Protein AF-A0A9E5YN66-F1 (afdb_monomer_lite)

Foldseek 3Di:
DVVVVVVVVVVVVVVVVVVVVVPPDPPVPPPDPADEWPPWAKEWDPDPLPWFTKIWIKTAAQAKFALFKKKKKFADLQKALPFFDDKDFPLNDADWDWDDPDRGMIIITHPSPDHIHGHGRIGGGGMTGGMNHHNDLDDWDWMKIFMGHNVRHTRHIYTHTYDRDPPPVPPPQPPWDKAWDPPQADAEAEAQDKDKTFMDTGRDQQWKWKWKDLPQPPDTDTQDIRHRDGMDTGRHHQDWGPFMKMKMFGADPVRHTDDIDMRNYGYTYHGDFDQDDDPVDGLPDGAQAWEDEPVGDWIWHCHPVQATETAPDPQQVCLPDVDCPRYYYDHVVSVVVGHHDYHRGRFAQAWEDEPVDPWIWGQAQVRATATEPDPVSQCQQNNPCSVVRYDHDYPVCVVVHHYDYHDDHNVVGHRPGPDPDDDD

Secondary structure (DSSP, 8-state):
-HHHHHHHHHHHHHHHHHHHHTT----------PEEPEEEEEEESS--TTS-EEEEEEEE-SS-B-TT-EEEEEPPTTSB-TT---EE-SSS-S-EEEEEEETTEEEEEE-S-S--B-TT-EEEEEEEEEEBPPS-TT----EEEEEE-TTS-EEEEEEEEEPP---------PPPEEEEEES-SS-EEETT-EEEEEEEEES---EEEEEEESSTTSS-EEEEEEE-SSEEEEE--SS-EEEEEEEEEEE-TT--EEEEEE-SS-EEEEPP-----BTTB--S--TTEEEEETT---EEEE-TTSEEEE--SHHHHHHH-S-STTEEEE-HHHHHHSEEEEEPPPPTT-EEEETTEEEEEEEPTTS-EEEB--HHHHHHHH-TTGGGGEEE--TTTGGGS-B-PPB-SGGG------SSS---

Radius of gyration: 44.57 Å; chains: 1; bounding box: 86×70×122 Å

pLDDT: mean 80.7, std 18.53, range [30.48, 98.62]

Structure (mmCIF, N/CA/C/O backbone):
data_AF-A0A9E5YN66-F1
#
_entry.id   AF-A0A9E5YN66-F1
#
loop_
_atom_site.group_PDB
_atom_site.id
_atom_site.type_symbol
_atom_site.label_atom_id
_atom_site.label_alt_id
_atom_site.label_comp_id
_atom_site.label_asym_id
_atom_site.label_entity_id
_atom_site.label_seq_id
_atom_site.pdbx_PDB_ins_code
_atom_site.Cartn_x
_atom_site.Cartn_y
_atom_site.Cartn_z
_atom_site.occupancy
_atom_site.B_iso_or_equiv
_atom_site.auth_seq_id
_atom_site.auth_comp_id
_atom_site.auth_asym_id
_atom_site.auth_atom_id
_atom_site.pdbx_PDB_model_num
ATOM 1 N N . MET A 1 1 ? -24.761 55.771 55.589 1.00 50.47 1 MET A N 1
ATOM 2 C CA . MET A 1 1 ? -25.550 54.523 55.463 1.00 50.47 1 MET A CA 1
ATOM 3 C C . MET A 1 1 ? -24.752 53.376 54.844 1.00 50.47 1 MET A C 1
ATOM 5 O O . MET A 1 1 ? -24.895 52.253 55.303 1.00 50.47 1 MET A O 1
ATOM 9 N N . GLU A 1 2 ? -23.849 53.632 53.894 1.00 45.75 2 GLU A N 1
ATOM 10 C CA . GLU A 1 2 ? -23.090 52.576 53.197 1.00 45.75 2 GLU A CA 1
ATOM 11 C C . GLU A 1 2 ? -22.090 51.794 54.081 1.00 45.75 2 GLU A C 1
ATOM 13 O O . GLU A 1 2 ? -21.965 50.576 53.961 1.00 45.75 2 GLU A O 1
ATOM 18 N N . ASN A 1 3 ? -21.455 52.451 55.061 1.00 41.94 3 ASN A N 1
ATOM 19 C CA . ASN A 1 3 ? -20.532 51.778 55.989 1.00 41.94 3 ASN A CA 1
ATOM 20 C C . ASN A 1 3 ? -21.237 50.889 57.033 1.00 41.94 3 ASN A C 1
ATOM 22 O O . ASN A 1 3 ? -20.652 49.909 57.484 1.00 41.94 3 ASN A O 1
ATOM 26 N N . ILE A 1 4 ? -22.501 51.171 57.372 1.00 46.50 4 ILE A N 1
ATOM 27 C CA . ILE A 1 4 ? -23.285 50.362 58.325 1.00 46.50 4 ILE A CA 1
ATOM 28 C C . ILE A 1 4 ? -23.755 49.060 57.658 1.00 46.50 4 ILE A C 1
ATOM 30 O O . ILE A 1 4 ? -23.698 48.003 58.276 1.00 46.50 4 ILE A O 1
ATOM 34 N N . SER A 1 5 ? -24.096 49.103 56.364 1.00 45.50 5 SER A N 1
ATOM 35 C CA . SER A 1 5 ? -24.440 47.911 55.574 1.00 45.50 5 SER A CA 1
ATOM 36 C C . SER A 1 5 ? -23.248 46.954 55.394 1.00 45.50 5 SER A C 1
ATOM 38 O O . SER A 1 5 ? -23.403 45.738 55.520 1.00 45.50 5 SER A O 1
ATOM 40 N N . LYS A 1 6 ? -22.031 47.484 55.186 1.00 44.50 6 LYS A N 1
ATOM 41 C CA . LYS A 1 6 ? -20.797 46.673 55.123 1.00 44.50 6 LYS A CA 1
ATOM 42 C C . LYS A 1 6 ? -20.415 46.063 56.478 1.00 44.50 6 LYS A C 1
ATOM 44 O O . LYS A 1 6 ? -19.939 44.931 56.512 1.00 44.50 6 LYS A O 1
ATOM 49 N N . LEU A 1 7 ? -20.657 46.772 57.583 1.00 42.69 7 LEU A N 1
ATOM 50 C CA . LEU A 1 7 ? -20.461 46.253 58.942 1.00 42.69 7 LEU A CA 1
ATOM 51 C C . LEU A 1 7 ? -21.507 45.193 59.314 1.00 42.69 7 LEU A C 1
ATOM 53 O O . LEU A 1 7 ? -21.127 44.157 59.842 1.00 42.69 7 LEU A O 1
ATOM 57 N N . GLN A 1 8 ? -22.784 45.366 58.959 1.00 41.19 8 GLN A N 1
ATOM 58 C CA . GLN A 1 8 ? -23.813 44.339 59.185 1.00 41.19 8 GLN A CA 1
ATOM 59 C C . GLN A 1 8 ? -23.569 43.072 58.350 1.00 41.19 8 GLN A C 1
ATOM 61 O O . GLN A 1 8 ? -23.692 41.974 58.882 1.00 41.19 8 GLN A O 1
ATOM 66 N N . LYS A 1 9 ? -23.121 43.193 57.090 1.00 41.34 9 LYS A N 1
ATOM 67 C CA . LYS A 1 9 ? -22.720 42.026 56.279 1.00 41.34 9 LYS A CA 1
ATOM 68 C C . LYS A 1 9 ? -21.473 41.315 56.822 1.00 41.34 9 LYS A C 1
ATOM 70 O O . LYS A 1 9 ? -21.415 40.091 56.776 1.00 41.34 9 LYS A O 1
ATOM 75 N N . ARG A 1 10 ? -20.500 42.049 57.381 1.00 40.31 10 ARG A N 1
ATOM 76 C CA . ARG A 1 10 ? -19.322 41.450 58.039 1.00 40.31 10 ARG A CA 1
ATOM 77 C C . ARG A 1 10 ? -19.641 40.816 59.392 1.00 40.31 10 ARG A C 1
ATOM 79 O O . ARG A 1 10 ? -19.032 39.809 59.710 1.00 40.31 10 ARG A O 1
ATOM 86 N N . VAL A 1 11 ? -20.586 41.356 60.161 1.00 40.41 11 VAL A N 1
ATOM 87 C CA . VAL A 1 11 ? -21.021 40.774 61.444 1.00 40.41 11 VAL A CA 1
ATOM 88 C C . VAL A 1 11 ? -21.889 39.532 61.229 1.00 40.41 11 VAL A C 1
ATOM 90 O O . VAL A 1 11 ? -21.737 38.577 61.977 1.00 40.41 11 VAL A O 1
ATOM 93 N N . ILE A 1 12 ? -22.716 39.485 60.176 1.00 39.28 12 ILE A N 1
ATOM 94 C CA . ILE A 1 12 ? -23.440 38.261 59.788 1.00 39.28 12 ILE A CA 1
ATOM 95 C C . ILE A 1 12 ? -22.448 37.193 59.303 1.00 39.28 12 ILE A C 1
ATOM 97 O O . ILE A 1 12 ? -22.504 36.071 59.780 1.00 39.28 12 ILE A O 1
ATOM 101 N N . SER A 1 13 ? -21.467 37.555 58.465 1.00 43.12 13 SER A N 1
ATOM 102 C CA . SER A 1 13 ? -20.407 36.633 58.024 1.00 43.12 13 SER A CA 1
ATOM 103 C C . SER A 1 13 ? -19.508 36.149 59.172 1.00 43.12 13 SER A C 1
ATOM 105 O O . SER A 1 13 ? -19.154 34.975 59.197 1.00 43.12 13 SER A O 1
ATOM 107 N N . LEU A 1 14 ? -19.175 37.000 60.152 1.00 36.16 14 LEU A N 1
ATOM 108 C CA . LEU A 1 14 ? -18.444 36.569 61.348 1.00 36.16 14 LEU A CA 1
ATOM 109 C C . LEU A 1 14 ? -19.313 35.745 62.302 1.00 36.16 14 LEU A C 1
ATOM 111 O O . LEU A 1 14 ? -18.772 34.865 62.950 1.00 36.16 14 LEU A O 1
ATOM 115 N N . ALA A 1 15 ? -20.624 35.975 62.394 1.00 36.03 15 ALA A N 1
ATOM 116 C CA . ALA A 1 15 ? -21.508 35.129 63.197 1.00 36.03 15 ALA A CA 1
ATOM 117 C C . ALA A 1 15 ? -21.635 33.721 62.590 1.00 36.03 15 ALA A C 1
ATOM 119 O O . ALA A 1 15 ? -21.595 32.741 63.328 1.00 36.03 15 ALA A O 1
ATOM 120 N N . THR A 1 16 ? -21.674 33.604 61.257 1.00 35.06 16 THR A N 1
ATOM 121 C CA . THR A 1 16 ? -21.629 32.305 60.567 1.00 35.06 16 THR A CA 1
ATOM 122 C C . THR A 1 16 ? -20.257 31.634 60.713 1.00 35.06 16 THR A C 1
ATOM 124 O O . THR A 1 16 ? -20.191 30.441 60.965 1.00 35.06 16 THR A O 1
ATOM 127 N N . ILE A 1 17 ? -19.151 32.388 60.664 1.00 34.72 17 ILE A N 1
ATOM 128 C CA . ILE A 1 17 ? -17.789 31.835 60.820 1.00 34.72 17 ILE A CA 1
ATOM 129 C C . ILE A 1 17 ? -17.462 31.480 62.284 1.00 34.72 17 ILE A C 1
ATOM 131 O O . ILE A 1 17 ? -16.784 30.490 62.540 1.00 34.72 17 ILE A O 1
ATOM 135 N N . VAL A 1 18 ? -17.961 32.231 63.268 1.00 34.59 18 VAL A N 1
ATOM 136 C CA . VAL A 1 18 ? -17.726 31.948 64.696 1.00 34.59 18 VAL A CA 1
ATOM 137 C C . VAL A 1 18 ? -18.587 30.777 65.188 1.00 34.59 18 VAL A C 1
ATOM 139 O O . VAL A 1 18 ? -18.129 30.039 66.056 1.00 34.59 18 VAL A O 1
ATOM 142 N N . SER A 1 19 ? -19.755 30.517 64.583 1.00 36.44 19 SER A N 1
ATOM 143 C CA . SER A 1 19 ? -20.493 29.263 64.822 1.00 36.44 19 SER A CA 1
ATOM 144 C C . SER A 1 19 ? -19.824 28.037 64.184 1.00 36.44 19 SER A C 1
ATOM 146 O O . SER A 1 19 ? -19.964 26.944 64.721 1.00 36.44 19 SER A O 1
ATOM 148 N N . VAL A 1 20 ? -19.050 28.208 63.105 1.00 34.56 20 VAL A N 1
ATOM 149 C CA . VAL A 1 20 ? -18.312 27.116 62.432 1.00 34.56 20 VAL A CA 1
ATOM 150 C C . VAL A 1 20 ? -16.975 26.796 63.125 1.00 34.56 20 VAL A C 1
ATOM 152 O O . VAL A 1 20 ? -16.512 25.661 63.090 1.00 34.56 20 VAL A O 1
ATOM 155 N N . ILE A 1 21 ? -16.363 27.749 63.838 1.00 34.38 21 ILE A N 1
ATOM 156 C CA . ILE A 1 21 ? -15.081 27.524 64.542 1.00 34.38 21 ILE A CA 1
ATOM 157 C C . ILE A 1 21 ? -15.272 26.951 65.965 1.00 34.38 21 ILE A C 1
ATOM 159 O O . ILE A 1 21 ? -14.322 26.441 66.558 1.00 34.38 21 ILE A O 1
ATOM 163 N N . ALA A 1 22 ? -16.494 26.937 66.507 1.00 35.19 22 ALA A N 1
ATOM 164 C CA . ALA A 1 22 ? -16.770 26.355 67.827 1.00 35.19 22 ALA A CA 1
ATOM 165 C C . ALA A 1 22 ? -16.955 24.821 67.836 1.00 35.19 22 ALA A C 1
ATOM 167 O O . ALA A 1 22 ? -17.093 24.248 68.915 1.00 35.19 22 ALA A O 1
ATOM 168 N N . LEU A 1 23 ? -16.894 24.144 66.683 1.00 37.09 23 LEU A N 1
ATOM 169 C CA . LEU A 1 23 ? -16.946 22.676 66.600 1.00 37.09 23 LEU A CA 1
ATOM 170 C C . LEU A 1 23 ? -15.812 22.090 65.737 1.00 37.09 23 LEU A C 1
ATOM 172 O O . LEU A 1 23 ? -15.961 21.054 65.112 1.00 37.09 23 LEU A O 1
ATOM 176 N N . SER A 1 24 ? -14.649 22.751 65.714 1.00 40.53 24 SER A N 1
ATOM 177 C CA . SER A 1 24 ? -13.415 22.240 65.087 1.00 40.53 24 SER A CA 1
ATOM 178 C C . SER A 1 24 ? -12.401 21.729 66.124 1.00 40.53 24 SER A C 1
ATOM 180 O O . SER A 1 24 ? -11.188 21.738 65.899 1.00 40.53 24 SER A O 1
ATOM 182 N N . LEU A 1 25 ? -12.879 21.252 67.272 1.00 30.73 25 LEU A N 1
ATOM 183 C CA . LEU A 1 25 ? -12.135 20.250 68.017 1.00 30.73 25 LEU A CA 1
ATOM 184 C C . LEU A 1 25 ? -12.705 18.903 67.583 1.00 30.73 25 LEU A C 1
ATOM 186 O O . LEU A 1 25 ? -13.808 18.548 67.992 1.00 30.73 25 LEU A O 1
ATOM 190 N N . VAL A 1 26 ? -11.929 18.114 66.840 1.00 38.16 26 VAL A N 1
ATOM 191 C CA . VAL A 1 26 ? -12.014 16.665 67.024 1.00 38.16 26 VAL A CA 1
ATOM 192 C C . VAL A 1 26 ? -11.510 16.432 68.446 1.00 38.16 26 VAL A C 1
ATOM 194 O O . VAL A 1 26 ? -10.345 16.122 68.685 1.00 38.16 26 VAL A O 1
ATOM 197 N N . ALA A 1 27 ? -12.381 16.664 69.432 1.00 30.48 27 ALA A N 1
ATOM 198 C CA . ALA A 1 27 ? -12.320 15.876 70.636 1.00 30.48 27 ALA A CA 1
ATOM 199 C C . ALA A 1 27 ? -12.323 14.449 70.100 1.00 30.48 27 ALA A C 1
ATOM 201 O O . ALA A 1 27 ? -13.263 14.071 69.403 1.00 30.48 27 ALA A O 1
ATOM 202 N N . SER A 1 28 ? -11.233 13.709 70.320 1.00 40.47 28 SER A N 1
ATOM 203 C CA . SER A 1 28 ? -11.259 12.252 70.277 1.00 40.47 28 SER A CA 1
ATOM 204 C C . SER A 1 28 ? -12.596 11.848 70.877 1.00 40.47 28 SER A C 1
ATOM 206 O O . SER A 1 28 ? -12.798 12.096 72.073 1.00 40.47 28 SER A O 1
ATOM 208 N N . VAL A 1 29 ? -13.541 11.414 70.039 1.00 38.88 29 VAL A N 1
ATOM 209 C CA . VAL A 1 29 ? -14.901 11.233 70.525 1.00 38.88 29 VAL A CA 1
ATOM 210 C C . VAL A 1 29 ? -14.783 10.203 71.639 1.00 38.88 29 VAL A C 1
ATOM 212 O O . VAL A 1 29 ? -14.178 9.150 71.405 1.00 38.88 29 VAL A O 1
ATOM 215 N N . PRO A 1 30 ? -15.190 10.531 72.880 1.00 37.41 30 PRO A N 1
ATOM 216 C CA . PRO A 1 30 ? -15.031 9.607 73.984 1.00 37.41 30 PRO A CA 1
ATOM 217 C C . PRO A 1 30 ? -15.690 8.299 73.569 1.00 37.41 30 PRO A C 1
ATOM 219 O O . PRO A 1 30 ? -16.771 8.325 72.984 1.00 37.41 30 PRO A O 1
ATOM 222 N N . ALA A 1 31 ? -15.004 7.183 73.815 1.00 35.75 31 ALA A N 1
ATOM 223 C CA . ALA A 1 31 ? -15.467 5.837 73.514 1.00 35.75 31 ALA A CA 1
ATOM 224 C C . ALA A 1 31 ? -16.751 5.522 74.307 1.00 35.75 31 ALA A C 1
ATOM 226 O O . ALA A 1 31 ? -16.733 4.804 75.303 1.00 35.75 31 ALA A O 1
ATOM 227 N N . GLY A 1 32 ? -17.873 6.103 73.890 1.00 42.34 32 GLY A N 1
ATOM 228 C CA . GLY A 1 32 ? -19.176 5.484 74.000 1.00 42.34 32 GLY A CA 1
ATOM 229 C C . GLY A 1 32 ? -19.190 4.342 72.996 1.00 42.34 32 GLY A C 1
ATOM 230 O O . GLY A 1 32 ? -18.674 4.481 71.889 1.00 42.34 32 GLY A O 1
ATOM 231 N N . ALA A 1 33 ? -19.689 3.186 73.417 1.00 47.00 33 ALA A N 1
ATOM 232 C CA . ALA A 1 33 ? -19.773 2.002 72.580 1.00 47.00 33 ALA A CA 1
ATOM 233 C C . ALA A 1 33 ? -20.737 2.265 71.414 1.00 47.00 33 ALA A C 1
ATOM 235 O O . ALA A 1 33 ? -21.929 1.994 71.526 1.00 47.00 33 ALA A O 1
ATOM 236 N N . TYR A 1 34 ? -20.232 2.825 70.313 1.00 57.56 34 TYR A N 1
ATOM 237 C CA . TYR A 1 34 ? -20.946 2.793 69.046 1.00 57.56 34 TYR A CA 1
ATOM 238 C C . TYR A 1 34 ? -21.267 1.342 68.729 1.00 57.56 34 TYR A C 1
ATOM 240 O O . TYR A 1 34 ? -20.413 0.461 68.888 1.00 57.56 34 TYR A O 1
ATOM 248 N N . VAL A 1 35 ? -22.488 1.089 68.272 1.00 68.25 35 VAL A N 1
ATOM 249 C CA . VAL A 1 35 ? -22.788 -0.216 67.702 1.00 68.25 35 VAL A CA 1
ATOM 250 C C . VAL A 1 35 ? -22.162 -0.233 66.311 1.00 68.25 35 VAL A C 1
ATOM 252 O O . VAL A 1 35 ? -22.424 0.652 65.496 1.00 68.25 35 VAL A O 1
ATOM 255 N N . GLY A 1 36 ? -21.259 -1.185 66.075 1.00 70.12 36 GLY A N 1
ATOM 256 C CA . GLY A 1 36 ? -20.571 -1.297 64.794 1.00 70.12 36 GLY A CA 1
ATOM 257 C C . GLY A 1 36 ? -21.565 -1.594 63.677 1.00 70.12 36 GLY A C 1
ATOM 258 O O . GLY A 1 36 ? -22.386 -2.500 63.820 1.00 70.12 36 GLY A O 1
ATOM 259 N N . ILE A 1 37 ? -21.484 -0.845 62.577 1.00 77.00 37 ILE A N 1
ATOM 260 C CA . ILE A 1 37 ? -22.186 -1.214 61.343 1.00 77.00 37 ILE A CA 1
ATOM 261 C C . ILE A 1 37 ? -21.481 -2.441 60.756 1.00 77.00 37 ILE A C 1
ATOM 263 O O . ILE A 1 37 ? -20.253 -2.461 60.644 1.00 77.00 37 ILE A O 1
ATOM 267 N N . VAL A 1 38 ? -22.260 -3.470 60.426 1.00 68.88 38 VAL A N 1
ATOM 268 C CA . VAL A 1 38 ? -21.777 -4.732 59.849 1.00 68.88 38 VAL A CA 1
ATOM 269 C C . VAL A 1 38 ? -22.101 -4.791 58.359 1.00 68.88 38 VAL A C 1
ATOM 271 O O . VAL A 1 38 ? -23.068 -4.176 57.907 1.00 68.88 38 VAL A O 1
ATOM 274 N N . ASP A 1 39 ? -21.261 -5.509 57.609 1.00 64.62 39 ASP A N 1
ATOM 275 C CA . ASP A 1 39 ? -21.417 -5.752 56.167 1.00 64.62 39 ASP A CA 1
ATOM 276 C C . ASP A 1 39 ? -21.536 -4.475 55.315 1.00 64.62 39 ASP A C 1
ATOM 278 O O . ASP A 1 39 ? -22.121 -4.481 54.235 1.00 64.62 39 ASP A O 1
ATOM 282 N N . ALA A 1 40 ? -20.971 -3.363 55.800 1.00 73.75 40 ALA A N 1
ATOM 283 C CA . ALA A 1 40 ? -20.966 -2.109 55.066 1.00 73.75 40 ALA A CA 1
ATOM 284 C C . ALA A 1 40 ? -20.031 -2.199 53.849 1.00 73.75 40 ALA A C 1
ATOM 286 O O . ALA A 1 40 ? -18.838 -2.500 53.977 1.00 73.75 40 ALA A O 1
ATOM 287 N N . THR A 1 41 ? -20.565 -1.893 52.674 1.00 74.81 41 THR A N 1
ATOM 288 C CA . THR A 1 41 ? -19.852 -1.848 51.398 1.00 74.81 41 THR A CA 1
ATOM 289 C C . THR A 1 41 ? -20.207 -0.559 50.669 1.00 74.81 41 THR A C 1
ATOM 291 O O . THR A 1 41 ? -21.321 -0.049 50.776 1.00 74.81 41 THR A O 1
ATOM 294 N N . VAL A 1 42 ? -19.230 0.010 49.969 1.00 74.44 42 VAL A N 1
ATOM 295 C CA . VAL A 1 42 ? -19.455 1.151 49.078 1.00 74.44 42 VAL A CA 1
ATOM 296 C C . VAL A 1 42 ? -18.942 0.754 47.708 1.00 74.44 42 VAL A C 1
ATOM 298 O O . VAL A 1 42 ? -17.757 0.454 47.543 1.00 74.44 42 VAL A O 1
ATOM 301 N N . VAL A 1 43 ? -19.855 0.713 46.745 1.00 71.81 43 VAL A N 1
ATOM 302 C CA . VAL A 1 43 ? -19.628 0.208 45.397 1.00 71.81 43 VAL A CA 1
ATOM 303 C C . VAL A 1 43 ? -19.898 1.338 44.407 1.00 71.81 43 VAL A C 1
ATOM 305 O O . VAL A 1 43 ? -21.049 1.728 44.215 1.00 71.81 43 VAL A O 1
ATOM 308 N N . PRO A 1 44 ? -18.864 1.895 43.763 1.00 64.56 44 PRO A N 1
ATOM 309 C CA . PRO A 1 44 ? -19.069 2.754 42.608 1.00 64.56 44 PRO A CA 1
ATOM 310 C C . PRO A 1 44 ? -19.781 1.989 41.483 1.00 64.56 44 PRO A C 1
ATOM 312 O O . PRO A 1 44 ? -19.438 0.847 41.182 1.00 64.56 44 PRO A O 1
ATOM 315 N N . GLY A 1 45 ? -20.761 2.620 40.846 1.00 59.31 45 GLY A N 1
ATOM 316 C CA . GLY A 1 45 ? -21.326 2.199 39.568 1.00 59.31 45 GLY A CA 1
ATOM 317 C C . GLY A 1 45 ? -20.254 2.215 38.477 1.00 59.31 45 GLY A C 1
ATOM 318 O O . GLY A 1 45 ? -19.179 2.780 38.680 1.00 59.31 45 GLY A O 1
ATOM 319 N N . THR A 1 46 ? -20.534 1.582 37.330 1.00 53.34 46 THR A N 1
ATOM 320 C CA . THR A 1 46 ? -19.600 1.384 36.199 1.00 53.34 46 THR A CA 1
ATOM 321 C C . THR A 1 46 ? -18.646 2.574 36.022 1.00 53.34 46 THR A C 1
ATOM 323 O O . THR A 1 46 ? -19.071 3.623 35.542 1.00 53.34 46 THR A O 1
ATOM 326 N N . ILE A 1 47 ? -17.381 2.456 36.456 1.00 51.31 47 ILE A N 1
ATOM 327 C CA . ILE A 1 47 ? -16.456 3.599 36.392 1.00 51.31 47 ILE A CA 1
ATOM 328 C C . ILE A 1 47 ? -16.020 3.763 34.942 1.00 51.31 47 ILE A C 1
ATOM 330 O O . ILE A 1 47 ? -15.252 2.966 34.411 1.00 51.31 47 ILE A O 1
ATOM 334 N N . ASP A 1 48 ? -16.487 4.836 34.320 1.00 53.59 48 ASP A N 1
ATOM 335 C CA . ASP A 1 48 ? -15.757 5.493 33.250 1.00 53.59 48 ASP A CA 1
ATOM 336 C C . ASP A 1 48 ? -14.875 6.549 33.924 1.00 53.59 48 ASP A C 1
ATOM 338 O O . ASP A 1 48 ? -15.372 7.532 34.471 1.00 53.59 48 ASP A O 1
ATOM 342 N N . ILE A 1 49 ? -13.556 6.332 33.910 1.00 51.38 49 ILE A N 1
ATOM 343 C CA . ILE A 1 49 ? -12.527 7.169 34.558 1.00 51.38 49 ILE A CA 1
ATOM 344 C C . ILE A 1 49 ? -12.536 8.644 34.112 1.00 51.38 49 ILE A C 1
ATOM 346 O O . ILE A 1 49 ? -11.766 9.453 34.633 1.00 51.38 49 ILE A O 1
ATOM 350 N N . SER A 1 50 ? -13.381 9.000 33.140 1.00 52.72 50 SER A N 1
ATOM 351 C CA . SER A 1 50 ? -13.531 10.346 32.600 1.00 52.72 50 SER A CA 1
ATOM 352 C C . SER A 1 50 ? -14.901 10.990 32.850 1.00 52.72 50 SER A C 1
ATOM 354 O O . SER A 1 50 ? -15.070 12.171 32.531 1.00 52.72 50 SER A O 1
ATOM 356 N N . THR A 1 51 ? -15.860 10.278 33.456 1.00 62.78 51 THR A N 1
ATOM 357 C CA . THR A 1 51 ? -17.204 10.811 33.731 1.00 62.78 51 THR A CA 1
ATOM 358 C C . THR A 1 51 ? -17.652 10.527 35.168 1.00 62.78 51 THR A C 1
ATOM 360 O O . THR A 1 51 ? -17.271 9.508 35.740 1.00 62.78 51 THR A O 1
ATOM 363 N N . PRO A 1 52 ? -18.431 11.426 35.796 1.00 75.50 52 PRO A N 1
ATOM 364 C CA . PRO A 1 52 ? -19.050 11.145 37.087 1.00 75.50 52 PRO A CA 1
ATOM 365 C C . PRO A 1 52 ? -19.871 9.857 37.021 1.00 75.50 52 PRO A C 1
ATOM 367 O O . PRO A 1 52 ? -20.555 9.614 36.030 1.00 75.50 52 PRO A O 1
ATOM 370 N N . THR A 1 53 ? -19.810 9.059 38.080 1.00 78.06 53 THR A N 1
ATOM 371 C CA . THR A 1 53 ? -20.537 7.792 38.196 1.00 78.06 53 THR A CA 1
ATOM 372 C C . THR A 1 53 ? -21.372 7.783 39.467 1.00 78.06 53 THR A C 1
ATOM 374 O O . THR A 1 53 ? -21.070 8.484 40.435 1.00 78.06 53 THR A O 1
ATOM 377 N N . ASP A 1 54 ? -22.437 6.998 39.472 1.00 87.38 54 ASP A N 1
ATOM 378 C CA . ASP A 1 54 ? -23.271 6.820 40.654 1.00 87.38 54 ASP A CA 1
ATOM 379 C C . ASP A 1 54 ? -22.550 5.907 41.656 1.00 87.38 54 ASP A C 1
ATOM 381 O O . ASP A 1 54 ? -21.759 5.064 41.256 1.00 87.38 54 ASP A O 1
ATOM 385 N N . ILE A 1 55 ? -22.775 6.052 42.960 1.00 86.81 55 ILE A N 1
ATOM 386 C CA . ILE A 1 55 ? -22.163 5.209 43.999 1.00 86.81 55 ILE A CA 1
ATOM 387 C C . ILE A 1 55 ? -23.256 4.601 44.862 1.00 86.81 55 ILE A C 1
ATOM 389 O O . ILE A 1 55 ? -24.056 5.329 45.440 1.00 86.81 55 ILE A O 1
ATOM 393 N N . VAL A 1 56 ? -23.253 3.279 44.990 1.00 88.50 56 VAL A N 1
ATOM 394 C CA . VAL A 1 56 ? -24.175 2.532 45.845 1.00 88.50 56 VAL A CA 1
ATOM 395 C C . VAL A 1 56 ? -23.516 2.264 47.196 1.00 88.50 56 VAL A C 1
ATOM 397 O O . VAL A 1 56 ? -22.380 1.797 47.277 1.00 88.50 56 VAL A O 1
ATOM 400 N N . VAL A 1 57 ? -24.227 2.576 48.271 1.00 89.00 57 VAL A N 1
ATOM 401 C CA . VAL A 1 57 ? -23.828 2.331 49.655 1.00 89.00 57 VAL A CA 1
ATOM 402 C C . VAL A 1 57 ? -24.754 1.268 50.223 1.00 89.00 57 VAL A C 1
ATOM 404 O O . VAL A 1 57 ? -25.959 1.482 50.325 1.00 89.00 57 VAL A O 1
ATOM 407 N N . SER A 1 58 ? -24.191 0.141 50.640 1.00 87.81 58 SER A N 1
ATOM 408 C CA . SER A 1 58 ? -24.962 -0.974 51.184 1.00 87.81 58 SER A CA 1
ATOM 409 C C . SER A 1 58 ? -24.486 -1.299 52.598 1.00 87.81 58 SER A C 1
ATOM 411 O O . SER A 1 58 ? -23.286 -1.322 52.859 1.00 87.81 58 SER A O 1
ATOM 413 N N . PHE A 1 59 ? -25.397 -1.527 53.541 1.00 87.38 59 PHE A N 1
ATOM 414 C CA . PHE A 1 59 ? -25.082 -1.885 54.926 1.00 87.38 59 PHE A CA 1
ATOM 415 C C . PHE A 1 59 ? -26.285 -2.514 55.638 1.00 87.38 59 PHE A C 1
ATOM 417 O O . PHE A 1 59 ? -27.436 -2.273 55.284 1.00 87.38 59 PHE A O 1
ATOM 424 N N . THR A 1 60 ? -26.032 -3.274 56.707 1.00 86.62 60 THR A N 1
ATOM 425 C CA . THR A 1 60 ? -27.096 -3.703 57.629 1.00 86.62 60 THR A CA 1
ATOM 426 C C . THR A 1 60 ? -27.124 -2.780 58.838 1.00 86.62 60 THR A C 1
ATOM 428 O O . THR A 1 60 ? -26.109 -2.611 59.521 1.00 86.62 60 THR A O 1
ATOM 431 N N . THR A 1 61 ? -28.279 -2.177 59.130 1.00 85.75 61 THR A N 1
ATOM 432 C CA . THR A 1 61 ? -28.369 -1.204 60.224 1.00 85.75 61 THR A CA 1
ATOM 433 C C . THR A 1 61 ? -28.306 -1.893 61.596 1.00 85.75 61 THR A C 1
ATOM 435 O O . THR A 1 61 ? -29.160 -2.724 61.912 1.00 85.75 61 THR A O 1
ATOM 438 N N . PRO A 1 62 ? -27.325 -1.581 62.463 1.00 80.31 62 PRO A N 1
ATOM 439 C CA . PRO A 1 62 ? -27.197 -2.227 63.770 1.00 80.31 62 PRO A CA 1
ATOM 440 C C . PRO A 1 62 ? -28.094 -1.589 64.847 1.00 80.31 62 PRO A C 1
ATOM 442 O O . PRO A 1 62 ? -28.183 -2.089 65.969 1.00 80.31 62 PRO A O 1
ATOM 445 N N . VAL A 1 63 ? -28.754 -0.481 64.506 1.00 85.44 63 VAL A N 1
ATOM 446 C CA . VAL A 1 63 ? -29.684 0.288 65.339 1.00 85.44 63 VAL A CA 1
ATOM 447 C C . VAL A 1 63 ? -30.886 0.715 64.495 1.00 85.44 63 VAL A C 1
ATOM 449 O O . VAL A 1 63 ? -30.854 0.615 63.270 1.00 85.44 63 VAL A O 1
ATOM 452 N N . GLU A 1 64 ? -31.956 1.187 65.124 1.00 89.50 64 GLU A N 1
ATOM 453 C CA . GLU A 1 64 ? -33.056 1.805 64.385 1.00 89.50 64 GLU A CA 1
ATOM 454 C C . GLU A 1 64 ? -32.579 3.123 63.753 1.00 89.50 64 GLU A C 1
ATOM 456 O O . GLU A 1 64 ? -31.917 3.918 64.424 1.00 89.50 64 GLU A O 1
ATOM 461 N N . ILE A 1 65 ? -32.917 3.363 62.483 1.00 89.88 65 ILE A N 1
ATOM 462 C CA . ILE A 1 65 ? -32.736 4.670 61.837 1.00 89.88 65 ILE A CA 1
ATOM 463 C C . ILE A 1 65 ? -34.057 5.434 61.987 1.00 89.88 65 ILE A C 1
ATOM 465 O O . ILE A 1 65 ? -35.066 5.007 61.414 1.00 89.88 65 ILE A O 1
ATOM 469 N N . PRO A 1 66 ? -34.098 6.554 62.732 1.00 90.62 66 PRO A N 1
ATOM 470 C CA . PRO A 1 66 ? -35.331 7.313 62.912 1.00 90.62 66 PRO A CA 1
ATOM 471 C C . PRO A 1 66 ? -35.922 7.803 61.582 1.00 90.62 66 PRO A C 1
ATOM 473 O O . PRO A 1 66 ? -35.208 8.001 60.597 1.00 90.62 66 PRO A O 1
ATOM 476 N N . ALA A 1 67 ? -37.228 8.084 61.563 1.00 89.56 67 ALA A N 1
ATOM 477 C CA . ALA A 1 67 ? -37.904 8.672 60.401 1.00 89.56 67 ALA A CA 1
ATOM 478 C C . ALA A 1 67 ? -37.221 9.965 59.909 1.00 89.56 67 ALA A C 1
ATOM 480 O O . ALA A 1 67 ? -37.152 10.207 58.710 1.00 89.56 67 ALA A O 1
ATOM 481 N N . SER A 1 68 ? -36.675 10.760 60.834 1.00 89.25 68 SER A N 1
ATOM 482 C CA . SER A 1 68 ? -35.868 11.962 60.576 1.00 89.25 68 SER A CA 1
ATOM 483 C C . SER A 1 68 ? -34.401 11.774 60.988 1.00 89.25 68 SER A C 1
ATOM 485 O O . SER A 1 68 ? -33.789 12.680 61.550 1.00 89.25 68 SER A O 1
ATOM 487 N N . GLY A 1 69 ? -33.883 10.551 60.862 1.00 88.81 69 GLY A N 1
ATOM 488 C CA . GLY A 1 69 ? -32.468 10.245 61.058 1.00 88.81 69 GLY A CA 1
ATOM 489 C C . GLY A 1 69 ? -31.634 10.617 59.834 1.00 88.81 69 GLY A C 1
ATOM 490 O O . GLY A 1 69 ? -32.164 11.021 58.797 1.00 88.81 69 GLY A O 1
ATOM 491 N N . GLU A 1 70 ? -30.327 10.439 59.950 1.00 92.12 70 GLU A N 1
ATOM 492 C CA . GLU A 1 70 ? -29.373 10.818 58.910 1.00 92.12 70 GLU A CA 1
ATOM 493 C C . GLU A 1 70 ? -28.316 9.733 58.700 1.00 92.12 70 GLU A C 1
ATOM 495 O O . GLU A 1 70 ? -27.866 9.090 59.650 1.00 92.12 70 GLU A O 1
ATOM 500 N N . VAL A 1 71 ? -27.934 9.523 57.440 1.00 92.19 71 VAL A N 1
ATOM 501 C CA . VAL A 1 71 ? -26.817 8.663 57.045 1.00 92.19 71 VAL A CA 1
ATOM 502 C C . VAL A 1 71 ? -25.673 9.561 56.593 1.00 92.19 71 VAL A C 1
ATOM 504 O O . VAL A 1 71 ? -25.831 10.370 55.685 1.00 92.19 71 VAL A O 1
ATOM 507 N N . VAL A 1 72 ? -24.509 9.413 57.217 1.00 90.88 72 VAL A N 1
ATOM 508 C CA . VAL A 1 72 ? -23.302 10.168 56.868 1.00 90.88 72 VAL A CA 1
ATOM 509 C C . VAL A 1 72 ? -22.308 9.236 56.203 1.00 90.88 72 VAL A C 1
ATOM 511 O O . VAL A 1 72 ? -21.934 8.211 56.780 1.00 90.88 72 VAL A O 1
ATOM 514 N N . VAL A 1 73 ? -21.857 9.608 55.008 1.00 90.12 73 VAL A N 1
ATOM 515 C CA . VAL A 1 73 ? -20.854 8.869 54.241 1.00 90.12 73 VAL A CA 1
ATOM 516 C C . VAL A 1 73 ? -19.608 9.733 54.099 1.00 90.12 73 VAL A C 1
ATOM 518 O O . VAL A 1 73 ? -19.628 10.797 53.477 1.00 90.12 73 VAL A O 1
ATOM 521 N N . ILE A 1 74 ? -18.507 9.269 54.683 1.00 87.88 74 ILE A N 1
ATOM 522 C CA . ILE A 1 74 ? -17.191 9.884 54.526 1.00 87.88 74 ILE A CA 1
ATOM 523 C C . ILE A 1 74 ? -16.450 9.136 53.426 1.00 87.88 74 ILE A C 1
ATOM 525 O O . ILE A 1 74 ? -16.143 7.948 53.561 1.00 87.88 74 ILE A O 1
ATOM 529 N N . PHE A 1 75 ? -16.158 9.861 52.355 1.00 86.25 75 PHE A N 1
ATOM 530 C CA . PHE A 1 75 ? -15.393 9.399 51.212 1.00 86.25 75 PHE A CA 1
ATOM 531 C C . PHE A 1 75 ? -13.889 9.571 51.452 1.00 86.25 75 PHE A C 1
ATOM 533 O O . PHE A 1 75 ? -13.465 10.476 52.178 1.00 86.25 75 PHE A O 1
ATOM 540 N N . PRO A 1 76 ? -13.042 8.768 50.795 1.00 83.19 76 PRO A N 1
ATOM 541 C CA . PRO A 1 76 ? -11.634 9.103 50.658 1.00 83.19 76 PRO A CA 1
ATOM 542 C C . PRO A 1 76 ? -11.461 10.469 49.976 1.00 83.19 76 PRO A C 1
ATOM 544 O O . PRO A 1 76 ? -12.219 10.828 49.076 1.00 83.19 76 PRO A O 1
ATOM 547 N N . SER A 1 77 ? -10.428 11.226 50.355 1.00 78.94 77 SER A N 1
ATOM 548 C CA . SER A 1 77 ? -10.190 12.594 49.852 1.00 78.94 77 SER A CA 1
ATOM 549 C C . SER A 1 77 ? -9.923 12.694 48.344 1.00 78.94 77 SER A C 1
ATOM 551 O O . SER A 1 77 ? -9.854 13.793 47.800 1.00 78.94 77 SER A O 1
ATOM 553 N N . THR A 1 78 ? -9.739 11.559 47.677 1.00 75.06 78 THR A N 1
ATOM 554 C CA . THR A 1 78 ? -9.526 11.431 46.235 1.00 75.06 78 THR A CA 1
ATOM 555 C C . THR A 1 78 ? -10.823 11.467 45.421 1.00 75.06 78 THR A C 1
ATOM 557 O O . THR A 1 78 ? -10.752 11.593 44.201 1.00 75.06 78 THR A O 1
ATOM 560 N N . PHE A 1 79 ? -11.990 11.386 46.069 1.00 81.25 79 PHE A N 1
ATOM 561 C CA . PHE A 1 79 ? -13.299 11.494 45.426 1.00 81.25 79 PHE A CA 1
ATOM 562 C C . PHE A 1 79 ? -13.764 12.949 45.348 1.00 81.25 79 PHE A C 1
ATOM 564 O O . PHE A 1 79 ? -13.605 13.731 46.287 1.00 81.25 79 PHE A O 1
ATOM 571 N N . GLY A 1 80 ? -14.377 13.312 44.223 1.00 84.31 80 GLY A N 1
ATOM 572 C CA . GLY A 1 80 ? -15.006 14.612 44.024 1.00 84.31 80 GLY A CA 1
ATOM 573 C C . GLY A 1 80 ? -16.511 14.538 44.258 1.00 84.31 80 GLY A C 1
ATOM 574 O O . GLY A 1 80 ? -17.238 13.985 43.440 1.00 84.31 80 GLY A O 1
ATOM 575 N N . LEU A 1 81 ? -16.990 15.149 45.344 1.00 86.69 81 LEU A N 1
ATOM 576 C CA . LEU A 1 81 ? -18.417 15.149 45.712 1.00 86.69 81 LEU A CA 1
ATOM 577 C C . LEU A 1 81 ? -19.201 16.359 45.170 1.00 86.69 81 LEU A C 1
ATOM 579 O O . LEU A 1 81 ? -20.409 16.456 45.337 1.00 86.69 81 LEU A O 1
ATOM 583 N N . GLN A 1 82 ? -18.527 17.305 44.514 1.00 85.12 82 GLN A N 1
ATOM 584 C CA . GLN A 1 82 ? -19.119 18.589 44.104 1.00 85.12 82 GLN A CA 1
ATOM 585 C C . GLN A 1 82 ? -20.124 18.477 42.946 1.00 85.12 82 GLN A C 1
ATOM 587 O O . GLN A 1 82 ? -20.795 19.456 42.632 1.00 85.12 82 GLN A O 1
ATOM 592 N N . GLN A 1 83 ? -20.187 17.321 42.283 1.00 85.25 83 GLN A N 1
ATOM 593 C CA . GLN A 1 83 ? -21.072 17.076 41.143 1.00 85.25 83 GLN A CA 1
ATOM 594 C C . GLN A 1 83 ? -22.290 16.219 41.499 1.00 85.25 83 GLN A C 1
ATOM 596 O O . GLN A 1 83 ? -23.076 15.917 40.605 1.00 85.25 83 GLN A O 1
ATOM 601 N N . ILE A 1 84 ? -22.477 15.882 42.783 1.00 90.69 84 ILE A N 1
ATOM 602 C CA . ILE A 1 84 ? -23.622 15.085 43.219 1.00 90.69 84 ILE A CA 1
ATOM 603 C C . ILE A 1 84 ? -24.917 15.800 42.847 1.00 90.69 84 ILE A C 1
ATOM 605 O O . ILE A 1 84 ? -25.124 16.964 43.202 1.00 90.69 84 ILE A O 1
ATOM 609 N N . THR A 1 85 ? -25.783 15.097 42.123 1.00 92.12 85 THR A N 1
ATOM 610 C CA . THR A 1 85 ? -27.062 15.651 41.665 1.00 92.12 85 THR A CA 1
ATOM 611 C C . THR A 1 85 ? -28.241 15.191 42.501 1.00 92.12 85 THR A C 1
ATOM 613 O O . THR A 1 85 ? -29.218 15.927 42.596 1.00 92.12 85 THR A O 1
ATOM 616 N N . ASP A 1 86 ? -28.173 13.985 43.066 1.00 93.06 86 ASP A N 1
ATOM 617 C CA . ASP A 1 86 ? -29.255 13.412 43.864 1.00 93.06 86 ASP A CA 1
ATOM 618 C C . ASP A 1 86 ? -28.766 12.252 44.741 1.00 93.06 86 ASP A C 1
ATOM 620 O O . ASP A 1 86 ? -27.685 11.701 44.509 1.00 93.06 86 ASP A O 1
ATOM 624 N N . VAL A 1 87 ? -29.593 11.860 45.711 1.00 93.69 87 VAL A N 1
ATOM 625 C CA . VAL A 1 87 ? -29.433 10.638 46.505 1.00 93.69 87 VAL A CA 1
ATOM 626 C C . VAL A 1 87 ? -30.770 9.905 46.563 1.00 93.69 87 VAL A C 1
ATOM 628 O O . VAL A 1 87 ? -31.786 10.479 46.947 1.00 93.69 87 VAL A O 1
ATOM 631 N N . THR A 1 88 ? -30.776 8.623 46.200 1.00 93.56 88 THR A N 1
ATOM 632 C CA . THR A 1 88 ? -32.000 7.817 46.072 1.00 93.56 88 THR A CA 1
ATOM 633 C C . THR A 1 88 ? -31.848 6.458 46.749 1.00 93.56 88 THR A C 1
ATOM 635 O O . THR A 1 88 ? -30.742 5.950 46.874 1.00 93.56 88 THR A O 1
ATOM 638 N N . SER A 1 89 ? -32.951 5.881 47.220 1.00 93.06 89 SER A N 1
ATOM 639 C CA . SER A 1 89 ? -33.0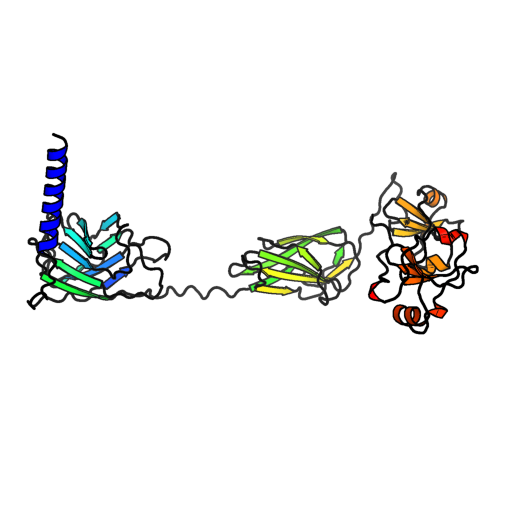17 4.528 47.787 1.00 93.06 89 SER A CA 1
ATOM 640 C C . SER A 1 89 ? -34.482 4.105 47.858 1.00 93.06 89 SER A C 1
ATOM 642 O O . SER A 1 89 ? -35.351 4.941 48.119 1.00 93.06 89 SER A O 1
ATOM 644 N N . THR A 1 90 ? -34.773 2.829 47.623 1.00 90.94 90 THR A N 1
ATOM 645 C CA . THR A 1 90 ? -36.096 2.234 47.850 1.00 90.94 90 THR A CA 1
ATOM 646 C C . THR A 1 90 ? -36.190 1.529 49.202 1.00 90.94 90 THR A C 1
ATOM 648 O O . THR A 1 90 ? -37.292 1.438 49.750 1.00 90.94 90 THR A O 1
ATOM 651 N N . ASP A 1 91 ? -35.057 1.139 49.793 1.00 90.75 91 ASP A N 1
ATOM 652 C CA . ASP A 1 91 ? -34.989 0.593 51.155 1.00 90.75 91 ASP A CA 1
ATOM 653 C C . ASP A 1 91 ? -35.204 1.666 52.234 1.00 90.75 91 ASP A C 1
ATOM 655 O O . ASP A 1 91 ? -35.689 1.395 53.337 1.00 90.75 91 ASP A O 1
ATOM 659 N N . ILE A 1 92 ? -34.862 2.914 51.912 1.00 90.62 92 ILE A N 1
ATOM 660 C CA . ILE A 1 92 ? -34.993 4.070 52.794 1.00 90.62 92 ILE A CA 1
ATOM 661 C C . ILE A 1 92 ? -36.245 4.864 52.391 1.00 90.62 92 ILE A C 1
ATOM 663 O O . ILE A 1 92 ? -36.212 5.719 51.514 1.00 90.62 92 ILE A O 1
ATOM 667 N N . ASN A 1 93 ? -37.372 4.591 53.057 1.00 83.12 93 ASN A N 1
ATOM 668 C CA . ASN A 1 93 ? -38.642 5.288 52.808 1.00 83.12 93 ASN A CA 1
ATOM 669 C C . ASN A 1 93 ? -38.626 6.767 53.257 1.00 83.12 93 ASN A C 1
ATOM 671 O O . ASN A 1 93 ? -37.838 7.163 54.115 1.00 83.12 93 ASN A O 1
ATOM 675 N N . GLY A 1 94 ? -39.550 7.570 52.729 1.00 84.19 94 GLY A N 1
ATOM 676 C CA . GLY A 1 94 ? -39.547 9.025 52.924 1.00 84.19 94 GLY A CA 1
ATOM 677 C C . GLY A 1 94 ? -38.609 9.735 51.944 1.00 84.19 94 GLY A C 1
ATOM 678 O O . GLY A 1 94 ? -37.857 9.103 51.207 1.00 84.19 94 GLY A O 1
ATOM 679 N N . GLY A 1 95 ? -38.695 11.058 51.883 1.00 87.81 95 GLY A N 1
ATOM 680 C CA . GLY A 1 95 ? -37.797 11.869 51.061 1.00 87.81 95 GLY A CA 1
ATOM 681 C C . GLY A 1 95 ? -36.358 11.882 51.590 1.00 87.81 95 GLY A C 1
ATOM 682 O O . GLY A 1 95 ? -36.116 11.868 52.801 1.00 87.81 95 GLY A O 1
ATOM 683 N N . LEU A 1 96 ? -35.400 11.950 50.664 1.00 94.25 96 LEU A N 1
ATOM 684 C CA . LEU A 1 96 ? -33.980 12.117 50.961 1.00 94.25 96 LEU A CA 1
ATOM 685 C C . LEU A 1 96 ? -33.496 13.473 50.469 1.00 94.25 96 LEU A C 1
ATOM 687 O O . LEU A 1 96 ? -33.835 13.926 49.378 1.00 94.25 96 LEU A O 1
ATOM 691 N N . THR A 1 97 ? -32.698 14.124 51.303 1.00 92.31 97 THR A N 1
ATOM 692 C CA . THR A 1 97 ? -31.966 15.343 50.962 1.00 92.31 97 THR A CA 1
ATOM 693 C C . THR A 1 97 ? -30.510 15.155 51.330 1.00 92.31 97 THR A C 1
ATOM 695 O O . THR A 1 97 ? -30.211 14.376 52.231 1.00 92.31 97 THR A O 1
ATOM 698 N N . PHE A 1 98 ? -29.608 15.885 50.679 1.00 92.75 98 PHE A N 1
ATOM 699 C CA . PHE A 1 98 ? -28.190 15.796 50.992 1.00 92.75 98 PHE A CA 1
ATOM 700 C C . PHE A 1 98 ? -27.532 17.162 51.181 1.00 92.75 98 PHE A C 1
ATOM 702 O O . PHE A 1 98 ? -27.938 18.156 50.576 1.00 92.75 98 PHE A O 1
ATOM 709 N N . GLU A 1 99 ? -26.489 17.193 52.005 1.00 90.50 99 GLU A N 1
ATOM 710 C CA . GLU A 1 99 ? -25.635 18.357 52.226 1.00 90.50 99 GLU A CA 1
ATOM 711 C C . GLU A 1 99 ? -24.158 17.937 52.292 1.00 90.50 99 GLU A C 1
ATOM 713 O O . GLU A 1 99 ? -23.809 16.858 52.771 1.00 90.50 99 GLU A O 1
ATOM 718 N N . LEU A 1 100 ? -23.266 18.798 51.795 1.00 84.44 100 LEU A N 1
ATOM 719 C CA . LEU A 1 100 ? -21.818 18.629 51.919 1.00 84.44 100 LEU A CA 1
ATOM 720 C C . LEU A 1 100 ? -21.300 19.556 53.017 1.00 84.44 100 LEU A C 1
ATOM 722 O O . LEU A 1 100 ? -21.237 20.770 52.820 1.00 84.44 100 LEU A O 1
ATOM 726 N N . LEU A 1 101 ? -20.893 18.991 54.155 1.00 72.31 101 LEU A N 1
ATOM 727 C CA . LEU A 1 101 ? -20.336 19.776 55.265 1.00 72.31 101 LEU A CA 1
ATOM 728 C C . LEU A 1 101 ? -18.807 19.919 55.178 1.00 72.31 101 LEU A C 1
ATOM 730 O O . LEU A 1 101 ? -18.255 20.929 55.617 1.00 72.31 101 LEU A O 1
ATOM 734 N N . LEU A 1 102 ? -18.121 18.952 54.555 1.00 70.25 102 LEU A N 1
ATOM 735 C CA . LEU A 1 102 ? -16.692 18.987 54.216 1.00 70.25 102 LEU A CA 1
ATOM 736 C C . LEU A 1 102 ? -16.470 18.422 52.804 1.00 70.25 102 LEU A C 1
ATOM 738 O O . LEU A 1 102 ? -17.342 17.771 52.238 1.00 70.25 102 LEU A O 1
ATOM 742 N N . PHE A 1 103 ? -15.275 18.625 52.235 1.00 70.31 103 PHE A N 1
ATOM 743 C CA . PHE A 1 103 ? -14.946 18.164 50.873 1.00 70.31 103 PHE A CA 1
ATOM 744 C C . PHE A 1 103 ? -15.114 16.652 50.649 1.00 70.31 103 PHE A C 1
ATOM 746 O O . PHE A 1 103 ? -15.236 16.231 49.503 1.00 70.31 103 PHE A O 1
ATOM 753 N N . SER A 1 104 ? -15.119 15.858 51.720 1.00 80.94 104 SER A N 1
ATOM 754 C CA . SER A 1 104 ? -15.200 14.398 51.689 1.00 80.94 104 SER A CA 1
ATOM 755 C C . SER A 1 104 ? -16.329 13.832 52.557 1.00 80.94 104 SER A C 1
ATOM 757 O O . SER A 1 104 ? -16.334 12.636 52.824 1.00 80.94 104 SER A O 1
ATOM 759 N N . GLU A 1 105 ? -17.245 14.669 53.051 1.00 88.19 105 GLU A N 1
ATOM 760 C CA . GLU A 1 105 ? -18.292 14.264 53.995 1.00 88.19 105 GLU A CA 1
ATOM 761 C C . GLU A 1 105 ? -19.671 14.630 53.446 1.00 88.19 105 GLU A C 1
ATOM 763 O O . GLU A 1 105 ? -20.007 15.812 53.330 1.00 88.19 105 GLU A O 1
ATOM 768 N N . LEU A 1 106 ? -20.446 13.598 53.106 1.00 91.88 106 LEU A N 1
ATOM 769 C CA . LEU A 1 106 ? -21.807 13.702 52.595 1.00 91.88 106 LEU A CA 1
ATOM 770 C C . LEU A 1 106 ? -22.805 13.336 53.694 1.00 91.88 106 LEU A C 1
ATOM 772 O O . LEU A 1 106 ? -22.761 12.234 54.241 1.00 91.88 106 LEU A O 1
ATOM 776 N N . HIS A 1 107 ? -23.712 14.260 53.976 1.00 93.00 107 HIS A N 1
ATOM 777 C CA . HIS A 1 107 ? -24.823 14.110 54.910 1.00 93.00 107 HIS A CA 1
ATOM 778 C C . HIS A 1 107 ? -26.089 13.818 54.117 1.00 93.00 107 HIS A C 1
ATOM 780 O O . HIS A 1 107 ? -26.388 14.555 53.182 1.00 93.00 107 HIS A O 1
ATOM 786 N N . ILE A 1 108 ? -26.792 12.731 54.436 1.00 94.94 108 ILE A N 1
ATOM 787 C CA . ILE A 1 108 ? -28.026 12.301 53.770 1.00 94.94 108 ILE A CA 1
ATOM 788 C C . ILE A 1 108 ? -29.134 12.268 54.821 1.00 94.94 108 ILE A C 1
ATOM 790 O O . ILE A 1 108 ? -29.258 11.314 55.595 1.00 94.94 108 ILE A O 1
ATOM 794 N N . SER A 1 109 ? -29.948 13.314 54.847 1.00 93.12 109 SER A N 1
ATOM 795 C CA . SER A 1 109 ? -31.015 13.481 55.826 1.00 93.12 109 SER A CA 1
ATOM 796 C C . SER A 1 109 ? -32.335 12.905 55.304 1.00 93.12 109 SER A C 1
ATOM 798 O O . SER A 1 109 ? -32.723 13.136 54.155 1.00 93.12 109 SER A O 1
ATOM 800 N N . ARG A 1 110 ? -33.057 12.183 56.169 1.00 93.38 110 ARG A N 1
ATOM 801 C CA . ARG A 1 110 ? -34.428 11.712 55.906 1.00 93.38 110 ARG A CA 1
ATOM 802 C C . ARG A 1 110 ? -35.434 12.808 56.267 1.00 93.38 110 ARG A C 1
ATOM 804 O O . ARG A 1 110 ? -35.319 13.431 57.322 1.00 93.38 110 ARG A O 1
ATOM 811 N N . SER A 1 111 ? -36.464 13.023 55.446 1.00 86.50 111 SER A N 1
ATOM 812 C CA . SER A 1 111 ? -37.443 14.109 55.649 1.00 86.50 111 SER A CA 1
ATOM 813 C C . SER A 1 111 ? -38.443 13.905 56.792 1.00 86.50 111 SER A C 1
ATOM 815 O O . SER A 1 111 ? -39.213 14.821 57.085 1.00 86.50 111 SER A O 1
ATOM 817 N N . GLY A 1 112 ? -38.454 12.749 57.466 1.00 86.12 112 GLY A N 1
ATOM 818 C CA . GLY A 1 112 ? -39.356 12.497 58.598 1.00 86.12 112 GLY A CA 1
ATOM 819 C C . GLY A 1 112 ? -40.774 12.058 58.228 1.00 86.12 112 GLY A C 1
ATOM 820 O O . GLY A 1 112 ? -41.588 11.849 59.123 1.00 86.12 112 GLY A O 1
ATOM 821 N N . ASP A 1 113 ? -41.083 11.926 56.940 1.00 86.31 113 ASP A N 1
ATOM 822 C CA . ASP A 1 113 ? -42.390 11.526 56.403 1.00 86.31 113 ASP A CA 1
ATOM 823 C C . ASP A 1 113 ? -42.525 10.012 56.149 1.00 86.31 113 ASP A C 1
ATOM 825 O O . ASP A 1 113 ? -43.619 9.540 55.839 1.00 86.31 113 ASP A O 1
ATOM 829 N N . GLY A 1 114 ? -41.433 9.257 56.303 1.00 87.69 114 GLY A N 1
ATOM 830 C CA . GLY A 1 114 ? -41.406 7.793 56.303 1.00 87.69 114 GLY A CA 1
ATOM 831 C C . GLY A 1 114 ? -41.504 7.173 57.704 1.00 87.69 114 GLY A C 1
ATOM 832 O O . GLY A 1 114 ? -41.543 7.868 58.719 1.00 87.69 114 GLY A O 1
ATOM 833 N N . ASP A 1 115 ? -41.503 5.841 57.762 1.00 91.81 115 ASP A N 1
ATOM 834 C CA . ASP A 1 115 ? -41.423 5.088 59.021 1.00 91.81 115 ASP A CA 1
ATOM 835 C C . ASP A 1 115 ? -39.973 4.991 59.529 1.00 91.81 115 ASP A C 1
ATOM 837 O O . ASP A 1 115 ? -39.018 5.175 58.778 1.00 91.81 115 ASP A O 1
ATOM 841 N N . ALA A 1 116 ? -39.773 4.678 60.809 1.00 90.56 116 ALA A N 1
ATOM 842 C CA . ALA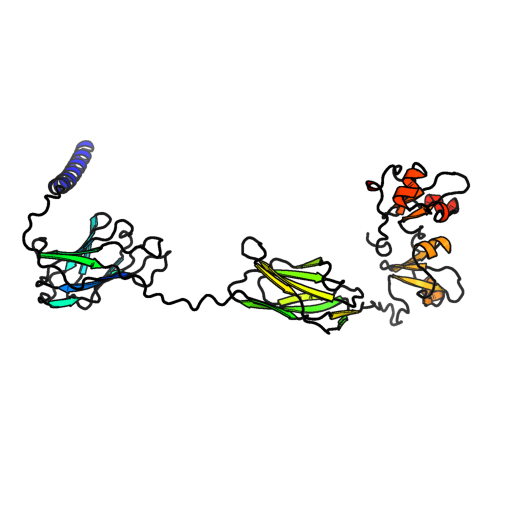 A 1 116 ? -38.441 4.320 61.297 1.00 90.56 116 ALA A CA 1
ATOM 843 C C . ALA A 1 116 ? -37.974 2.989 60.673 1.00 90.56 116 ALA A C 1
ATOM 845 O O . ALA A 1 116 ? -38.764 2.053 60.530 1.00 90.56 116 ALA A O 1
ATOM 846 N N . ILE A 1 117 ? -36.691 2.891 60.319 1.00 91.50 117 ILE A N 1
ATOM 847 C CA . ILE A 1 117 ? -36.100 1.672 59.749 1.00 91.50 117 ILE A CA 1
ATOM 848 C C . ILE A 1 117 ? -35.577 0.817 60.900 1.00 91.50 117 ILE A C 1
ATOM 850 O O . ILE A 1 117 ? -34.662 1.226 61.614 1.00 91.50 117 ILE A O 1
ATOM 854 N N . ALA A 1 118 ? -36.154 -0.367 61.087 1.00 91.94 118 ALA A N 1
ATOM 855 C CA . ALA A 1 118 ? -35.854 -1.232 62.224 1.00 91.94 118 ALA A CA 1
ATOM 856 C C . ALA A 1 118 ? -34.406 -1.757 62.217 1.00 91.94 118 ALA A C 1
ATOM 858 O O . ALA A 1 118 ? -33.820 -2.001 61.160 1.00 91.94 118 ALA A O 1
ATOM 859 N N . THR A 1 119 ? -33.859 -2.021 63.407 1.00 89.62 119 THR A N 1
ATOM 860 C CA . THR A 1 119 ? -32.576 -2.719 63.579 1.00 89.62 119 THR A CA 1
ATOM 861 C C . THR A 1 119 ? -32.534 -4.032 62.791 1.00 89.62 119 THR A C 1
ATOM 863 O O . THR A 1 119 ? -33.468 -4.830 62.854 1.00 89.62 119 THR A O 1
ATOM 866 N N . GLY A 1 120 ? -31.422 -4.289 62.105 1.00 86.06 120 GLY A N 1
ATOM 867 C CA . GLY A 1 120 ? -31.192 -5.481 61.290 1.00 86.06 120 GLY A CA 1
ATOM 868 C C . GLY A 1 120 ? -31.732 -5.386 59.863 1.00 86.06 120 GLY A C 1
ATOM 869 O O . GLY A 1 120 ? -31.578 -6.344 59.112 1.00 86.06 120 GLY A O 1
ATOM 870 N N . SER A 1 121 ? -32.352 -4.265 59.480 1.00 90.44 121 SER A N 1
ATOM 871 C CA . SER A 1 121 ? -32.752 -4.031 58.088 1.00 90.44 121 SER A CA 1
ATOM 872 C C . SER A 1 121 ? -31.517 -3.907 57.195 1.00 90.44 121 SER A C 1
ATOM 874 O O . SER A 1 121 ? -30.522 -3.286 57.584 1.00 90.44 121 SER A O 1
ATOM 876 N N . VAL A 1 122 ? -31.593 -4.505 56.009 1.00 91.00 122 VAL A N 1
ATOM 877 C CA . VAL A 1 122 ? -30.575 -4.381 54.964 1.00 91.00 122 V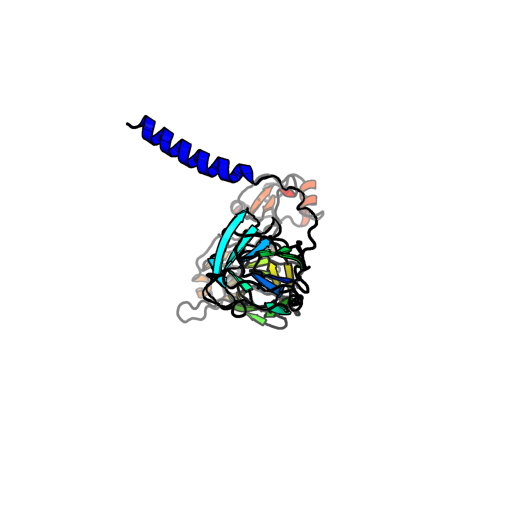AL A CA 1
ATOM 878 C C . VAL A 1 122 ? -30.930 -3.170 54.116 1.00 91.00 122 VAL A C 1
ATOM 880 O O . VAL A 1 122 ? -32.075 -3.045 53.695 1.00 91.00 122 VAL A O 1
ATOM 883 N N . ILE A 1 123 ? -29.955 -2.289 53.921 1.00 91.44 123 ILE A N 1
ATOM 884 C CA . ILE A 1 123 ? -29.977 -1.230 52.918 1.00 91.44 123 ILE A CA 1
ATOM 885 C C . ILE A 1 123 ? -28.992 -1.673 51.849 1.00 91.44 123 ILE A C 1
ATOM 887 O O . ILE A 1 123 ? -27.805 -1.794 52.155 1.00 91.44 123 ILE A O 1
ATOM 891 N N . ASP A 1 124 ? -29.447 -1.955 50.637 1.00 89.19 124 ASP A N 1
ATOM 892 C CA . ASP A 1 124 ? -28.570 -2.369 49.544 1.00 89.19 124 ASP A CA 1
ATOM 893 C C . ASP A 1 124 ? -28.582 -1.428 48.335 1.00 89.19 124 ASP A C 1
ATOM 895 O O . ASP A 1 124 ? -27.665 -1.517 47.518 1.00 89.19 124 ASP A O 1
ATOM 899 N N . ASP A 1 125 ? -29.499 -0.455 48.294 1.00 89.31 125 ASP A N 1
ATOM 900 C CA . ASP A 1 125 ? -29.725 0.395 47.121 1.00 89.31 125 ASP A CA 1
ATOM 901 C C . ASP A 1 125 ? -29.533 1.911 47.326 1.00 89.31 125 ASP A C 1
ATOM 903 O O . ASP A 1 125 ? -29.927 2.703 46.462 1.00 89.31 125 ASP A O 1
ATOM 907 N N . LEU A 1 126 ? -28.911 2.349 48.430 1.00 93.19 126 LEU A N 1
ATOM 908 C CA . LEU A 1 126 ? -28.651 3.775 48.668 1.00 93.19 126 LEU A CA 1
ATOM 909 C C . LEU A 1 126 ? -27.650 4.326 47.646 1.00 93.19 126 LEU A C 1
ATOM 911 O O . LEU A 1 126 ? -26.441 4.171 47.788 1.00 93.19 126 LEU A O 1
ATOM 915 N N . THR A 1 127 ? -28.169 4.994 46.623 1.00 92.56 127 THR A N 1
ATOM 916 C CA . THR A 1 127 ? -27.441 5.426 45.432 1.00 92.56 127 THR A CA 1
ATOM 917 C C . THR A 1 127 ? -27.216 6.936 45.446 1.00 92.56 127 THR A C 1
ATOM 919 O O . THR A 1 127 ? -28.164 7.719 45.485 1.00 92.56 127 THR A O 1
ATOM 922 N N . ILE A 1 128 ? -25.954 7.351 45.372 1.00 93.56 128 ILE A N 1
ATOM 923 C CA . ILE A 1 128 ? -25.490 8.739 45.300 1.00 93.56 128 ILE A CA 1
ATOM 924 C C . ILE A 1 128 ? -25.119 9.030 43.848 1.00 93.56 128 ILE A C 1
ATOM 926 O O . ILE A 1 128 ? -24.174 8.437 43.333 1.00 93.56 128 ILE A O 1
ATOM 930 N N . LEU A 1 129 ? -25.841 9.926 43.178 1.00 90.69 129 LEU A N 1
ATOM 931 C CA . LEU A 1 129 ? -25.665 10.146 41.741 1.00 90.69 129 LEU A CA 1
ATOM 932 C C . LEU A 1 129 ? -24.506 11.098 41.427 1.00 90.69 129 LEU A C 1
ATOM 934 O O . LEU A 1 129 ? -24.344 12.102 42.117 1.00 90.69 129 LEU A O 1
ATOM 938 N N . ASN A 1 130 ? -23.778 10.852 40.332 1.00 88.19 130 ASN A N 1
ATOM 939 C CA . ASN A 1 130 ? -22.742 11.743 39.775 1.00 88.19 130 ASN A CA 1
ATOM 940 C C . ASN A 1 130 ? -21.561 12.090 40.714 1.00 88.19 130 ASN A C 1
ATOM 942 O O . ASN A 1 130 ? -21.143 13.247 40.836 1.00 88.19 130 ASN A O 1
ATOM 946 N N . VAL A 1 131 ? -20.952 11.090 41.345 1.00 85.94 131 VAL A N 1
ATOM 947 C CA . VAL A 1 131 ? -19.692 11.251 42.081 1.00 85.94 131 VAL A CA 1
ATOM 948 C C . VAL A 1 131 ? -18.496 11.154 41.128 1.00 85.94 131 VAL A C 1
ATOM 950 O O . VAL A 1 131 ? -18.386 10.235 40.321 1.00 85.94 131 VAL A O 1
ATOM 953 N N . THR A 1 132 ? -17.551 12.091 41.223 1.00 83.31 132 THR A N 1
ATOM 954 C CA . THR A 1 132 ? -16.300 12.024 40.452 1.00 83.31 132 THR A CA 1
ATOM 955 C C . THR A 1 132 ? -15.314 11.065 41.122 1.00 83.31 132 THR A C 1
ATOM 957 O O . THR A 1 132 ? -14.882 11.304 42.253 1.00 83.31 132 THR A O 1
ATOM 960 N N . THR A 1 133 ? -14.922 10.003 40.422 1.00 74.81 133 THR A N 1
ATOM 961 C CA . THR A 1 133 ? -13.936 9.019 40.892 1.00 74.81 133 THR A CA 1
ATOM 962 C C . THR A 1 133 ? -12.499 9.440 40.561 1.00 74.81 133 THR A C 1
ATOM 964 O O . THR A 1 133 ? -12.274 10.144 39.573 1.00 74.81 133 THR A O 1
ATOM 967 N N . PRO A 1 134 ? -11.495 9.017 41.351 1.00 69.94 134 PRO A N 1
ATOM 968 C CA . PRO A 1 134 ? -10.096 9.250 41.011 1.00 69.94 134 PRO A CA 1
ATOM 969 C C . PRO A 1 134 ? -9.662 8.488 39.739 1.00 69.94 134 PRO A C 1
ATOM 971 O O . PRO A 1 134 ? -10.227 7.439 39.441 1.00 69.94 134 PRO A O 1
ATOM 974 N N . PRO A 1 135 ? -8.611 8.941 39.025 1.00 62.19 135 PRO A N 1
ATOM 975 C CA . PRO A 1 135 ? -8.165 8.345 37.756 1.00 62.19 135 PRO A CA 1
ATOM 976 C C . PRO A 1 135 ? -7.430 6.992 37.873 1.00 62.19 135 PRO A C 1
ATOM 978 O O . PRO A 1 135 ? -6.813 6.557 36.905 1.00 62.19 135 PRO A O 1
ATOM 981 N N . ILE A 1 136 ? -7.398 6.358 39.049 1.00 56.09 136 ILE A N 1
ATOM 982 C CA . ILE A 1 136 ? -6.571 5.169 39.314 1.00 56.09 136 ILE A CA 1
ATOM 983 C C . ILE A 1 136 ? -7.475 3.941 39.464 1.00 56.09 136 ILE A C 1
ATOM 985 O O . ILE A 1 136 ? -8.338 3.938 40.339 1.00 56.09 136 ILE A O 1
ATOM 989 N N . GLU A 1 137 ? -7.216 2.896 38.668 1.00 53.72 137 GLU A N 1
ATOM 990 C CA . GLU A 1 137 ? -7.978 1.629 38.629 1.00 53.72 137 GLU A CA 1
ATOM 991 C C . GLU A 1 137 ? -7.943 0.820 39.945 1.00 53.72 137 GLU A C 1
ATOM 993 O O . GLU A 1 137 ? -8.795 -0.033 40.164 1.00 53.72 137 GLU A O 1
ATOM 998 N N . ASP A 1 138 ? -7.030 1.143 40.867 1.00 51.56 138 ASP A N 1
ATOM 999 C CA . ASP A 1 138 ? -6.775 0.362 42.088 1.00 51.56 138 ASP A CA 1
ATOM 1000 C C . ASP A 1 138 ? -7.150 1.066 43.407 1.00 51.56 138 ASP A C 1
ATOM 1002 O O . ASP A 1 138 ? -6.764 0.610 44.489 1.00 51.56 138 ASP A O 1
ATOM 1006 N N . TYR A 1 139 ? -7.843 2.213 43.385 1.00 56.66 139 TYR A N 1
ATOM 1007 C CA . TYR A 1 139 ? -8.049 2.953 44.637 1.00 56.66 139 TYR A CA 1
ATOM 1008 C C . TYR A 1 139 ? -9.207 2.414 45.494 1.00 56.66 139 TYR A C 1
ATOM 1010 O O . TYR A 1 139 ? -10.353 2.846 45.381 1.00 56.66 139 TYR A O 1
ATOM 1018 N N . VAL A 1 140 ? -8.863 1.535 46.439 1.00 55.97 140 VAL A N 1
ATOM 1019 C CA . VAL A 1 140 ? -9.729 1.058 47.529 1.00 55.97 140 VAL A CA 1
ATOM 1020 C C . VAL A 1 140 ? -9.459 1.876 48.796 1.00 55.97 140 VAL A C 1
ATOM 1022 O O . VAL A 1 140 ? -8.630 1.513 49.629 1.00 55.97 140 VAL A O 1
ATOM 1025 N N . GLY A 1 141 ? -10.091 3.041 48.926 1.00 61.19 141 GLY A N 1
ATOM 1026 C CA . GLY A 1 141 ? -10.021 3.816 50.168 1.00 61.19 141 GLY A CA 1
ATOM 1027 C C . GLY A 1 141 ? -11.003 3.304 51.230 1.00 61.19 141 GLY A C 1
ATOM 1028 O O . GLY A 1 141 ? -12.040 2.738 50.893 1.00 61.19 141 GLY A O 1
ATOM 1029 N N . ASP A 1 142 ? -10.697 3.533 52.512 1.00 70.50 142 ASP A N 1
ATOM 1030 C CA . ASP A 1 142 ? -11.634 3.272 53.613 1.00 70.50 142 ASP A CA 1
ATOM 1031 C C . ASP A 1 142 ? -12.756 4.322 53.589 1.00 70.50 142 ASP A C 1
ATOM 1033 O O . ASP A 1 142 ? -12.518 5.498 53.876 1.00 70.50 142 ASP A O 1
ATOM 1037 N N . TYR A 1 143 ? -13.984 3.899 53.298 1.00 83.62 143 TYR A N 1
ATOM 1038 C CA . TYR A 1 143 ? -15.170 4.722 53.523 1.00 83.62 143 TYR A CA 1
ATOM 1039 C C . TYR A 1 143 ? -15.608 4.589 54.980 1.00 83.62 143 TYR A C 1
ATOM 1041 O O . TYR A 1 143 ? -15.397 3.550 55.612 1.00 83.62 143 TYR A O 1
ATOM 1049 N N . THR A 1 144 ? -16.259 5.614 55.523 1.00 85.62 144 THR A N 1
ATOM 1050 C CA . THR A 1 144 ? -16.966 5.495 56.808 1.00 85.62 144 THR A CA 1
ATOM 1051 C C . THR A 1 144 ? -18.441 5.769 56.594 1.00 85.62 144 THR A C 1
ATOM 1053 O O . THR A 1 144 ? -18.794 6.825 56.082 1.00 85.62 144 THR A O 1
ATOM 1056 N N . VAL A 1 145 ? -19.289 4.837 57.021 1.00 87.25 145 VAL A N 1
ATOM 1057 C CA . VAL A 1 145 ? -20.741 5.029 57.075 1.00 87.25 145 VAL A CA 1
ATOM 1058 C C . VAL A 1 145 ? -21.123 5.227 58.533 1.00 87.25 145 VAL A C 1
ATOM 1060 O O . VAL A 1 145 ? -20.650 4.499 59.409 1.00 87.25 145 VAL A O 1
ATOM 1063 N N . SER A 1 146 ? -21.944 6.232 58.811 1.00 87.00 146 SER A N 1
ATOM 1064 C CA . SER A 1 146 ? -22.464 6.507 60.148 1.00 87.00 146 SER A CA 1
ATOM 1065 C C . SER A 1 146 ? -23.955 6.792 60.101 1.00 87.00 146 SER A C 1
ATOM 1067 O O . SER A 1 146 ? -24.455 7.339 59.125 1.00 87.00 146 SER A O 1
ATOM 1069 N N . ILE A 1 147 ? -24.654 6.440 61.174 1.00 87.56 147 ILE A N 1
ATOM 1070 C CA . ILE A 1 147 ? -26.064 6.771 61.375 1.00 87.56 147 ILE A CA 1
ATOM 1071 C C . ILE A 1 147 ? -26.131 7.793 62.498 1.00 87.56 147 ILE A C 1
ATOM 1073 O O . ILE A 1 147 ? -25.562 7.566 63.573 1.00 87.56 147 ILE A O 1
ATOM 1077 N N . GLN A 1 148 ? -26.838 8.890 62.258 1.00 90.12 148 GLN A N 1
ATOM 1078 C CA . GLN A 1 148 ? -27.179 9.877 63.268 1.00 90.12 148 GLN A CA 1
ATOM 1079 C C . GLN A 1 148 ? -28.668 9.824 63.609 1.00 90.12 148 GLN A C 1
ATOM 1081 O O . GLN A 1 148 ? -29.527 9.564 62.759 1.00 90.12 148 GLN A O 1
ATOM 1086 N N . ASP A 1 149 ? -28.970 10.060 64.883 1.00 82.56 149 ASP A N 1
ATOM 1087 C CA . ASP A 1 149 ? -30.340 10.250 65.340 1.00 82.56 149 ASP A CA 1
ATOM 1088 C C . ASP A 1 149 ? -30.878 11.646 64.974 1.00 82.56 149 ASP A C 1
ATOM 1090 O O . ASP A 1 149 ? -30.183 12.496 64.421 1.00 82.56 149 ASP A O 1
ATOM 1094 N N . SER A 1 150 ? -32.134 11.918 65.328 1.00 81.06 150 SER A N 1
ATOM 1095 C CA . SER A 1 150 ? -32.787 13.206 65.047 1.00 81.06 150 SER A CA 1
ATOM 1096 C C . SER A 1 150 ? -32.196 14.403 65.809 1.00 81.06 150 SER A C 1
ATOM 1098 O O . SER A 1 150 ? -32.660 15.526 65.628 1.00 81.06 150 SER A O 1
ATOM 1100 N N . SER A 1 151 ? -31.212 14.175 66.685 1.00 81.69 151 SER A N 1
ATOM 1101 C CA . SER A 1 151 ? -30.452 15.211 67.393 1.00 81.69 151 SER A CA 1
ATOM 1102 C C . SER A 1 151 ? -29.033 15.375 66.827 1.00 81.69 151 SER A C 1
ATOM 1104 O O . SER A 1 151 ? -28.194 15.975 67.500 1.00 81.69 151 SER A O 1
ATOM 1106 N N . ALA A 1 152 ? -28.757 14.840 65.629 1.00 79.75 152 ALA A N 1
ATOM 1107 C CA . ALA A 1 152 ? -27.441 14.826 64.981 1.00 79.75 152 ALA A CA 1
ATOM 1108 C C . ALA A 1 152 ? -26.349 14.120 65.811 1.00 79.75 152 ALA A C 1
ATOM 1110 O O . ALA A 1 152 ? -25.162 14.447 65.746 1.00 79.75 152 ALA A O 1
ATOM 1111 N N . THR A 1 153 ? -26.742 13.160 66.657 1.00 82.00 153 THR A N 1
ATOM 1112 C CA . THR A 1 153 ? -25.793 12.356 67.433 1.00 82.00 153 THR A CA 1
ATOM 1113 C C . THR A 1 153 ? -25.505 11.058 66.696 1.00 82.00 153 THR A C 1
ATOM 1115 O O . THR A 1 153 ? -26.427 10.300 66.402 1.00 82.00 153 THR A O 1
ATOM 1118 N N . THR A 1 154 ? -24.229 10.758 66.434 1.00 85.94 154 THR A N 1
ATOM 1119 C CA . THR A 1 154 ? -23.823 9.470 65.853 1.00 85.94 154 THR A CA 1
ATOM 1120 C C . THR A 1 154 ? -24.167 8.321 66.800 1.00 85.94 154 THR A C 1
ATOM 1122 O O . THR A 1 154 ? -23.628 8.231 67.903 1.00 85.94 154 THR A O 1
ATOM 1125 N N . VAL A 1 155 ? -25.038 7.420 66.352 1.00 83.31 155 VAL A N 1
ATOM 1126 C CA . VAL A 1 155 ? -25.515 6.252 67.114 1.00 83.31 155 VAL A CA 1
ATOM 1127 C C . VAL A 1 155 ? -24.918 4.933 66.618 1.00 83.31 155 VAL A C 1
ATOM 1129 O O . VAL A 1 155 ? -24.807 3.976 67.386 1.00 83.31 155 VAL A O 1
ATOM 1132 N N . ALA A 1 156 ? -24.459 4.892 65.367 1.00 83.00 156 ALA A N 1
ATOM 1133 C CA . ALA A 1 156 ? -23.716 3.773 64.799 1.00 83.00 156 ALA A CA 1
ATOM 1134 C C . ALA A 1 156 ? -22.680 4.277 63.794 1.00 83.00 156 ALA A C 1
ATOM 1136 O O . ALA A 1 156 ? -22.890 5.293 63.133 1.00 83.00 156 ALA A O 1
ATOM 1137 N N . SER A 1 157 ? -21.559 3.570 63.682 1.00 82.62 157 SER A N 1
ATOM 1138 C CA . SER A 1 157 ? -20.514 3.879 62.707 1.00 82.62 157 SER A CA 1
ATOM 1139 C C . SER A 1 157 ? -19.748 2.613 62.336 1.00 82.62 157 SER A C 1
ATOM 1141 O O . SER A 1 157 ? -19.607 1.698 63.152 1.00 82.62 157 SER A O 1
ATOM 1143 N N . GLY A 1 158 ? -19.261 2.542 61.103 1.00 78.31 158 GLY A N 1
ATOM 1144 C CA . GLY A 1 158 ? -18.441 1.440 60.623 1.00 78.31 158 GLY A CA 1
ATOM 1145 C C . GLY A 1 158 ? -17.608 1.843 59.416 1.00 78.31 158 GLY A C 1
ATOM 1146 O O . GLY A 1 158 ? -17.975 2.741 58.657 1.00 78.31 158 GLY A O 1
ATOM 1147 N N . LYS A 1 159 ? -16.472 1.165 59.242 1.00 79.25 159 LYS A N 1
ATOM 1148 C CA . LYS A 1 159 ? -15.718 1.237 57.991 1.00 79.25 159 LYS A CA 1
ATOM 1149 C C . LYS A 1 159 ? -16.418 0.379 56.949 1.00 79.25 159 LYS A C 1
ATOM 1151 O O . LYS A 1 159 ? -16.757 -0.764 57.251 1.00 79.25 159 LYS A O 1
ATOM 1156 N N . ALA A 1 160 ? -16.581 0.908 55.747 1.00 75.50 160 ALA A N 1
ATOM 1157 C CA . ALA A 1 160 ? -17.044 0.137 54.607 1.00 75.50 160 ALA A CA 1
ATOM 1158 C C . ALA A 1 160 ? -15.864 -0.187 53.687 1.00 75.50 160 ALA A C 1
ATOM 1160 O O . ALA A 1 160 ? -15.029 0.679 53.409 1.00 75.50 160 ALA A O 1
ATOM 1161 N N . GLN A 1 161 ? -15.785 -1.442 53.238 1.00 68.06 161 GLN A N 1
ATOM 1162 C CA . GLN A 1 161 ? -14.796 -1.834 52.236 1.00 68.06 161 GLN A CA 1
ATOM 1163 C C . GLN A 1 161 ? -15.252 -1.311 50.874 1.00 68.06 161 GLN A C 1
ATOM 1165 O O . GLN A 1 161 ? -16.387 -1.562 50.462 1.00 68.06 161 GLN A O 1
ATOM 1170 N N . GLY A 1 162 ? -14.365 -0.604 50.172 1.00 63.22 162 GLY A N 1
ATOM 1171 C CA . GLY A 1 162 ? -14.528 -0.431 48.735 1.00 63.22 162 GLY A CA 1
ATOM 1172 C C . GLY A 1 162 ? -14.385 -1.798 48.069 1.00 63.22 162 GLY A C 1
ATOM 1173 O O . GLY A 1 162 ? -13.412 -2.506 48.329 1.00 63.22 162 GLY A O 1
ATOM 1174 N N . GLN A 1 163 ? -15.351 -2.203 47.251 1.00 59.38 163 GLN A N 1
ATOM 1175 C CA . GLN A 1 163 ? -15.166 -3.383 46.409 1.00 59.38 163 GLN A CA 1
ATOM 1176 C C . GLN A 1 163 ? -14.490 -2.946 45.109 1.00 59.38 163 GLN A C 1
ATOM 1178 O O . GLN A 1 163 ? -14.956 -2.027 44.438 1.00 59.38 163 GLN A O 1
ATOM 1183 N N . VAL A 1 164 ? -13.354 -3.577 44.796 1.00 53.84 164 VAL A N 1
ATOM 1184 C CA . VAL A 1 164 ? -12.735 -3.485 43.468 1.00 53.84 164 VAL A CA 1
ATOM 1185 C C . VAL A 1 164 ? -13.712 -4.101 42.474 1.00 53.84 164 VAL A C 1
ATOM 1187 O O . VAL A 1 164 ? -14.441 -5.029 42.831 1.00 53.84 164 VAL A O 1
ATOM 1190 N N . PHE A 1 165 ? -13.704 -3.620 41.235 1.00 54.50 165 PHE A N 1
ATOM 1191 C CA . PHE A 1 165 ? -14.286 -4.357 40.124 1.00 54.50 165 PHE A CA 1
ATOM 1192 C C . PHE A 1 165 ? -13.906 -5.831 40.221 1.00 54.50 165 PHE A C 1
ATOM 1194 O O . PHE A 1 165 ? -12.723 -6.173 40.175 1.00 54.50 165 PHE A O 1
ATOM 1201 N N . GLU A 1 166 ? -14.895 -6.719 40.303 1.00 45.03 166 GLU A N 1
ATOM 1202 C CA . GLU A 1 166 ? -14.672 -7.999 39.656 1.00 45.03 166 GLU A CA 1
ATOM 1203 C C . GLU A 1 166 ? -14.527 -7.660 38.184 1.00 45.03 166 GLU A C 1
ATOM 1205 O O . GLU A 1 166 ? -15.492 -7.268 37.528 1.00 45.03 166 GLU A O 1
ATOM 1210 N N . ASP A 1 167 ? -13.270 -7.676 37.750 1.00 41.72 167 ASP A N 1
ATOM 1211 C CA . ASP A 1 167 ? -12.813 -7.654 36.379 1.00 41.72 167 ASP A CA 1
ATOM 1212 C C . ASP A 1 167 ? -13.904 -8.290 35.503 1.00 41.72 167 ASP A C 1
ATOM 1214 O O . ASP A 1 167 ? -14.038 -9.515 35.411 1.00 41.72 167 ASP A O 1
ATOM 1218 N N . LEU A 1 168 ? -14.711 -7.453 34.841 1.00 41.19 168 LEU A N 1
ATOM 1219 C CA . LEU A 1 168 ? -15.158 -7.796 33.506 1.00 41.19 168 LEU A CA 1
ATOM 1220 C C . LEU A 1 168 ? -13.845 -7.884 32.757 1.00 41.19 168 LEU A C 1
ATOM 1222 O O . LEU A 1 168 ? -13.419 -6.885 32.185 1.00 41.19 168 LEU A O 1
ATOM 1226 N N . VAL A 1 169 ? -13.201 -9.055 32.843 1.00 39.53 169 VAL A N 1
ATOM 1227 C CA . VAL A 1 169 ? -12.052 -9.434 32.044 1.00 39.53 169 VAL A CA 1
ATOM 1228 C C . VAL A 1 169 ? -12.505 -9.065 30.655 1.00 39.53 169 VAL A C 1
ATOM 1230 O O . VAL A 1 169 ? -13.339 -9.757 30.057 1.00 39.53 169 VAL A O 1
ATOM 1233 N N . THR A 1 170 ? -12.060 -7.906 30.177 1.00 44.19 170 THR A N 1
ATOM 1234 C CA . THR A 1 170 ? -12.243 -7.572 28.782 1.00 44.19 170 THR A CA 1
ATOM 1235 C C . THR A 1 170 ? -11.630 -8.780 28.093 1.00 44.19 170 THR A C 1
ATOM 1237 O O . THR A 1 170 ? -10.508 -9.163 28.459 1.00 44.19 170 THR A O 1
ATOM 1240 N N . PRO A 1 171 ? -12.378 -9.501 27.229 1.00 45.66 171 PRO A N 1
ATOM 1241 C CA . PRO A 1 171 ? -11.798 -10.617 26.503 1.00 45.66 171 PRO A CA 1
ATOM 1242 C C . PRO A 1 171 ? -10.461 -10.102 25.986 1.00 45.66 171 PRO A C 1
ATOM 1244 O O . PRO A 1 171 ? -10.490 -9.016 25.393 1.00 45.66 171 PRO A O 1
ATOM 1247 N N . PRO A 1 172 ? -9.324 -10.753 26.315 1.00 52.47 172 PRO A N 1
ATOM 1248 C CA . PRO A 1 172 ? -8.006 -10.172 26.106 1.00 52.47 172 PRO A CA 1
ATOM 1249 C C . PRO A 1 172 ? -7.999 -9.551 24.724 1.00 52.47 172 PRO A C 1
ATOM 1251 O O . PRO A 1 172 ? -8.346 -10.257 23.770 1.00 52.47 172 PRO A O 1
ATOM 1254 N N . ALA A 1 173 ? -7.757 -8.231 24.667 1.00 57.72 173 ALA A N 1
ATOM 1255 C CA . ALA A 1 173 ? -7.939 -7.435 23.459 1.00 57.72 173 ALA A CA 1
ATOM 1256 C C . ALA A 1 173 ? -7.430 -8.252 22.274 1.00 57.72 173 ALA A C 1
ATOM 1258 O O . ALA A 1 173 ? -6.275 -8.695 22.296 1.00 57.72 173 ALA A O 1
ATOM 1259 N N . ALA A 1 174 ? -8.332 -8.566 21.332 1.00 59.28 174 ALA A N 1
ATOM 1260 C CA . ALA A 1 174 ? -8.039 -9.536 20.285 1.00 59.28 174 ALA A CA 1
ATOM 1261 C C . ALA A 1 174 ? -6.675 -9.187 1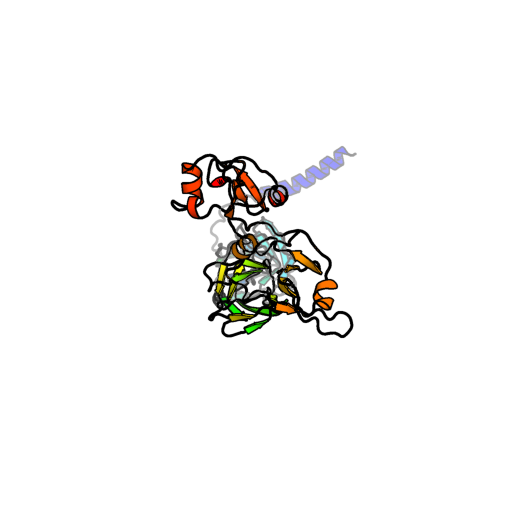9.671 1.00 59.28 174 ALA A C 1
ATOM 1263 O O . ALA A 1 174 ? -6.452 -8.013 19.354 1.00 59.28 174 ALA A O 1
ATOM 1264 N N . PRO A 1 175 ? -5.739 -10.151 19.570 1.00 70.56 175 PRO A N 1
ATOM 1265 C CA . PRO A 1 175 ? -4.362 -9.829 19.241 1.00 70.56 175 PRO A CA 1
ATOM 1266 C C . PRO A 1 175 ? -4.319 -9.057 17.925 1.00 70.56 175 PRO A C 1
ATOM 1268 O O . PRO A 1 175 ? -4.938 -9.469 16.937 1.00 70.56 175 PRO A O 1
ATOM 1271 N N . LEU A 1 176 ? -3.586 -7.938 17.926 1.00 82.00 176 LEU A N 1
ATOM 1272 C CA . LEU A 1 176 ? -3.371 -7.116 16.738 1.00 82.00 176 LEU A CA 1
ATOM 1273 C C . LEU A 1 176 ? -2.935 -8.015 15.579 1.00 82.00 176 LEU A C 1
ATOM 1275 O O . LEU A 1 176 ? -1.871 -8.646 15.625 1.00 82.00 176 LEU A O 1
ATOM 1279 N N . SER A 1 177 ? -3.762 -8.052 14.543 1.00 86.88 177 SER A N 1
ATOM 1280 C CA . SER A 1 177 ? -3.513 -8.805 13.319 1.00 86.88 177 SER A CA 1
ATOM 1281 C C . SER A 1 177 ? -3.640 -7.878 12.125 1.00 86.88 177 SER A C 1
ATOM 1283 O O . SER A 1 177 ? -4.395 -6.906 12.144 1.00 86.88 177 SER A O 1
ATOM 1285 N N . LEU A 1 178 ? -2.839 -8.175 11.113 1.00 93.69 178 LEU A N 1
ATOM 1286 C CA . LEU A 1 178 ? -2.839 -7.524 9.820 1.00 93.69 178 LEU A CA 1
ATOM 1287 C C . LEU A 1 178 ? -2.537 -8.623 8.808 1.00 93.69 178 LEU A C 1
ATOM 1289 O O . LEU A 1 178 ? -1.525 -9.306 8.950 1.00 93.69 178 LEU A O 1
ATOM 1293 N N . THR A 1 179 ? -3.429 -8.807 7.846 1.00 95.44 179 THR A N 1
ATOM 1294 C CA . THR A 1 179 ? -3.287 -9.811 6.795 1.00 95.44 179 THR A CA 1
ATOM 1295 C C . THR A 1 179 ? -3.653 -9.176 5.470 1.00 95.44 179 THR A C 1
ATOM 1297 O O . THR A 1 179 ? -4.787 -8.739 5.289 1.00 95.44 179 THR A O 1
ATOM 1300 N N . LEU A 1 180 ? -2.702 -9.106 4.551 1.00 97.00 180 LEU A N 1
ATOM 1301 C CA . LEU A 1 180 ? -2.933 -8.720 3.175 1.00 97.00 180 LEU A CA 1
ATOM 1302 C C . LEU A 1 180 ? -3.710 -9.842 2.483 1.00 97.00 180 LEU A C 1
ATOM 1304 O O . LEU A 1 180 ? -3.313 -11.000 2.512 1.00 97.00 180 LEU A O 1
ATOM 1308 N N . THR A 1 181 ? -4.842 -9.504 1.875 1.00 97.25 181 THR A N 1
ATOM 1309 C CA . THR A 1 181 ? -5.727 -10.487 1.237 1.00 97.25 181 THR A CA 1
ATOM 1310 C C . THR A 1 181 ? -5.674 -10.439 -0.282 1.00 97.25 181 THR A C 1
ATOM 1312 O O . THR A 1 181 ? -6.011 -11.429 -0.923 1.00 97.25 181 THR A O 1
ATOM 1315 N N . SER A 1 182 ? -5.264 -9.312 -0.867 1.00 96.69 182 SER A N 1
ATOM 1316 C CA . SER A 1 182 ? -5.045 -9.176 -2.309 1.00 96.69 182 SER A CA 1
ATOM 1317 C C . SER A 1 182 ? -4.170 -7.956 -2.607 1.00 96.69 182 SER A C 1
ATOM 1319 O O . SER A 1 182 ? -4.378 -6.919 -1.969 1.00 96.69 182 SER A O 1
ATOM 1321 N N . PRO A 1 183 ? -3.264 -8.021 -3.596 1.00 97.81 183 PRO A N 1
ATOM 1322 C CA . PRO A 1 183 ? -2.766 -9.231 -4.259 1.00 97.81 183 PRO A CA 1
ATOM 1323 C C . PRO A 1 183 ? -2.055 -10.152 -3.263 1.00 97.81 183 PRO A C 1
ATOM 1325 O O . PRO A 1 183 ? -1.351 -9.659 -2.380 1.00 97.81 183 PRO A O 1
ATOM 1328 N N . ASN A 1 184 ? -2.229 -11.469 -3.391 1.00 97.44 184 ASN A N 1
ATOM 1329 C CA . ASN A 1 184 ? -1.618 -12.443 -2.481 1.00 97.44 184 ASN A CA 1
ATOM 1330 C C . ASN A 1 184 ? -0.773 -13.523 -3.184 1.00 97.44 184 ASN A C 1
ATOM 1332 O O . ASN A 1 184 ? -0.145 -14.344 -2.517 1.00 97.44 184 ASN A O 1
ATOM 1336 N N . GLY A 1 185 ? -0.673 -13.496 -4.513 1.00 94.38 185 GLY A N 1
ATOM 1337 C CA . GLY A 1 185 ? 0.244 -14.315 -5.301 1.00 94.38 185 GLY A CA 1
ATOM 1338 C C . GLY A 1 185 ? -0.437 -15.109 -6.415 1.00 94.38 185 GLY A C 1
ATOM 1339 O O . GLY A 1 185 ? -1.497 -15.702 -6.228 1.00 94.38 185 GLY A O 1
ATOM 1340 N N . GLY A 1 186 ? 0.243 -15.201 -7.559 1.00 92.38 186 GLY A N 1
ATOM 1341 C CA . GLY A 1 186 ? -0.206 -15.910 -8.758 1.00 92.38 186 GLY A CA 1
ATOM 1342 C C . GLY A 1 186 ? -1.102 -15.084 -9.683 1.00 92.38 186 GLY A C 1
ATOM 1343 O O . GLY A 1 186 ? -1.474 -15.575 -10.747 1.00 92.38 186 GLY A O 1
ATOM 1344 N N . GLU A 1 187 ? -1.453 -13.856 -9.304 1.00 97.81 187 GLU A N 1
ATOM 1345 C CA . GLU A 1 187 ? -2.172 -12.933 -10.174 1.00 97.81 187 GLU A CA 1
ATOM 1346 C C . GLU A 1 187 ? -1.274 -12.429 -11.310 1.00 97.81 187 GLU A C 1
ATOM 1348 O O . GLU A 1 187 ? -0.052 -12.350 -11.178 1.00 97.81 187 GLU A O 1
ATOM 1353 N N . VAL A 1 188 ? -1.909 -12.054 -12.418 1.00 96.19 188 VAL A N 1
ATOM 1354 C CA . VAL A 1 188 ? -1.279 -11.354 -13.537 1.00 96.19 188 VAL A CA 1
ATOM 1355 C C . VAL A 1 188 ? -2.082 -10.079 -13.753 1.00 96.19 188 VAL A C 1
ATOM 1357 O O . VAL A 1 188 ? -3.284 -10.152 -14.014 1.00 96.19 188 VAL A O 1
ATOM 1360 N N . PHE A 1 189 ? -1.439 -8.928 -13.594 1.00 95.44 189 PHE A N 1
ATOM 1361 C CA . PHE A 1 189 ? -2.034 -7.617 -13.827 1.00 95.44 189 PHE A CA 1
ATOM 1362 C C . PHE A 1 189 ? -1.557 -7.042 -15.155 1.00 95.44 189 PHE A C 1
ATOM 1364 O O . PHE A 1 189 ? -0.426 -7.293 -15.569 1.00 95.44 189 PHE A O 1
ATOM 1371 N N . THR A 1 190 ? -2.402 -6.246 -15.796 1.00 91.69 190 THR A N 1
ATOM 1372 C CA . THR A 1 190 ? -2.007 -5.411 -16.932 1.00 91.69 190 THR A CA 1
ATOM 1373 C C . THR A 1 190 ? -1.619 -4.026 -16.419 1.00 91.69 190 THR A C 1
ATOM 1375 O O . THR A 1 190 ? -2.242 -3.508 -15.493 1.00 91.69 190 THR A O 1
ATOM 1378 N N . GLY A 1 191 ? -0.581 -3.428 -16.995 1.00 90.50 191 GLY A N 1
ATOM 1379 C CA . GLY A 1 191 ? -0.185 -2.051 -16.724 1.00 90.50 191 GLY A CA 1
ATOM 1380 C C . GLY A 1 191 ? -1.323 -1.074 -17.016 1.00 90.50 191 GLY A C 1
ATOM 1381 O O . GLY A 1 191 ? -2.164 -1.341 -17.868 1.00 90.50 191 GLY A O 1
ATOM 1382 N N . ASP A 1 192 ? -1.369 0.046 -16.306 1.00 88.00 192 ASP A N 1
ATOM 1383 C CA . ASP A 1 192 ? -2.408 1.084 -16.414 1.00 88.00 192 ASP A CA 1
ATOM 1384 C C . ASP A 1 192 ? -3.837 0.663 -16.010 1.00 88.00 192 ASP A C 1
ATOM 1386 O O . ASP A 1 192 ? -4.687 1.536 -15.814 1.00 88.00 192 ASP A O 1
ATOM 1390 N N . ASP A 1 193 ? -4.111 -0.627 -15.784 1.00 91.75 193 ASP A N 1
ATOM 1391 C CA . ASP A 1 193 ? -5.367 -1.071 -15.176 1.00 91.75 193 ASP A CA 1
ATOM 1392 C C . ASP A 1 193 ? -5.463 -0.634 -13.699 1.00 91.75 193 ASP A C 1
ATOM 1394 O O . ASP A 1 193 ? -4.471 -0.372 -13.008 1.00 91.75 193 ASP A O 1
ATOM 1398 N N . GLU A 1 194 ? -6.689 -0.603 -13.175 1.00 92.62 194 GLU A N 1
ATOM 1399 C CA . GLU A 1 194 ? -6.940 -0.479 -11.739 1.00 92.62 194 GLU A CA 1
ATOM 1400 C C . GLU A 1 194 ? -7.198 -1.852 -11.114 1.00 92.62 194 GLU A C 1
ATOM 1402 O O . GLU A 1 194 ? -8.030 -2.633 -11.579 1.00 92.62 194 GLU A O 1
ATOM 1407 N N . THR A 1 195 ? -6.535 -2.121 -9.993 1.00 94.00 195 THR A N 1
ATOM 1408 C CA . THR A 1 195 ? -6.808 -3.288 -9.151 1.00 94.00 195 THR A CA 1
ATOM 1409 C C . THR A 1 195 ? -6.989 -2.875 -7.697 1.00 94.00 195 THR A C 1
ATOM 1411 O O . THR A 1 195 ? -6.536 -1.818 -7.265 1.00 94.00 195 THR A O 1
ATOM 1414 N N . VAL A 1 196 ? -7.666 -3.704 -6.908 1.00 97.88 196 VAL A N 1
ATOM 1415 C CA . VAL A 1 196 ? -7.931 -3.405 -5.498 1.00 97.88 196 VAL A CA 1
ATOM 1416 C C . VAL A 1 196 ? -6.926 -4.136 -4.617 1.00 97.88 196 VAL A C 1
ATOM 1418 O O . VAL A 1 196 ? -6.918 -5.367 -4.538 1.00 97.88 196 VAL A O 1
ATOM 1421 N N . ILE A 1 197 ? -6.120 -3.364 -3.890 1.00 98.44 197 ILE A N 1
ATOM 1422 C CA . ILE A 1 197 ? -5.354 -3.874 -2.757 1.00 98.44 197 ILE A CA 1
ATOM 1423 C C . ILE A 1 197 ? -6.303 -3.976 -1.563 1.00 98.44 197 ILE A C 1
ATOM 1425 O O . ILE A 1 197 ? -7.011 -3.019 -1.256 1.00 98.44 197 ILE A O 1
ATOM 1429 N N . SER A 1 198 ? -6.325 -5.117 -0.877 1.00 96.88 198 SER A N 1
ATOM 1430 C CA . SER A 1 198 ? -7.164 -5.334 0.306 1.00 96.88 198 SER A CA 1
ATOM 1431 C C . SER A 1 198 ? -6.402 -6.024 1.426 1.00 96.88 198 SER A C 1
ATOM 1433 O O . SER A 1 198 ? -5.505 -6.832 1.182 1.00 96.88 198 SER A O 1
ATOM 1435 N N . TRP A 1 199 ? -6.768 -5.696 2.660 1.00 96.50 199 TRP A N 1
ATOM 1436 C CA . TRP A 1 199 ? -6.233 -6.312 3.866 1.00 96.50 199 TRP A CA 1
ATOM 1437 C C . TRP A 1 199 ? -7.309 -6.415 4.944 1.00 96.50 199 TRP A C 1
ATOM 1439 O O . TRP A 1 199 ? -8.280 -5.662 4.967 1.00 96.50 199 TRP A O 1
ATOM 1449 N N . VAL A 1 200 ? -7.113 -7.334 5.880 1.00 93.00 200 VAL A N 1
ATOM 1450 C CA . VAL A 1 200 ? -7.919 -7.474 7.090 1.00 93.00 200 VAL A CA 1
ATOM 1451 C C . VAL A 1 200 ? -7.056 -7.088 8.283 1.00 93.00 200 VAL A C 1
ATOM 1453 O O . VAL A 1 200 ? -5.915 -7.532 8.406 1.00 93.00 200 VAL A O 1
ATOM 1456 N N . SER A 1 201 ? -7.596 -6.253 9.167 1.00 91.00 201 SER A N 1
ATOM 1457 C CA . SER A 1 201 ? -6.943 -5.831 10.403 1.00 91.00 201 SER A CA 1
ATOM 1458 C C . SER A 1 201 ? -7.872 -5.997 11.605 1.00 91.00 201 SER A C 1
ATOM 1460 O O . SER A 1 201 ? -9.094 -5.927 11.477 1.00 91.00 201 SER A O 1
ATOM 1462 N N . ASN A 1 202 ? -7.296 -6.224 12.786 1.00 83.38 202 ASN A N 1
ATOM 1463 C CA . ASN A 1 202 ? -8.029 -6.271 14.053 1.00 83.38 202 ASN A CA 1
ATOM 1464 C C . ASN A 1 202 ? -7.278 -5.500 15.149 1.00 83.38 202 ASN A C 1
ATOM 1466 O O . ASN A 1 202 ? -6.060 -5.347 15.066 1.00 83.38 202 ASN A O 1
ATOM 1470 N N . GLY A 1 203 ? -8.002 -5.052 16.178 1.00 72.38 203 GLY A N 1
ATOM 1471 C CA . GLY A 1 203 ? -7.444 -4.413 17.374 1.00 72.38 203 GLY A CA 1
ATOM 1472 C C . GLY A 1 203 ? -7.156 -2.913 17.246 1.00 72.38 203 GLY A C 1
ATOM 1473 O O . GLY A 1 203 ? -6.289 -2.405 17.945 1.00 72.38 203 GLY A O 1
ATOM 1474 N N . GLY A 1 204 ? -7.876 -2.194 16.376 1.00 71.19 204 GLY A N 1
ATOM 1475 C CA . GLY A 1 204 ? -7.829 -0.725 16.343 1.00 71.19 204 GLY A CA 1
ATOM 1476 C C . GLY A 1 204 ? -6.648 -0.135 15.571 1.00 71.19 204 GLY A C 1
ATOM 1477 O O . GLY A 1 204 ? -6.104 0.876 15.987 1.00 71.19 204 GLY A O 1
ATOM 1478 N N . ILE A 1 205 ? -6.252 -0.751 14.453 1.00 70.50 205 ILE A N 1
ATOM 1479 C CA . ILE A 1 205 ? -5.283 -0.178 13.507 1.00 70.50 205 ILE A CA 1
ATOM 1480 C C . ILE A 1 205 ? -5.932 1.033 12.808 1.00 70.50 205 ILE A C 1
ATOM 1482 O O . ILE A 1 205 ? -6.847 0.818 12.011 1.00 70.50 205 ILE A O 1
ATOM 1486 N N . PRO A 1 206 ? -5.499 2.281 13.087 1.00 75.06 206 PRO A N 1
ATOM 1487 C CA . PRO A 1 206 ? -6.171 3.460 12.550 1.00 75.06 206 PRO A CA 1
ATOM 1488 C C . PRO A 1 206 ? -5.786 3.733 11.094 1.00 75.06 206 PRO A C 1
ATOM 1490 O O . PRO A 1 206 ? -6.618 4.219 10.330 1.00 75.06 206 PRO A O 1
ATOM 1493 N N . PHE A 1 207 ? -4.546 3.410 10.702 1.00 87.75 207 PHE A N 1
ATOM 1494 C CA . PHE A 1 207 ? -4.026 3.740 9.379 1.00 87.75 207 PHE A CA 1
ATOM 1495 C C . PHE A 1 207 ? -3.119 2.650 8.793 1.00 87.75 207 PHE A C 1
ATOM 1497 O O . PHE A 1 207 ? -2.479 1.884 9.521 1.00 87.75 207 PHE A O 1
ATOM 1504 N N . ALA A 1 208 ? -3.013 2.622 7.463 1.00 93.69 208 ALA A N 1
ATOM 1505 C CA . ALA A 1 208 ? -2.111 1.747 6.721 1.00 93.69 208 ALA A CA 1
ATOM 1506 C C . ALA A 1 208 ? -1.227 2.507 5.716 1.00 93.69 208 ALA A C 1
ATOM 1508 O O . ALA A 1 208 ? -1.601 3.552 5.175 1.00 93.69 208 ALA A O 1
ATOM 1509 N N . LYS A 1 209 ? -0.050 1.933 5.454 1.00 96.06 209 LYS A N 1
ATOM 1510 C CA . LYS A 1 209 ? 0.863 2.263 4.356 1.00 96.06 209 LYS A CA 1
ATOM 1511 C C . LYS A 1 209 ? 0.971 1.065 3.427 1.00 96.06 209 LYS A C 1
ATOM 1513 O O . LYS A 1 209 ? 1.124 -0.065 3.894 1.00 96.06 209 LYS A O 1
ATOM 1518 N N . LEU A 1 210 ? 0.923 1.318 2.129 1.00 97.81 210 LEU A N 1
ATOM 1519 C CA . LEU A 1 210 ? 1.047 0.304 1.092 1.00 97.81 210 LEU A CA 1
ATOM 1520 C C . LEU A 1 210 ? 2.331 0.518 0.314 1.00 97.81 210 LEU A C 1
ATOM 1522 O O . LEU A 1 210 ? 2.678 1.644 -0.041 1.00 97.81 210 LEU A O 1
ATOM 1526 N N . TYR A 1 211 ? 3.016 -0.579 0.029 1.00 98.25 211 TYR A N 1
ATOM 1527 C CA . TYR A 1 211 ? 4.251 -0.580 -0.727 1.00 98.25 211 TYR A CA 1
ATOM 1528 C C . TYR A 1 211 ? 4.215 -1.629 -1.827 1.00 98.25 211 TYR A C 1
ATOM 1530 O O . TYR A 1 211 ? 3.690 -2.725 -1.630 1.00 98.25 211 TYR A O 1
ATOM 1538 N N . PHE A 1 212 ? 4.858 -1.309 -2.941 1.00 98.06 212 PHE A N 1
ATOM 1539 C CA . PHE A 1 212 ? 5.050 -2.190 -4.080 1.00 98.06 212 PHE A CA 1
ATOM 1540 C C . PHE A 1 212 ? 6.522 -2.583 -4.192 1.00 98.06 212 PHE A C 1
ATOM 1542 O O . PHE A 1 212 ? 7.411 -1.776 -3.941 1.00 98.06 212 PHE A O 1
ATOM 1549 N N . SER A 1 213 ? 6.791 -3.825 -4.569 1.00 97.88 213 SER A N 1
ATOM 1550 C CA . SER A 1 213 ? 8.120 -4.302 -4.930 1.00 97.88 213 SER A CA 1
ATOM 1551 C C . SER A 1 213 ? 8.064 -4.982 -6.288 1.00 97.88 213 SER A C 1
ATOM 1553 O O . SER A 1 213 ? 7.217 -5.843 -6.505 1.00 97.88 213 SER A O 1
ATOM 1555 N N . SER A 1 214 ? 9.007 -4.637 -7.162 1.00 96.12 214 SER A N 1
ATOM 1556 C CA . SER A 1 214 ? 9.218 -5.280 -8.462 1.00 96.12 214 SER A CA 1
ATOM 1557 C C . SER A 1 214 ? 10.304 -6.368 -8.439 1.00 96.12 214 SER A C 1
ATOM 1559 O O . SER A 1 214 ? 10.642 -6.924 -9.479 1.00 96.12 214 SER A O 1
ATOM 1561 N N . ASN A 1 215 ? 10.889 -6.663 -7.271 1.00 94.00 215 ASN A N 1
ATOM 1562 C CA . ASN A 1 215 ? 12.070 -7.524 -7.131 1.00 94.00 215 ASN A CA 1
ATOM 1563 C C . ASN A 1 215 ? 11.954 -8.519 -5.963 1.00 94.00 215 ASN A C 1
ATOM 1565 O O . ASN A 1 215 ? 12.863 -8.647 -5.132 1.00 94.00 215 ASN A O 1
ATOM 1569 N N . ALA A 1 216 ? 10.816 -9.215 -5.895 1.00 93.44 216 ALA A N 1
ATOM 1570 C CA . ALA A 1 216 ? 10.518 -10.255 -4.909 1.00 93.44 216 ALA A CA 1
ATOM 1571 C C . ALA A 1 216 ? 10.613 -9.788 -3.441 1.00 93.44 216 ALA A C 1
ATOM 1573 O O . ALA A 1 216 ? 10.877 -10.585 -2.542 1.00 93.44 216 ALA A O 1
ATOM 1574 N N . GLY A 1 217 ? 10.408 -8.494 -3.181 1.00 94.00 217 GLY A N 1
ATOM 1575 C CA . GLY A 1 217 ? 10.479 -7.909 -1.844 1.00 94.00 217 GLY A CA 1
ATOM 1576 C C . GLY A 1 217 ? 11.876 -7.468 -1.398 1.00 94.00 217 GLY A C 1
ATOM 1577 O O . GLY A 1 217 ? 12.057 -7.181 -0.214 1.00 94.00 217 GLY A O 1
ATOM 1578 N N . SER A 1 218 ? 12.858 -7.388 -2.304 1.00 90.81 218 SER A N 1
ATOM 1579 C CA . SER A 1 218 ? 14.208 -6.901 -1.967 1.00 90.81 218 SER A CA 1
ATOM 1580 C C . SER A 1 218 ? 14.216 -5.396 -1.683 1.00 90.81 218 SER A C 1
ATOM 1582 O O . SER A 1 218 ? 14.843 -4.936 -0.730 1.00 90.81 218 SER A O 1
ATOM 1584 N N . THR A 1 219 ? 13.486 -4.621 -2.483 1.00 92.38 219 THR A N 1
ATOM 1585 C CA . THR A 1 219 ? 13.226 -3.195 -2.258 1.00 92.38 219 THR A CA 1
ATOM 1586 C C . THR A 1 219 ? 11.747 -2.895 -2.457 1.00 92.38 219 THR A C 1
ATOM 1588 O O . THR A 1 219 ? 11.034 -3.635 -3.131 1.00 92.38 219 THR A O 1
ATOM 1591 N N . TYR A 1 220 ? 11.278 -1.816 -1.833 1.00 96.38 220 TYR A N 1
ATOM 1592 C CA . TYR A 1 220 ? 9.876 -1.416 -1.846 1.00 96.38 220 TYR A CA 1
ATOM 1593 C C . TYR A 1 220 ? 9.750 0.081 -2.140 1.00 96.38 220 TYR A C 1
ATOM 1595 O O . TYR A 1 220 ? 10.421 0.883 -1.490 1.00 96.38 220 TYR A O 1
ATOM 1603 N N . SER A 1 221 ? 8.867 0.449 -3.066 1.00 94.19 221 SER A N 1
ATOM 1604 C CA . SER A 1 221 ? 8.400 1.816 -3.301 1.00 94.19 221 SER A CA 1
ATOM 1605 C C . SER A 1 221 ? 7.073 2.053 -2.578 1.00 94.19 221 SER A C 1
ATOM 1607 O O . SER A 1 221 ? 6.269 1.136 -2.415 1.00 94.19 221 SER A O 1
ATOM 1609 N N . LEU A 1 222 ? 6.854 3.273 -2.085 1.00 96.06 222 LEU A N 1
ATOM 1610 C CA . LEU A 1 222 ? 5.595 3.651 -1.441 1.00 96.06 222 LEU A CA 1
ATOM 1611 C C . LEU A 1 222 ? 4.506 3.825 -2.509 1.00 96.06 222 LEU A C 1
ATOM 1613 O O . LEU A 1 222 ? 4.722 4.541 -3.482 1.00 96.06 222 LEU A O 1
ATOM 1617 N N . ILE A 1 223 ? 3.350 3.193 -2.306 1.00 97.19 223 ILE A N 1
ATOM 1618 C CA . ILE A 1 223 ? 2.145 3.387 -3.127 1.00 97.19 223 ILE A CA 1
ATOM 1619 C C . ILE A 1 223 ? 1.288 4.492 -2.511 1.00 97.19 223 ILE A C 1
ATOM 1621 O O . ILE A 1 223 ? 0.913 5.445 -3.185 1.00 97.19 223 ILE A O 1
ATOM 1625 N N . ALA A 1 224 ? 0.968 4.346 -1.223 1.00 94.19 224 ALA A N 1
ATOM 1626 C CA . ALA A 1 224 ? 0.093 5.250 -0.489 1.00 94.19 224 ALA A CA 1
ATOM 1627 C C . ALA A 1 224 ? 0.316 5.129 1.025 1.00 94.19 224 ALA A C 1
ATOM 1629 O O . ALA A 1 224 ? 0.798 4.107 1.519 1.00 94.19 224 ALA A O 1
ATOM 1630 N N . GLU A 1 225 ? -0.069 6.162 1.769 1.00 94.06 225 GLU A N 1
ATOM 1631 C CA . GLU A 1 225 ? 0.013 6.213 3.230 1.00 94.06 225 GLU A CA 1
ATOM 1632 C C . GLU A 1 225 ? -1.208 6.902 3.851 1.00 94.06 225 GLU A C 1
ATOM 1634 O O . GLU A 1 225 ? -2.001 7.526 3.148 1.00 94.06 225 GLU A O 1
ATOM 1639 N N . ASN A 1 226 ? -1.346 6.787 5.177 1.00 87.88 226 ASN A N 1
ATOM 1640 C CA . ASN A 1 226 ? -2.449 7.353 5.967 1.00 87.88 226 ASN A CA 1
ATOM 1641 C C . ASN A 1 226 ? -3.841 6.835 5.550 1.00 87.88 226 ASN A C 1
ATOM 1643 O O . ASN A 1 226 ? -4.836 7.554 5.621 1.00 87.88 226 ASN A O 1
ATOM 1647 N N . LEU A 1 227 ? -3.919 5.573 5.117 1.00 91.06 227 LEU A N 1
ATOM 1648 C CA . LEU A 1 227 ? -5.163 4.950 4.665 1.00 91.06 227 LEU A CA 1
ATOM 1649 C C . LEU A 1 227 ? -6.001 4.475 5.856 1.00 91.06 227 LEU A C 1
ATOM 1651 O O . LEU A 1 227 ? -5.559 3.587 6.575 1.00 91.06 227 LEU A O 1
ATOM 1655 N N . SER A 1 228 ? -7.211 5.005 6.039 1.00 86.12 228 SER A N 1
ATOM 1656 C CA . SER A 1 228 ? -8.120 4.662 7.151 1.00 86.12 228 SER A CA 1
ATOM 1657 C C . SER A 1 228 ? -9.121 3.532 6.846 1.00 86.12 228 SER A C 1
ATOM 1659 O O . SER A 1 228 ? -10.041 3.282 7.623 1.00 86.12 228 SER A O 1
ATOM 1661 N N . GLY A 1 229 ? -8.966 2.857 5.702 1.00 86.44 229 GLY A N 1
ATOM 1662 C CA . GLY A 1 229 ? -9.817 1.748 5.261 1.00 86.44 229 GLY A CA 1
ATOM 1663 C C . GLY A 1 229 ? -9.124 0.384 5.309 1.00 86.44 229 GLY A C 1
ATOM 1664 O O . GLY A 1 229 ? -8.047 0.227 5.873 1.00 86.44 229 GLY A O 1
ATOM 1665 N N . SER A 1 230 ? -9.756 -0.607 4.681 1.00 91.75 230 SER A N 1
ATOM 1666 C CA . SER A 1 230 ? -9.234 -1.970 4.475 1.00 91.75 230 SER A CA 1
ATOM 1667 C C . SER A 1 230 ? -8.989 -2.303 2.998 1.00 91.75 230 SER A C 1
ATOM 1669 O O . SER A 1 230 ? -8.673 -3.439 2.646 1.00 91.75 230 SER A O 1
ATOM 1671 N N . THR A 1 231 ? -9.184 -1.317 2.118 1.00 95.62 231 THR A N 1
ATOM 1672 C CA . THR A 1 231 ? -9.009 -1.439 0.670 1.00 95.62 231 THR A CA 1
ATOM 1673 C C . THR A 1 231 ? -8.406 -0.166 0.088 1.00 95.62 231 THR A C 1
ATOM 1675 O O . THR A 1 231 ? -8.525 0.915 0.672 1.00 95.62 231 THR A O 1
ATOM 1678 N N . TYR A 1 232 ? -7.755 -0.299 -1.063 1.00 97.38 232 TYR A N 1
ATOM 1679 C CA . TYR A 1 232 ? -7.183 0.799 -1.828 1.00 97.38 232 TYR A CA 1
ATOM 1680 C C . TYR A 1 232 ? -7.219 0.471 -3.323 1.00 97.38 232 TYR A C 1
ATOM 1682 O O . TYR A 1 232 ? -6.736 -0.587 -3.729 1.00 97.38 232 TYR A O 1
ATOM 1690 N N . ASN A 1 233 ? -7.762 1.378 -4.135 1.00 97.12 233 ASN A N 1
ATOM 1691 C CA . ASN A 1 233 ? -7.703 1.263 -5.591 1.00 97.12 233 ASN A CA 1
ATOM 1692 C C . ASN A 1 233 ? -6.294 1.640 -6.051 1.00 97.12 233 ASN A C 1
ATOM 1694 O O . ASN A 1 233 ? -5.882 2.796 -5.965 1.00 97.12 233 ASN A O 1
ATOM 1698 N N . TRP A 1 234 ? -5.545 0.642 -6.495 1.00 97.31 234 TRP A N 1
ATOM 1699 C CA . TRP A 1 234 ? -4.187 0.775 -6.981 1.00 97.31 234 TRP A CA 1
ATOM 1700 C C . TRP A 1 234 ? -4.189 0.833 -8.508 1.00 97.31 234 TRP A C 1
ATOM 1702 O O . TRP A 1 234 ? -4.608 -0.116 -9.166 1.00 97.31 234 TRP A O 1
ATOM 1712 N N . SER A 1 235 ? -3.700 1.945 -9.058 1.00 95.56 235 SER A N 1
ATOM 1713 C CA . SER A 1 235 ? -3.334 2.031 -10.472 1.00 95.56 235 SER A CA 1
ATOM 1714 C C . SER A 1 235 ? -2.028 1.265 -10.671 1.00 95.56 235 SER A C 1
ATOM 1716 O O . SER A 1 235 ? -1.003 1.594 -10.060 1.00 95.56 235 SER A O 1
ATOM 1718 N N . VAL A 1 236 ? -2.100 0.192 -11.455 1.00 95.06 236 VAL A N 1
ATOM 1719 C CA . VAL A 1 236 ? -0.985 -0.721 -11.688 1.00 95.06 236 VAL A CA 1
ATOM 1720 C C . VAL A 1 236 ? 0.050 -0.007 -12.564 1.00 95.06 236 VAL A C 1
ATOM 1722 O O . VAL A 1 236 ? -0.287 0.431 -13.661 1.00 95.06 236 VAL A O 1
ATOM 1725 N N . PRO A 1 237 ? 1.315 0.133 -12.122 1.00 91.94 237 PRO A N 1
ATOM 1726 C CA . PRO A 1 237 ? 2.350 0.757 -12.934 1.00 91.94 237 PRO A CA 1
ATOM 1727 C C . PRO A 1 237 ? 2.538 0.005 -14.252 1.00 91.94 237 PRO A C 1
ATOM 1729 O O . PRO A 1 237 ? 2.640 -1.221 -14.250 1.00 91.94 237 PRO A O 1
ATOM 1732 N N . ASN A 1 238 ? 2.637 0.732 -15.360 1.00 91.38 238 ASN A N 1
ATOM 1733 C CA . ASN A 1 238 ? 2.876 0.142 -16.671 1.00 91.38 238 ASN A CA 1
ATOM 1734 C C . ASN A 1 238 ? 4.350 -0.248 -16.871 1.00 91.38 238 ASN A C 1
ATOM 1736 O O . ASN A 1 238 ? 5.140 0.495 -17.451 1.00 91.38 238 ASN A O 1
ATOM 1740 N N . ILE A 1 239 ? 4.734 -1.392 -16.302 1.00 87.94 239 ILE A N 1
ATOM 1741 C CA . ILE A 1 239 ? 6.079 -1.976 -16.359 1.00 87.94 239 ILE A CA 1
ATOM 1742 C C . ILE A 1 239 ? 5.991 -3.504 -16.361 1.00 87.94 239 ILE A C 1
ATOM 1744 O O . ILE A 1 239 ? 5.083 -4.072 -15.757 1.00 87.94 239 ILE A O 1
ATOM 1748 N N . ASP A 1 240 ? 6.989 -4.173 -16.937 1.00 91.06 240 ASP A N 1
ATOM 1749 C CA . ASP A 1 240 ? 7.105 -5.628 -16.828 1.00 91.06 240 ASP A CA 1
ATOM 1750 C C . ASP A 1 240 ? 7.720 -6.050 -15.495 1.00 91.06 240 ASP A C 1
ATOM 1752 O O . ASP A 1 240 ? 8.837 -5.664 -15.134 1.00 91.06 240 ASP A O 1
ATOM 1756 N N . VAL A 1 241 ? 6.991 -6.885 -14.757 1.00 93.25 241 VAL A N 1
ATOM 1757 C CA . VAL A 1 241 ? 7.415 -7.412 -13.459 1.00 93.25 241 VAL A CA 1
ATOM 1758 C C . VAL A 1 241 ? 7.036 -8.878 -13.362 1.00 93.25 241 VAL A C 1
ATOM 1760 O O . VAL A 1 241 ? 5.864 -9.217 -13.342 1.00 93.25 241 VAL A O 1
ATOM 1763 N N . SER A 1 242 ? 8.026 -9.756 -13.215 1.00 92.62 242 SER A N 1
ATOM 1764 C CA . SER A 1 242 ? 7.804 -11.200 -13.027 1.00 92.62 242 SER A CA 1
ATOM 1765 C C . SER A 1 242 ? 7.779 -11.637 -11.556 1.00 92.62 242 SER A C 1
ATOM 1767 O O . SER A 1 242 ? 7.480 -12.789 -11.244 1.00 92.62 242 SER A O 1
ATOM 1769 N N . GLN A 1 243 ? 8.142 -10.742 -10.629 1.00 94.88 243 GLN A N 1
ATOM 1770 C CA . GLN A 1 243 ? 8.242 -11.035 -9.195 1.00 94.88 243 GLN A CA 1
ATOM 1771 C C . GLN A 1 243 ? 7.697 -9.889 -8.331 1.00 94.88 243 GLN A C 1
ATOM 1773 O O . GLN A 1 243 ? 8.398 -9.340 -7.476 1.00 94.88 243 GLN A O 1
ATOM 1778 N N . GLY A 1 244 ? 6.443 -9.517 -8.580 1.00 97.12 244 GLY A N 1
ATOM 1779 C CA . GLY A 1 244 ? 5.734 -8.468 -7.861 1.00 97.12 244 GLY A CA 1
ATOM 1780 C C . GLY A 1 244 ? 5.345 -8.887 -6.443 1.00 97.12 244 GLY A C 1
ATOM 1781 O O . GLY A 1 244 ? 4.896 -10.014 -6.225 1.00 97.12 244 GLY A O 1
ATOM 1782 N N . LYS A 1 245 ? 5.496 -7.979 -5.472 1.00 98.31 245 LYS A N 1
ATOM 1783 C CA . LYS A 1 245 ? 5.011 -8.139 -4.088 1.00 98.31 245 LYS A CA 1
ATOM 1784 C C . LYS A 1 245 ? 4.322 -6.863 -3.605 1.00 98.31 245 LYS A C 1
ATOM 1786 O O . LYS A 1 245 ? 4.807 -5.761 -3.867 1.00 98.31 245 LYS A O 1
ATOM 1791 N N . ILE A 1 246 ? 3.241 -7.017 -2.841 1.00 98.62 246 ILE A N 1
ATOM 1792 C CA . ILE A 1 246 ? 2.626 -5.924 -2.078 1.00 98.62 246 ILE A CA 1
ATOM 1793 C C . ILE A 1 246 ? 2.947 -6.124 -0.601 1.00 98.62 246 ILE A C 1
ATOM 1795 O O . ILE A 1 246 ? 2.962 -7.244 -0.093 1.00 98.62 246 ILE A O 1
ATOM 1799 N N . LYS A 1 247 ? 3.221 -5.021 0.090 1.00 98.38 247 LYS A N 1
ATOM 1800 C CA . LYS A 1 247 ? 3.423 -4.987 1.536 1.00 98.38 247 LYS A CA 1
ATOM 1801 C C . LYS A 1 247 ? 2.499 -3.951 2.151 1.00 98.38 247 LYS A C 1
ATOM 1803 O O . LYS A 1 247 ? 2.501 -2.796 1.730 1.00 98.38 247 LYS A O 1
ATOM 1808 N N . VAL A 1 248 ? 1.771 -4.358 3.182 1.00 97.81 248 VAL A N 1
ATOM 1809 C CA . VAL A 1 248 ? 0.951 -3.480 4.014 1.00 97.81 248 VAL A CA 1
ATOM 1810 C C . VAL A 1 248 ? 1.622 -3.301 5.370 1.00 97.81 248 VAL A C 1
ATOM 1812 O O . VAL A 1 248 ? 2.111 -4.252 5.977 1.00 97.81 248 VAL A O 1
ATOM 1815 N N . VAL A 1 249 ? 1.674 -2.064 5.846 1.00 96.50 249 VAL A N 1
ATOM 1816 C CA . VAL A 1 249 ? 2.200 -1.710 7.165 1.00 96.50 249 VAL A CA 1
ATOM 1817 C C . VAL A 1 249 ? 1.122 -0.938 7.901 1.00 96.50 249 VAL A C 1
ATOM 1819 O O . VAL A 1 249 ? 0.696 0.110 7.423 1.00 96.50 249 VAL A O 1
ATOM 1822 N N . SER A 1 250 ? 0.681 -1.429 9.054 1.00 93.44 250 SER A N 1
ATOM 1823 C CA . SER A 1 250 ? -0.179 -0.635 9.926 1.00 93.44 250 SER A CA 1
ATOM 1824 C C . SER A 1 250 ? 0.646 0.390 10.686 1.00 93.44 250 SER A C 1
ATOM 1826 O O . SER A 1 250 ? 1.780 0.108 11.086 1.00 93.44 250 SER A O 1
ATOM 1828 N N . VAL A 1 251 ? 0.069 1.567 10.905 1.00 89.25 251 VAL A N 1
ATOM 1829 C CA . VAL A 1 251 ? 0.681 2.622 11.712 1.00 89.25 251 VAL A CA 1
ATOM 1830 C C . VAL A 1 251 ? -0.281 3.114 12.785 1.00 89.25 251 VAL A C 1
ATOM 1832 O O . VAL A 1 251 ? -1.496 3.073 12.588 1.00 89.25 251 VAL A O 1
ATOM 1835 N N . ASP A 1 252 ? 0.262 3.532 13.926 1.00 82.50 252 ASP A N 1
ATOM 1836 C CA . ASP A 1 252 ? -0.512 4.150 15.004 1.00 82.50 252 ASP A CA 1
ATOM 1837 C C . ASP A 1 252 ? -0.863 5.619 14.701 1.00 82.50 252 ASP A C 1
ATOM 1839 O O . ASP A 1 252 ? -0.515 6.165 13.650 1.00 82.50 252 ASP A O 1
ATOM 1843 N N . GLU A 1 253 ? -1.568 6.273 15.627 1.00 81.12 253 GLU A N 1
ATOM 1844 C CA . GLU A 1 253 ? -1.969 7.684 15.508 1.00 81.12 253 GLU A CA 1
ATOM 1845 C C . GLU A 1 253 ? -0.786 8.671 15.445 1.00 81.12 253 GLU A C 1
ATOM 1847 O O . GLU A 1 253 ? -0.951 9.808 15.003 1.00 81.12 253 GLU A O 1
ATOM 1852 N N . TYR A 1 254 ? 0.414 8.229 15.832 1.00 80.56 254 TYR A N 1
ATOM 1853 C CA . TYR A 1 254 ? 1.658 8.997 15.788 1.00 80.56 254 TYR A CA 1
ATOM 1854 C C . TYR A 1 254 ? 2.510 8.662 14.551 1.00 80.56 254 TYR A C 1
ATOM 1856 O O . TYR A 1 254 ? 3.593 9.225 14.371 1.00 80.56 254 TYR A O 1
ATOM 1864 N N . GLY A 1 255 ? 2.031 7.764 13.681 1.00 78.56 255 GLY A N 1
ATOM 1865 C CA . GLY A 1 255 ? 2.690 7.350 12.445 1.00 78.56 255 GLY A CA 1
ATOM 1866 C C . GLY A 1 255 ? 3.780 6.286 12.617 1.00 78.56 255 GLY A C 1
ATOM 1867 O O . GLY A 1 255 ? 4.507 6.012 11.653 1.00 78.56 255 GLY A O 1
ATOM 1868 N N . ALA A 1 256 ? 3.910 5.676 13.800 1.00 81.62 256 ALA A N 1
ATOM 1869 C CA . ALA A 1 256 ? 4.861 4.598 14.048 1.00 81.62 256 ALA A CA 1
ATOM 1870 C C . ALA A 1 256 ? 4.337 3.264 13.499 1.00 81.62 256 ALA A C 1
ATOM 1872 O O . ALA A 1 256 ? 3.159 2.942 13.628 1.00 81.62 256 ALA A O 1
ATOM 1873 N N . ASN A 1 257 ? 5.215 2.468 12.883 1.00 89.31 257 ASN A N 1
ATOM 1874 C CA . ASN A 1 257 ? 4.845 1.172 12.311 1.00 89.31 257 ASN A CA 1
ATOM 1875 C C . ASN A 1 257 ? 4.528 0.151 13.419 1.00 89.31 257 ASN A C 1
ATOM 1877 O O . ASN A 1 257 ? 5.354 -0.068 14.304 1.00 89.31 257 ASN A O 1
ATOM 1881 N N . VAL A 1 258 ? 3.375 -0.519 13.332 1.00 89.31 258 VAL A N 1
ATOM 1882 C CA . VAL A 1 258 ? 2.873 -1.449 14.362 1.00 89.31 258 VAL A CA 1
ATOM 1883 C C . VAL A 1 258 ? 2.953 -2.908 13.904 1.00 89.31 258 VAL A C 1
ATOM 1885 O O . VAL A 1 258 ? 3.526 -3.757 14.587 1.00 89.31 258 VAL A O 1
ATOM 1888 N N . LYS A 1 259 ? 2.382 -3.223 12.739 1.00 92.50 259 LYS A N 1
ATOM 1889 C CA . LYS A 1 259 ? 2.422 -4.551 12.112 1.00 92.50 259 LYS A CA 1
ATOM 1890 C C . LYS A 1 259 ? 2.768 -4.411 10.642 1.00 92.50 259 LYS A C 1
ATOM 1892 O O . LYS A 1 259 ? 2.598 -3.361 10.029 1.00 92.50 259 LYS A O 1
ATOM 1897 N N . THR A 1 260 ? 3.274 -5.488 10.071 1.00 95.25 260 THR A N 1
ATOM 1898 C CA . THR A 1 260 ? 3.597 -5.569 8.652 1.00 95.25 260 THR A CA 1
ATOM 1899 C C . THR A 1 260 ? 3.172 -6.926 8.151 1.00 95.25 260 THR A C 1
ATOM 1901 O O . THR A 1 260 ? 3.386 -7.918 8.846 1.00 95.25 260 THR A O 1
ATOM 1904 N N . ASP A 1 261 ? 2.606 -6.939 6.956 1.00 97.69 261 ASP A N 1
ATOM 1905 C CA . ASP A 1 261 ? 2.333 -8.156 6.218 1.00 97.69 261 ASP A CA 1
ATOM 1906 C C . ASP A 1 261 ? 2.700 -7.985 4.740 1.00 97.69 261 ASP A C 1
ATOM 1908 O O . ASP A 1 261 ? 2.728 -6.864 4.221 1.00 97.69 261 ASP A O 1
ATOM 1912 N N . ILE A 1 262 ? 3.054 -9.085 4.084 1.00 98.19 262 ILE A N 1
ATOM 1913 C CA . ILE A 1 262 ? 3.535 -9.127 2.698 1.00 98.19 262 ILE A CA 1
ATOM 1914 C C . ILE A 1 262 ? 2.753 -10.217 1.975 1.00 98.19 262 ILE A C 1
ATOM 1916 O O . ILE A 1 262 ? 2.516 -11.267 2.557 1.00 98.19 262 ILE A O 1
ATOM 1920 N N . SER A 1 263 ? 2.418 -9.997 0.705 1.00 97.94 263 SER A N 1
ATOM 1921 C CA . SER A 1 263 ? 1.764 -11.006 -0.133 1.00 97.94 263 SER A CA 1
ATOM 1922 C C . SER A 1 263 ? 2.496 -12.356 -0.089 1.00 97.94 263 SER A C 1
ATOM 1924 O O . SER A 1 263 ? 3.728 -12.406 -0.196 1.00 97.94 263 SER A O 1
ATOM 1926 N N . ASP A 1 264 ? 1.756 -13.458 0.011 1.00 96.94 264 ASP A N 1
ATOM 1927 C CA . ASP A 1 264 ? 2.299 -14.811 0.192 1.00 96.94 264 ASP A CA 1
ATOM 1928 C C . ASP A 1 264 ? 3.132 -15.264 -1.021 1.00 96.94 264 ASP A C 1
ATOM 1930 O O . ASP A 1 264 ? 4.280 -15.703 -0.897 1.00 96.94 264 ASP A O 1
ATOM 1934 N N . GLY A 1 265 ? 2.599 -15.080 -2.230 1.00 95.62 265 GLY A N 1
ATOM 1935 C CA . GLY A 1 265 ? 3.250 -15.388 -3.505 1.00 95.62 265 GLY A CA 1
ATOM 1936 C C . GLY A 1 265 ? 3.695 -14.144 -4.274 1.00 95.62 265 GLY A C 1
ATOM 1937 O O . GLY A 1 265 ? 3.483 -13.016 -3.826 1.00 95.62 265 GLY A O 1
ATOM 1938 N N . ASN A 1 266 ? 4.393 -14.359 -5.390 1.00 97.44 266 ASN A N 1
ATOM 1939 C CA . ASN A 1 266 ? 4.668 -13.302 -6.365 1.00 97.44 266 ASN A CA 1
ATOM 1940 C C . ASN A 1 266 ? 3.467 -13.164 -7.304 1.00 97.44 266 ASN A C 1
ATOM 1942 O O . ASN A 1 266 ? 2.851 -14.179 -7.628 1.00 97.44 266 ASN A O 1
ATOM 1946 N N . PHE A 1 267 ? 3.188 -11.955 -7.771 1.00 97.94 267 PHE A N 1
ATOM 1947 C CA . PHE A 1 267 ? 2.326 -11.708 -8.929 1.00 97.94 267 PHE A CA 1
ATOM 1948 C C . PHE A 1 267 ? 3.155 -11.185 -10.104 1.00 97.94 267 PHE A C 1
ATOM 1950 O O . PHE A 1 267 ? 4.308 -10.774 -9.928 1.00 97.94 267 PHE A O 1
ATOM 1957 N N . GLU A 1 268 ? 2.559 -11.186 -11.289 1.00 97.19 268 GLU A N 1
ATOM 1958 C CA . GLU A 1 268 ? 3.145 -10.619 -12.498 1.00 97.19 268 GLU A CA 1
ATOM 1959 C C . GLU A 1 268 ? 2.429 -9.318 -12.882 1.00 97.19 268 GLU A C 1
ATOM 1961 O O . GLU A 1 268 ? 1.228 -9.168 -12.657 1.00 97.19 268 GLU A O 1
ATOM 1966 N N . ILE A 1 269 ? 3.171 -8.370 -13.447 1.00 95.44 269 ILE A N 1
ATOM 1967 C CA . ILE A 1 269 ? 2.621 -7.232 -14.182 1.00 95.44 269 ILE A CA 1
ATOM 1968 C C . ILE A 1 269 ? 3.143 -7.351 -15.605 1.00 95.44 269 ILE A C 1
ATOM 1970 O O . ILE A 1 269 ? 4.352 -7.476 -15.807 1.00 95.44 269 ILE A O 1
ATOM 1974 N N . LEU A 1 270 ? 2.226 -7.328 -16.559 1.00 89.00 270 LEU A N 1
ATOM 1975 C CA . LEU A 1 270 ? 2.524 -7.202 -17.973 1.00 89.00 270 LEU A CA 1
ATOM 1976 C C . LEU A 1 270 ? 2.278 -5.754 -18.361 1.00 89.00 270 LEU A C 1
ATOM 1978 O O . LEU A 1 270 ? 1.214 -5.215 -18.055 1.00 89.00 270 LEU A O 1
ATOM 1982 N N . HIS A 1 271 ? 3.238 -5.126 -19.025 1.00 83.94 271 HIS A N 1
ATOM 1983 C CA . HIS A 1 271 ? 3.015 -3.804 -19.593 1.00 83.94 271 HIS A CA 1
ATOM 1984 C C . HIS A 1 271 ? 1.800 -3.791 -20.543 1.00 83.94 271 HIS A C 1
ATOM 1986 O O . HIS A 1 271 ? 1.522 -4.763 -21.252 1.00 83.94 271 HIS A O 1
ATOM 1992 N N . THR A 1 272 ? 1.066 -2.681 -20.545 1.00 77.81 272 THR A N 1
ATOM 1993 C CA . THR A 1 272 ? 0.036 -2.393 -21.544 1.00 77.81 272 THR A CA 1
ATOM 1994 C C . THR A 1 272 ? 0.648 -1.505 -22.610 1.00 77.81 272 THR A C 1
ATOM 1996 O O . THR A 1 272 ? 1.144 -0.417 -22.325 1.00 77.81 272 THR A O 1
ATOM 1999 N N . GLU A 1 273 ? 0.584 -1.952 -23.857 1.00 72.62 273 GLU A N 1
ATOM 2000 C CA . GLU A 1 273 ? 0.936 -1.116 -24.998 1.00 72.62 273 GLU A CA 1
ATOM 2001 C C . GLU A 1 273 ? -0.251 -0.207 -25.339 1.00 72.62 273 GLU A C 1
ATOM 2003 O O . GLU A 1 273 ? -1.319 -0.684 -25.735 1.00 72.62 273 GLU A O 1
ATOM 2008 N N . GLU A 1 274 ? -0.091 1.113 -25.195 1.00 54.78 274 GLU A N 1
ATOM 2009 C CA . GLU A 1 274 ? -1.089 2.057 -25.702 1.00 54.78 274 GLU A CA 1
ATOM 2010 C C . GLU A 1 274 ? -1.117 2.016 -27.237 1.00 54.78 274 GLU A C 1
ATOM 2012 O O . GLU A 1 274 ? -0.219 2.516 -27.922 1.00 54.78 274 GLU A O 1
ATOM 2017 N N . VAL A 1 275 ? -2.205 1.480 -27.791 1.00 44.31 275 VAL A N 1
ATOM 2018 C CA . VAL A 1 275 ? -2.540 1.610 -29.212 1.00 44.31 275 VAL A CA 1
ATOM 2019 C C . VAL A 1 275 ? -3.374 2.879 -29.395 1.00 44.31 275 VAL A C 1
ATOM 2021 O O . VAL A 1 275 ? -4.589 2.874 -29.198 1.00 44.31 275 VAL A O 1
ATOM 2024 N N . ILE A 1 276 ? -2.743 3.993 -29.783 1.00 42.59 276 ILE A N 1
ATOM 2025 C CA . ILE A 1 276 ? -3.491 5.182 -30.222 1.00 42.59 276 ILE A CA 1
ATOM 2026 C C . ILE A 1 276 ? -3.993 4.939 -31.648 1.00 42.59 276 ILE A C 1
ATOM 2028 O O . ILE A 1 276 ? -3.208 4.746 -32.570 1.00 42.59 276 ILE A O 1
ATOM 2032 N N . VAL A 1 277 ? -5.311 4.981 -31.846 1.00 38.97 277 VAL A N 1
ATOM 2033 C CA . VAL A 1 277 ? -5.926 4.969 -33.181 1.00 38.97 277 VAL A CA 1
ATOM 2034 C C . VAL A 1 277 ? -6.062 6.413 -33.661 1.00 38.97 277 VAL A C 1
ATOM 2036 O O . VAL A 1 277 ? -6.868 7.178 -33.131 1.00 38.97 277 VAL A O 1
ATOM 2039 N N . ILE A 1 278 ? -5.283 6.795 -34.673 1.00 43.94 278 ILE A N 1
ATOM 2040 C CA . ILE A 1 278 ? -5.481 8.043 -35.419 1.00 43.94 278 ILE A CA 1
ATOM 2041 C C . ILE A 1 278 ? -6.165 7.666 -36.746 1.00 43.94 278 ILE A C 1
ATOM 2043 O O . ILE A 1 278 ? -5.624 6.879 -37.515 1.00 43.94 278 ILE A O 1
ATOM 2047 N N . ASP A 1 279 ? -7.356 8.218 -37.006 1.00 55.16 279 ASP A N 1
ATOM 2048 C CA . ASP A 1 279 ? -8.116 8.097 -38.270 1.00 55.16 279 ASP A CA 1
ATOM 2049 C C . ASP A 1 279 ? -8.596 6.683 -38.694 1.00 55.16 279 ASP A C 1
ATOM 2051 O O . ASP A 1 279 ? -8.622 6.375 -39.885 1.00 55.16 279 ASP A O 1
ATOM 2055 N N . ASP A 1 280 ? -9.041 5.824 -37.762 1.00 49.22 280 ASP A N 1
ATOM 2056 C CA . ASP A 1 280 ? -9.567 4.467 -38.074 1.00 49.22 280 ASP A CA 1
ATOM 2057 C C . ASP A 1 280 ? -8.536 3.535 -38.759 1.00 49.22 280 ASP A C 1
ATOM 2059 O O . ASP A 1 280 ? -8.876 2.486 -39.314 1.00 49.22 280 ASP A O 1
ATOM 2063 N N . VAL A 1 281 ? -7.251 3.895 -38.690 1.00 43.78 281 VAL A N 1
ATOM 2064 C CA . VAL A 1 281 ? -6.124 3.043 -39.067 1.00 43.78 281 VAL A CA 1
ATOM 2065 C C . VAL A 1 281 ? -5.412 2.658 -37.777 1.00 43.78 281 VAL A C 1
ATOM 2067 O O . VAL A 1 281 ? -4.920 3.519 -37.050 1.00 43.78 281 VAL A O 1
ATOM 2070 N N . GLU A 1 282 ? -5.390 1.361 -37.473 1.00 48.84 282 GLU A N 1
ATOM 2071 C CA . GLU A 1 282 ? -4.565 0.787 -36.410 1.00 48.84 282 GLU A CA 1
ATOM 2072 C C . GLU A 1 282 ? -3.128 1.304 -36.597 1.00 48.84 282 GLU A C 1
ATOM 2074 O O . GLU A 1 282 ? -2.488 1.013 -37.612 1.00 48.84 282 GLU A O 1
ATOM 2079 N N . MET A 1 283 ? -2.649 2.169 -35.693 1.00 53.88 283 MET A N 1
ATOM 2080 C CA . MET A 1 283 ? -1.277 2.661 -35.781 1.00 53.88 283 MET A CA 1
ATOM 2081 C C . MET A 1 283 ? -0.348 1.465 -35.566 1.00 53.88 283 MET A C 1
ATOM 2083 O O . MET A 1 283 ? -0.432 0.826 -34.520 1.00 53.88 283 MET A O 1
ATOM 2087 N N . PRO A 1 284 ? 0.558 1.149 -36.505 1.00 58.03 284 PRO A N 1
ATOM 2088 C CA . PRO A 1 284 ? 1.319 -0.095 -36.437 1.00 58.03 284 PRO A CA 1
ATOM 2089 C C . PRO A 1 284 ? 2.433 -0.083 -35.376 1.00 58.03 284 PRO A C 1
ATOM 2091 O O . PRO A 1 284 ? 3.220 -1.025 -35.329 1.00 58.03 284 PRO A O 1
ATOM 2094 N N . VAL A 1 285 ? 2.567 0.985 -34.577 1.00 69.44 285 VAL A N 1
ATOM 2095 C CA . VAL A 1 285 ? 3.693 1.164 -33.653 1.00 69.44 285 VAL A CA 1
ATOM 2096 C C . VAL A 1 285 ? 3.268 1.890 -32.379 1.00 69.44 285 VAL A C 1
ATOM 2098 O O . VAL A 1 285 ? 2.698 2.981 -32.453 1.00 69.44 285 VAL A O 1
ATOM 2101 N N . ALA A 1 286 ? 3.614 1.310 -31.229 1.00 76.94 286 ALA A N 1
ATOM 2102 C CA . ALA A 1 286 ? 3.467 1.931 -29.919 1.00 76.94 286 ALA A CA 1
ATOM 2103 C C . ALA A 1 286 ? 4.471 3.084 -29.720 1.00 76.94 286 ALA A C 1
ATOM 2105 O O . ALA A 1 286 ? 5.519 3.140 -30.372 1.00 76.94 286 ALA A O 1
ATOM 2106 N N . HIS A 1 287 ? 4.186 4.008 -28.800 1.00 80.06 287 HIS A N 1
ATOM 2107 C CA . HIS A 1 287 ? 5.186 4.991 -28.367 1.00 80.06 287 HIS A CA 1
ATOM 2108 C C . HIS A 1 287 ? 6.391 4.299 -27.721 1.00 80.06 287 HIS A C 1
ATOM 2110 O O . HIS A 1 287 ? 6.335 3.141 -27.328 1.00 80.06 287 HIS A O 1
ATOM 2116 N N . ASN A 1 288 ? 7.504 5.018 -27.624 1.00 83.25 288 ASN A N 1
ATOM 2117 C CA . ASN A 1 288 ? 8.792 4.516 -27.144 1.00 83.25 288 ASN A CA 1
ATOM 2118 C C . ASN A 1 288 ? 9.344 3.319 -27.939 1.00 83.25 288 ASN A C 1
ATOM 2120 O O . ASN A 1 288 ? 10.202 2.586 -27.453 1.00 83.25 288 ASN A O 1
ATOM 2124 N N . SER A 1 289 ? 8.895 3.150 -29.182 1.00 87.88 289 SER A N 1
ATOM 2125 C CA . SER A 1 289 ? 9.351 2.086 -30.071 1.00 87.88 289 SER A CA 1
ATOM 2126 C C . SER A 1 289 ? 10.514 2.524 -30.953 1.00 87.88 289 SER A C 1
ATOM 2128 O O . SER A 1 289 ? 10.633 3.687 -31.356 1.00 87.88 289 SER A O 1
ATOM 2130 N N . LEU A 1 290 ? 11.343 1.560 -31.342 1.00 92.50 290 LEU A N 1
ATOM 2131 C CA . LEU A 1 290 ? 12.323 1.742 -32.403 1.00 92.50 290 LEU A CA 1
ATOM 2132 C C . LEU A 1 290 ? 11.662 1.485 -33.752 1.00 92.50 290 LEU A C 1
ATOM 2134 O O . LEU A 1 290 ? 11.080 0.428 -33.972 1.00 92.50 290 LEU A O 1
ATOM 2138 N N . ILE A 1 291 ? 11.764 2.440 -34.673 1.00 93.50 291 ILE A N 1
ATOM 2139 C CA . ILE A 1 291 ? 11.137 2.347 -35.992 1.00 93.50 291 ILE A CA 1
ATOM 2140 C C . ILE A 1 291 ? 12.112 2.631 -37.127 1.00 93.50 291 ILE A C 1
ATOM 2142 O O . ILE A 1 291 ? 13.035 3.441 -37.008 1.00 93.50 291 ILE A O 1
ATOM 2146 N N . LYS A 1 292 ? 11.861 2.011 -38.278 1.00 95.00 292 LYS A N 1
ATOM 2147 C CA . LYS A 1 292 ? 12.520 2.326 -39.549 1.00 95.00 292 LYS A CA 1
ATOM 2148 C C . LYS A 1 292 ? 11.540 2.255 -40.713 1.00 95.00 292 LYS A C 1
ATOM 2150 O O . LYS A 1 292 ? 10.531 1.562 -40.643 1.00 95.00 292 LYS A O 1
ATOM 2155 N N . GLY A 1 293 ? 11.870 2.943 -41.800 1.00 92.31 293 GLY A N 1
ATOM 2156 C CA . GLY A 1 293 ? 11.101 2.867 -43.041 1.00 92.31 293 GLY A CA 1
ATOM 2157 C C . GLY A 1 293 ? 11.393 1.585 -43.821 1.00 92.31 293 GLY A C 1
ATOM 2158 O O . GLY A 1 293 ? 12.519 1.083 -43.801 1.00 92.31 293 GLY A O 1
ATOM 2159 N N . THR A 1 294 ? 10.405 1.086 -44.559 1.00 89.38 294 THR A N 1
ATOM 2160 C CA . THR A 1 294 ? 10.545 -0.008 -45.532 1.00 89.38 294 THR A CA 1
ATOM 2161 C C . THR A 1 294 ? 11.681 0.198 -46.540 1.00 89.38 294 THR A C 1
ATOM 2163 O O . THR A 1 294 ? 12.380 -0.765 -46.861 1.00 89.38 294 THR A O 1
ATOM 2166 N N . SER A 1 295 ? 11.908 1.428 -47.025 1.00 92.69 295 SER A N 1
ATOM 2167 C CA . SER A 1 295 ? 12.975 1.730 -47.993 1.00 92.69 295 SER A CA 1
ATOM 2168 C C . SER A 1 295 ? 14.169 2.473 -47.382 1.00 92.69 295 SER A C 1
ATOM 2170 O O . SER A 1 295 ? 15.077 2.880 -48.113 1.00 92.69 295 SER A O 1
ATOM 2172 N N . LEU A 1 296 ? 14.169 2.706 -46.067 1.00 92.25 296 LEU A N 1
ATOM 2173 C CA . LEU A 1 296 ? 15.130 3.570 -45.383 1.00 92.25 296 LEU A CA 1
ATOM 2174 C C . LEU A 1 296 ? 15.958 2.773 -44.369 1.00 92.25 296 LEU A C 1
ATOM 2176 O O . LEU A 1 296 ? 15.464 1.893 -43.669 1.00 92.25 296 LEU A O 1
ATOM 2180 N N . SER A 1 297 ? 17.250 3.087 -44.275 1.00 90.50 297 SER A N 1
ATOM 2181 C CA . SER A 1 297 ? 18.171 2.416 -43.347 1.00 90.50 297 SER A CA 1
ATOM 2182 C C . SER A 1 297 ? 18.322 3.130 -42.003 1.00 90.50 297 SER A C 1
ATOM 2184 O O . SER A 1 297 ? 18.863 2.539 -41.075 1.00 90.50 297 SER A O 1
ATOM 2186 N N . ALA A 1 298 ? 17.881 4.386 -41.894 1.00 94.50 298 ALA A N 1
ATOM 2187 C CA . ALA A 1 298 ? 17.944 5.137 -40.647 1.00 94.50 298 ALA A CA 1
ATOM 2188 C C . ALA A 1 298 ? 16.943 4.574 -39.629 1.00 94.50 298 ALA A C 1
ATOM 2190 O O . ALA A 1 298 ? 15.776 4.352 -39.962 1.00 94.50 298 ALA A O 1
ATOM 2191 N N . VAL A 1 299 ? 17.416 4.374 -38.400 1.00 95.75 299 VAL A N 1
ATOM 2192 C CA . VAL A 1 299 ? 16.590 3.989 -37.254 1.00 95.75 299 VAL A CA 1
ATOM 2193 C C . VAL A 1 299 ? 16.196 5.250 -36.496 1.00 95.75 299 VAL A C 1
ATOM 2195 O O . VAL A 1 299 ? 16.992 6.187 -36.353 1.00 95.75 299 VAL A O 1
ATOM 2198 N N . TYR A 1 300 ? 14.960 5.270 -36.017 1.00 95.19 300 TYR A N 1
ATOM 2199 C CA . TYR A 1 300 ? 14.405 6.344 -35.217 1.00 95.19 300 TYR A CA 1
ATOM 2200 C C . TYR A 1 300 ? 13.829 5.786 -33.923 1.00 95.19 300 TYR A C 1
ATOM 2202 O O . TYR A 1 300 ? 13.304 4.679 -33.904 1.00 95.19 300 TYR A O 1
ATOM 2210 N N . PHE A 1 301 ? 13.878 6.581 -32.865 1.00 93.25 301 PHE A N 1
ATOM 2211 C CA . PHE A 1 301 ? 13.063 6.368 -31.678 1.00 93.25 301 PHE A CA 1
ATOM 2212 C C . PHE A 1 301 ? 11.765 7.157 -31.839 1.00 93.25 301 PHE A C 1
ATOM 2214 O O . PHE A 1 301 ? 11.802 8.374 -32.045 1.00 93.25 301 PHE A O 1
ATOM 2221 N N . PHE A 1 302 ? 10.626 6.476 -31.798 1.00 90.19 302 PHE A N 1
ATOM 2222 C CA . PHE A 1 302 ? 9.318 7.113 -31.767 1.00 90.19 302 PHE A CA 1
ATOM 2223 C C . PHE A 1 302 ? 8.942 7.378 -30.315 1.00 90.19 302 PHE A C 1
ATOM 2225 O O . PHE A 1 302 ? 8.726 6.452 -29.552 1.00 90.19 302 PHE A O 1
ATOM 2232 N N . SER A 1 303 ? 8.923 8.644 -29.929 1.00 84.75 303 SER A N 1
ATOM 2233 C CA . SER A 1 303 ? 8.800 9.092 -28.542 1.00 84.75 303 SER A CA 1
ATOM 2234 C C . SER A 1 303 ? 7.338 9.380 -28.173 1.00 84.75 303 SER A C 1
ATOM 2236 O O . SER A 1 303 ? 6.530 9.669 -29.055 1.00 84.75 303 SER A O 1
ATOM 2238 N N . SER A 1 304 ? 6.998 9.351 -26.879 1.00 79.25 304 SER A N 1
ATOM 2239 C CA . SER A 1 304 ? 5.664 9.680 -26.335 1.00 79.25 304 SER A CA 1
ATOM 2240 C C . SER A 1 304 ? 5.130 11.064 -26.738 1.00 79.25 304 SER A C 1
ATOM 2242 O O . SER A 1 304 ? 3.925 11.292 -26.732 1.00 79.25 304 SER A O 1
ATOM 2244 N N . ASP A 1 305 ? 5.998 11.984 -27.166 1.00 82.12 305 ASP A N 1
ATOM 2245 C CA . ASP A 1 305 ? 5.617 13.291 -27.720 1.00 82.12 305 ASP A CA 1
ATOM 2246 C C . ASP A 1 305 ? 5.157 13.250 -29.198 1.00 82.12 305 ASP A C 1
ATOM 2248 O O . ASP A 1 305 ? 4.999 14.297 -29.841 1.00 82.12 305 ASP A O 1
ATOM 2252 N N . ALA A 1 306 ? 4.968 12.046 -29.747 1.00 83.50 306 ALA A N 1
ATOM 2253 C CA . ALA A 1 306 ? 4.611 11.755 -31.133 1.00 83.50 306 ALA A CA 1
ATOM 2254 C C . ALA A 1 306 ? 5.623 12.278 -32.176 1.00 83.50 306 ALA A C 1
ATOM 2256 O O . ALA A 1 306 ? 5.267 12.577 -33.328 1.00 83.50 306 ALA A O 1
ATOM 2257 N N . LYS A 1 307 ? 6.905 12.387 -31.798 1.00 88.69 307 LYS A N 1
ATOM 2258 C CA . LYS A 1 307 ? 8.009 12.689 -32.720 1.00 88.69 307 LYS A CA 1
ATOM 2259 C C . LYS A 1 307 ? 8.935 11.493 -32.926 1.00 88.69 307 LYS A C 1
ATOM 2261 O O . LYS A 1 307 ? 9.118 10.653 -32.051 1.00 88.69 307 LYS A O 1
ATOM 2266 N N . ARG A 1 308 ? 9.579 11.457 -34.096 1.00 92.94 308 ARG A N 1
ATOM 2267 C CA . ARG A 1 308 ? 10.661 10.522 -34.423 1.00 92.94 308 ARG A CA 1
ATOM 2268 C C . ARG A 1 308 ? 12.022 11.194 -34.225 1.00 92.94 308 ARG A C 1
ATOM 2270 O O . ARG A 1 308 ? 12.336 12.182 -34.893 1.00 92.94 308 ARG A O 1
ATOM 2277 N N . TYR A 1 309 ? 12.828 10.659 -33.319 1.00 94.75 309 TYR A N 1
ATOM 2278 C CA . TYR A 1 309 ? 14.183 11.115 -33.013 1.00 94.75 309 TYR A CA 1
ATOM 2279 C C . TYR A 1 309 ? 15.183 10.228 -33.739 1.00 94.75 309 TYR A C 1
ATOM 2281 O O . TYR A 1 309 ? 15.055 9.010 -33.732 1.00 94.75 309 TYR A O 1
ATOM 2289 N N . VAL A 1 310 ? 16.152 10.826 -34.421 1.00 94.94 310 VAL A N 1
ATOM 2290 C CA . VAL A 1 310 ? 17.058 10.076 -35.302 1.00 94.94 310 VAL A CA 1
ATOM 2291 C C . VAL A 1 310 ? 18.290 9.601 -34.543 1.00 94.94 310 VAL A C 1
ATOM 2293 O O . VAL A 1 310 ? 18.906 10.403 -33.841 1.00 94.94 310 VAL A O 1
ATOM 2296 N N . PHE A 1 311 ? 18.687 8.341 -34.746 1.00 94.62 311 PHE A N 1
ATOM 2297 C CA . PHE A 1 311 ? 20.020 7.849 -34.390 1.00 94.62 311 PHE A CA 1
ATOM 2298 C C . PHE A 1 311 ? 21.009 8.247 -35.491 1.00 94.62 311 PHE A C 1
ATOM 2300 O O . PHE A 1 311 ? 20.932 7.716 -36.602 1.00 94.62 311 PHE A O 1
ATOM 2307 N N . PRO A 1 312 ? 21.933 9.192 -35.243 1.00 92.62 312 PRO A N 1
ATOM 2308 C CA . PRO A 1 312 ? 22.801 9.704 -36.302 1.00 92.62 312 PRO A CA 1
ATOM 2309 C C . PRO A 1 312 ? 23.878 8.708 -36.758 1.00 92.62 312 PRO A C 1
ATOM 2311 O O . PRO A 1 312 ? 24.426 8.862 -37.848 1.00 92.62 312 PRO A O 1
ATOM 2314 N N . SER A 1 313 ? 24.209 7.717 -35.927 1.00 91.69 313 SER A N 1
ATOM 2315 C CA . SER A 1 313 ? 25.159 6.651 -36.241 1.00 91.69 313 SER A CA 1
ATOM 2316 C C . SER A 1 313 ? 24.805 5.358 -35.506 1.00 91.69 313 SER A C 1
ATOM 2318 O O . SER A 1 313 ? 24.128 5.364 -34.478 1.00 91.69 313 SER A O 1
ATOM 2320 N N . GLU A 1 314 ? 25.315 4.244 -36.023 1.00 92.06 314 GLU A N 1
ATOM 2321 C CA . GLU A 1 314 ? 25.193 2.920 -35.407 1.00 92.06 314 GLU A CA 1
ATOM 2322 C C . GLU A 1 314 ? 25.875 2.853 -34.028 1.00 92.06 314 GLU A C 1
ATOM 2324 O O . GLU A 1 314 ? 25.368 2.205 -33.123 1.00 92.06 314 GLU A O 1
ATOM 2329 N N . GLN A 1 315 ? 26.970 3.591 -33.822 1.00 91.81 315 GLN A N 1
ATOM 2330 C CA . GLN A 1 315 ? 27.631 3.681 -32.513 1.00 91.81 315 GLN A CA 1
ATOM 2331 C C . GLN A 1 315 ? 26.736 4.333 -31.454 1.00 91.81 315 GLN A C 1
ATOM 2333 O O . GLN A 1 315 ? 26.699 3.867 -30.319 1.00 91.81 315 GLN A O 1
ATOM 2338 N N . ILE A 1 316 ? 25.986 5.377 -31.829 1.00 92.62 316 ILE A N 1
ATOM 2339 C CA . ILE A 1 316 ? 25.016 6.001 -30.924 1.00 92.62 316 ILE A CA 1
ATOM 2340 C C . ILE A 1 316 ? 23.895 5.010 -30.624 1.00 92.62 316 ILE A C 1
ATOM 2342 O O . ILE A 1 316 ? 23.548 4.839 -29.463 1.00 92.62 316 ILE A O 1
ATOM 2346 N N . PHE A 1 317 ? 23.379 4.303 -31.629 1.00 93.44 317 PHE A N 1
ATOM 2347 C CA . PHE A 1 317 ? 22.375 3.264 -31.402 1.00 93.44 317 PHE A CA 1
ATOM 2348 C C . PHE A 1 317 ? 22.869 2.191 -30.416 1.00 93.44 317 PHE A C 1
ATOM 2350 O O . PHE A 1 317 ? 22.204 1.936 -29.415 1.00 93.44 317 PHE A O 1
ATOM 2357 N N . TYR A 1 318 ? 24.071 1.646 -30.631 1.00 91.44 318 TYR A N 1
ATOM 2358 C CA . TYR A 1 318 ? 24.647 0.619 -29.759 1.00 91.44 318 TYR A CA 1
ATOM 2359 C C . TYR A 1 318 ? 25.012 1.101 -28.352 1.00 91.44 318 TYR A C 1
ATOM 2361 O O . TYR A 1 318 ? 25.186 0.285 -27.452 1.00 91.44 318 TYR A O 1
ATOM 2369 N N . SER A 1 319 ? 25.120 2.416 -28.138 1.00 90.81 319 SER A N 1
ATOM 2370 C CA . SER A 1 319 ? 25.273 2.955 -26.783 1.00 90.81 319 SER A CA 1
ATOM 2371 C C . SER A 1 319 ? 24.000 2.806 -25.944 1.00 90.81 319 SER A C 1
ATOM 2373 O O . SER A 1 319 ? 24.089 2.759 -24.722 1.00 90.81 319 SER A O 1
ATOM 2375 N N . TRP A 1 320 ? 22.834 2.690 -26.591 1.00 88.56 320 TRP A N 1
ATOM 2376 C CA . TRP A 1 320 ? 21.536 2.541 -25.931 1.00 88.56 320 TRP A CA 1
ATOM 2377 C C . TRP A 1 320 ? 20.957 1.123 -26.021 1.00 88.56 320 TRP A C 1
ATOM 2379 O O . TRP A 1 320 ? 20.302 0.677 -25.083 1.00 88.56 320 TRP A O 1
ATOM 2389 N N . PHE A 1 321 ? 21.183 0.418 -27.133 1.00 87.62 321 PHE A N 1
ATOM 2390 C CA . PHE A 1 321 ? 20.582 -0.888 -27.419 1.00 87.62 321 PHE A CA 1
ATOM 2391 C C . PHE A 1 321 ? 21.641 -1.908 -27.822 1.00 87.62 321 PHE A C 1
ATOM 2393 O O . PHE A 1 321 ? 22.631 -1.575 -28.459 1.00 87.62 321 PHE A O 1
ATOM 2400 N N . ASN A 1 322 ? 21.427 -3.183 -27.507 1.00 86.38 322 ASN A N 1
ATOM 2401 C CA . ASN A 1 322 ? 22.414 -4.226 -27.813 1.00 86.38 322 ASN A CA 1
ATOM 2402 C C . ASN A 1 322 ? 22.394 -4.668 -29.283 1.00 86.38 322 ASN A C 1
ATOM 2404 O O . ASN A 1 322 ? 23.398 -5.160 -29.800 1.00 86.38 322 ASN A O 1
ATOM 2408 N N . ASN A 1 323 ? 21.241 -4.558 -29.939 1.00 89.31 323 ASN A N 1
ATOM 2409 C CA . ASN A 1 323 ? 20.993 -5.026 -31.297 1.00 89.31 323 ASN A CA 1
ATOM 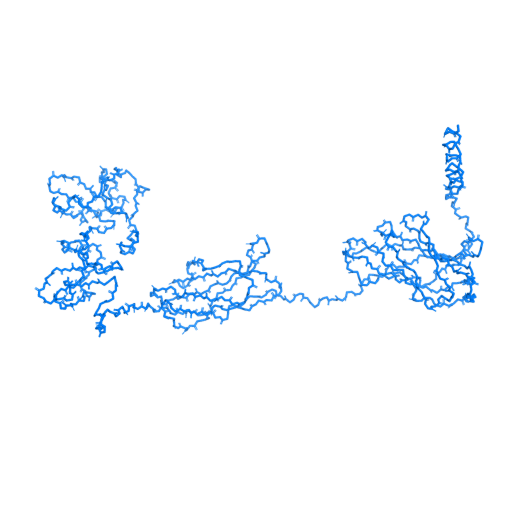2410 C C . ASN A 1 323 ? 19.754 -4.326 -31.883 1.00 89.31 323 ASN A C 1
ATOM 2412 O O . ASN A 1 323 ? 19.142 -3.483 -31.233 1.00 89.31 323 ASN A O 1
ATOM 2416 N N . PHE A 1 324 ? 19.413 -4.663 -33.125 1.00 90.56 324 PHE A N 1
ATOM 2417 C CA . PHE A 1 324 ? 18.273 -4.087 -33.839 1.00 90.56 324 PHE A CA 1
ATOM 2418 C C . PHE A 1 324 ? 17.011 -4.965 -33.761 1.00 90.56 324 PHE A C 1
ATOM 2420 O O . PHE A 1 324 ? 16.114 -4.783 -34.583 1.00 90.56 324 PHE A O 1
ATOM 2427 N N . ASP A 1 325 ? 16.946 -5.928 -32.835 1.00 87.56 325 ASP A N 1
ATOM 2428 C CA . ASP A 1 325 ? 15.866 -6.926 -32.797 1.00 87.56 325 ASP A CA 1
ATOM 2429 C C . ASP A 1 325 ? 14.503 -6.273 -32.517 1.00 87.56 325 ASP A C 1
ATOM 2431 O O . ASP A 1 325 ? 13.496 -6.681 -33.092 1.00 87.56 325 ASP A O 1
ATOM 2435 N N . ASP A 1 326 ? 14.500 -5.191 -31.733 1.00 84.88 326 ASP A N 1
ATOM 2436 C CA . ASP A 1 326 ? 13.300 -4.432 -31.362 1.00 84.88 326 ASP A CA 1
ATOM 2437 C C . ASP A 1 326 ? 12.913 -3.357 -32.401 1.00 84.88 326 ASP A C 1
ATOM 2439 O O . ASP A 1 326 ? 11.994 -2.567 -32.184 1.00 84.88 326 ASP A O 1
ATOM 2443 N N . VAL A 1 327 ? 13.615 -3.276 -33.543 1.00 90.12 327 VAL A N 1
ATOM 2444 C CA . VAL A 1 327 ? 13.311 -2.282 -34.584 1.00 90.12 327 VAL A CA 1
ATOM 2445 C C . VAL A 1 327 ? 12.136 -2.733 -35.445 1.00 90.12 327 VAL A C 1
ATOM 2447 O O . VAL A 1 327 ? 12.240 -3.630 -36.284 1.00 90.12 327 VAL A O 1
ATOM 2450 N N . ILE A 1 328 ? 11.036 -2.001 -35.333 1.00 89.44 328 ILE A N 1
ATOM 2451 C CA . ILE A 1 328 ? 9.816 -2.202 -36.105 1.00 89.44 328 ILE A CA 1
ATOM 2452 C C . ILE A 1 328 ? 9.956 -1.537 -37.479 1.00 89.44 328 ILE A C 1
ATOM 2454 O O . ILE A 1 328 ? 10.365 -0.382 -37.618 1.00 89.44 328 ILE A O 1
ATOM 2458 N N . THR A 1 329 ? 9.605 -2.268 -38.536 1.00 90.44 329 THR A N 1
ATOM 2459 C CA . THR A 1 329 ? 9.557 -1.709 -39.894 1.00 90.44 329 THR A CA 1
ATOM 2460 C C . THR A 1 329 ? 8.161 -1.175 -40.184 1.00 90.44 329 THR A C 1
ATOM 2462 O O . THR A 1 329 ? 7.186 -1.914 -40.080 1.00 90.44 329 THR A O 1
ATOM 2465 N N . VAL A 1 330 ? 8.077 0.090 -40.595 1.00 87.00 330 VAL A N 1
ATOM 2466 C CA . VAL A 1 330 ? 6.841 0.754 -41.022 1.00 87.00 330 VAL A CA 1
ATOM 2467 C C . VAL A 1 330 ? 6.935 1.230 -42.463 1.00 87.00 330 VAL A C 1
ATOM 2469 O O . VAL A 1 330 ? 8.026 1.522 -42.959 1.00 87.00 330 VAL A O 1
ATOM 2472 N N . ASP A 1 331 ? 5.786 1.374 -43.122 1.00 86.81 331 ASP A N 1
ATOM 2473 C CA . ASP A 1 331 ? 5.713 2.032 -44.425 1.00 86.81 331 ASP A CA 1
ATOM 2474 C C . ASP A 1 331 ? 6.323 3.436 -44.355 1.00 86.81 331 ASP A C 1
ATOM 2476 O O . ASP A 1 331 ? 6.109 4.188 -43.400 1.00 86.81 331 ASP A O 1
ATOM 2480 N N . ASP A 1 332 ? 7.050 3.832 -45.400 1.00 89.38 332 ASP A N 1
ATOM 2481 C CA . ASP A 1 332 ? 7.736 5.128 -45.414 1.00 89.38 332 ASP A CA 1
ATOM 2482 C C . ASP A 1 332 ? 6.758 6.310 -45.281 1.00 89.38 332 ASP A C 1
ATOM 2484 O O . ASP A 1 332 ? 7.120 7.356 -44.741 1.00 89.38 332 ASP A O 1
ATOM 2488 N N . SER A 1 333 ? 5.506 6.150 -45.731 1.00 85.56 333 SER A N 1
ATOM 2489 C CA . SER A 1 333 ? 4.439 7.144 -45.558 1.00 85.56 333 SER A CA 1
ATOM 2490 C C . SER A 1 333 ? 3.999 7.299 -44.103 1.00 85.56 333 SER A C 1
ATOM 2492 O O . SER A 1 333 ? 3.746 8.423 -43.673 1.00 85.56 333 SER A O 1
ATOM 2494 N N . VAL A 1 334 ? 3.949 6.198 -43.346 1.00 85.69 334 VAL A N 1
ATOM 2495 C CA . VAL A 1 334 ? 3.665 6.206 -41.901 1.00 85.69 334 VAL A CA 1
ATOM 2496 C C . VAL A 1 334 ? 4.848 6.800 -41.156 1.00 85.69 334 VAL A C 1
ATOM 2498 O O . VAL A 1 334 ? 4.676 7.677 -40.316 1.00 85.69 334 VAL A O 1
ATOM 2501 N N . LEU A 1 335 ? 6.074 6.405 -41.515 1.00 88.25 335 LEU A N 1
ATOM 2502 C CA . LEU A 1 335 ? 7.255 7.027 -40.935 1.00 88.25 335 LEU A CA 1
ATOM 2503 C C . LEU A 1 335 ? 7.189 8.541 -41.130 1.00 88.25 335 LEU A C 1
ATOM 2505 O O . LEU A 1 335 ? 7.353 9.265 -40.152 1.00 88.25 335 LEU A O 1
ATOM 2509 N N . ALA A 1 336 ? 6.908 9.001 -42.359 1.00 89.69 336 ALA A N 1
ATOM 2510 C CA . ALA A 1 336 ? 6.867 10.405 -42.757 1.00 89.69 336 ALA A CA 1
ATOM 2511 C C . ALA A 1 336 ? 5.828 11.252 -42.004 1.00 89.69 336 ALA A C 1
ATOM 2513 O O . ALA A 1 336 ? 6.095 12.442 -41.814 1.00 89.69 336 ALA A O 1
ATOM 2514 N N . SER A 1 337 ? 4.706 10.675 -41.551 1.00 86.69 337 SER A N 1
ATOM 2515 C CA . SER A 1 337 ? 3.673 11.411 -40.807 1.00 86.69 337 SER A CA 1
ATOM 2516 C C . SER A 1 337 ? 4.119 11.830 -39.406 1.00 86.69 337 SER A C 1
ATOM 2518 O O . SER A 1 337 ? 3.623 12.831 -38.886 1.00 86.69 337 SER A O 1
ATOM 2520 N N . PHE A 1 338 ? 5.087 11.131 -38.805 1.00 87.56 338 PHE A N 1
ATOM 2521 C CA . PHE A 1 338 ? 5.656 11.525 -37.515 1.00 87.56 338 PHE A CA 1
ATOM 2522 C C . PHE A 1 338 ? 6.544 12.765 -37.657 1.00 87.56 338 PHE A C 1
ATOM 2524 O O . PHE A 1 338 ? 7.383 12.857 -38.554 1.00 87.56 338 PHE A O 1
ATOM 2531 N N . LYS A 1 339 ? 6.407 13.746 -36.762 1.00 91.94 339 LYS A N 1
ATOM 2532 C CA . LYS A 1 339 ? 7.262 14.944 -36.809 1.00 91.94 339 LYS A CA 1
ATOM 2533 C C . LYS A 1 339 ? 8.697 14.574 -36.434 1.00 91.94 339 LYS A C 1
ATOM 2535 O O . LYS A 1 339 ? 8.912 13.748 -35.558 1.00 91.94 339 LYS A O 1
ATOM 2540 N N . ILE A 1 340 ? 9.689 15.186 -37.076 1.00 90.75 340 ILE A N 1
ATOM 2541 C CA . ILE A 1 340 ? 11.097 14.967 -36.714 1.00 90.75 340 ILE A CA 1
ATOM 2542 C C . ILE A 1 340 ? 11.405 15.706 -35.404 1.00 90.75 340 ILE A C 1
ATOM 2544 O O . ILE A 1 340 ? 11.117 16.898 -35.281 1.00 90.75 340 ILE A O 1
ATOM 2548 N N . GLY A 1 341 ? 11.973 14.979 -34.443 1.00 90.81 341 GLY A N 1
ATOM 2549 C CA . GLY A 1 341 ? 12.542 15.503 -33.205 1.00 90.81 341 GLY A CA 1
ATOM 2550 C C . GLY A 1 341 ? 14.031 15.837 -33.340 1.00 90.81 341 GLY A C 1
ATOM 2551 O O . GLY A 1 341 ? 14.559 16.027 -34.438 1.00 90.81 341 GLY A O 1
ATOM 2552 N N . SER A 1 342 ? 14.722 15.910 -32.207 1.00 89.62 342 SER A N 1
ATOM 2553 C CA . SER A 1 342 ? 16.170 16.134 -32.168 1.00 89.62 342 SER A CA 1
ATOM 2554 C C . SER A 1 342 ? 16.961 14.881 -32.573 1.00 89.62 342 SER A C 1
ATOM 2556 O O . SER A 1 342 ? 16.416 13.794 -32.784 1.00 89.62 342 SER A O 1
ATOM 2558 N N . ARG A 1 343 ? 18.279 15.043 -32.695 1.00 90.88 343 ARG A N 1
ATOM 2559 C CA . ARG A 1 343 ? 19.218 13.925 -32.818 1.00 90.88 343 ARG A CA 1
ATOM 2560 C C . ARG A 1 343 ? 19.419 13.280 -31.454 1.00 90.88 343 ARG A C 1
ATOM 2562 O O . ARG A 1 343 ? 19.518 13.989 -30.458 1.00 90.88 343 ARG A O 1
ATOM 2569 N N . ILE A 1 344 ? 19.501 11.958 -31.436 1.00 92.25 344 ILE A N 1
ATOM 2570 C CA . ILE A 1 344 ? 19.872 11.204 -30.241 1.00 92.25 344 ILE A CA 1
ATOM 2571 C C . ILE A 1 344 ? 21.391 11.274 -30.084 1.00 92.25 344 ILE A C 1
ATOM 2573 O O . ILE A 1 344 ? 22.128 11.163 -31.067 1.00 92.25 344 ILE A O 1
ATOM 2577 N N . THR A 1 345 ? 21.845 11.488 -28.854 1.00 93.06 345 THR A N 1
ATOM 2578 C CA . THR A 1 345 ? 23.255 11.529 -28.454 1.00 93.06 345 THR A CA 1
ATOM 2579 C C . THR A 1 345 ? 23.681 10.203 -27.821 1.00 93.06 345 THR A C 1
ATOM 2581 O O . THR A 1 345 ? 22.849 9.333 -27.564 1.00 93.06 345 THR A O 1
ATOM 2584 N N . MET A 1 346 ? 24.984 10.011 -27.604 1.00 92.44 346 MET A N 1
ATOM 2585 C CA . MET A 1 346 ? 25.514 8.842 -26.890 1.00 92.44 346 MET A CA 1
ATOM 2586 C C . MET A 1 346 ? 24.855 8.692 -25.513 1.00 92.44 346 MET A C 1
ATOM 2588 O O . MET A 1 346 ? 24.631 9.691 -24.829 1.00 92.44 346 MET A O 1
ATOM 2592 N N . ALA A 1 347 ? 24.576 7.453 -25.107 1.00 90.88 347 ALA A N 1
ATOM 2593 C CA . ALA A 1 347 ? 23.956 7.166 -23.820 1.00 90.88 347 ALA A CA 1
ATOM 2594 C C . ALA A 1 347 ? 24.811 7.652 -22.635 1.00 90.88 347 ALA A C 1
ATOM 2596 O O . ALA A 1 347 ? 26.048 7.636 -22.727 1.00 90.88 347 ALA A O 1
ATOM 2597 N N . PRO A 1 348 ? 24.189 8.030 -21.504 1.00 90.25 348 PRO A N 1
ATOM 2598 C CA . PRO A 1 348 ? 24.906 8.303 -20.263 1.00 90.25 348 PRO A CA 1
ATOM 2599 C C . PRO A 1 348 ? 25.860 7.172 -19.875 1.00 90.25 348 PRO A C 1
ATOM 2601 O O . PRO A 1 348 ? 25.590 5.998 -20.114 1.00 90.25 348 PRO A O 1
ATOM 2604 N N . GLY A 1 349 ? 27.010 7.528 -19.306 1.00 90.12 349 GLY A N 1
ATOM 2605 C CA . GLY A 1 349 ? 28.098 6.585 -19.043 1.00 90.12 349 GLY A CA 1
ATOM 2606 C C . GLY A 1 349 ? 29.038 6.353 -20.231 1.00 90.12 349 GLY A C 1
ATOM 2607 O O . GLY A 1 349 ? 30.106 5.774 -20.043 1.00 90.12 349 GLY A O 1
ATOM 2608 N N . SER A 1 350 ? 28.707 6.830 -21.434 1.00 94.00 350 SER A N 1
ATOM 2609 C CA . SER A 1 350 ? 29.605 6.724 -22.589 1.00 94.00 350 SER A CA 1
ATOM 2610 C C . SER A 1 350 ? 30.844 7.606 -22.433 1.00 94.00 350 SER A C 1
ATOM 2612 O O . SER A 1 350 ? 30.773 8.728 -21.926 1.00 94.00 350 SER A O 1
ATOM 2614 N N . LEU A 1 351 ? 31.975 7.125 -22.953 1.00 96.25 351 LEU A N 1
ATOM 2615 C CA . LEU A 1 351 ? 33.191 7.915 -23.126 1.00 96.25 351 LEU A CA 1
ATOM 2616 C C . LEU A 1 351 ? 33.326 8.331 -24.587 1.00 96.25 351 LEU A C 1
ATOM 2618 O O . LEU A 1 351 ? 33.340 7.481 -25.474 1.00 96.25 351 LEU A O 1
ATOM 2622 N N . ILE A 1 352 ? 33.465 9.629 -24.841 1.00 97.00 352 ILE A N 1
ATOM 2623 C CA . ILE A 1 352 ? 33.599 10.184 -26.189 1.00 97.00 352 ILE A CA 1
ATOM 2624 C C . ILE A 1 352 ? 34.870 11.020 -26.340 1.00 97.00 352 ILE A C 1
ATOM 2626 O O . ILE A 1 352 ? 35.384 11.600 -25.377 1.00 97.00 352 ILE A O 1
ATOM 2630 N N . LYS A 1 353 ? 35.353 11.135 -27.576 1.00 96.81 353 LYS A N 1
ATOM 2631 C CA . LYS A 1 353 ? 36.342 12.137 -27.988 1.00 96.81 353 LYS A CA 1
ATOM 2632 C C . LYS A 1 353 ? 36.130 12.553 -29.442 1.00 96.81 353 LYS A C 1
ATOM 2634 O O . LYS A 1 353 ? 35.369 11.929 -30.177 1.00 96.81 353 LYS A O 1
ATOM 2639 N N . ILE A 1 354 ? 36.834 13.602 -29.848 1.00 95.38 354 ILE A N 1
ATOM 2640 C CA . ILE A 1 354 ? 36.960 14.032 -31.245 1.00 95.38 354 ILE A CA 1
ATOM 2641 C C . ILE A 1 354 ? 38.420 13.920 -31.664 1.00 95.38 354 ILE A C 1
ATOM 2643 O O . ILE A 1 354 ? 39.329 14.104 -30.862 1.00 95.38 354 ILE A O 1
ATOM 2647 N N . THR A 1 355 ? 38.678 13.671 -32.942 1.00 93.62 355 THR A N 1
ATOM 2648 C CA . THR A 1 355 ? 40.048 13.448 -33.436 1.00 93.62 355 THR A CA 1
ATOM 2649 C C . THR A 1 355 ? 40.955 14.679 -33.329 1.00 93.62 355 THR A C 1
ATOM 2651 O O . THR A 1 355 ? 42.177 14.540 -33.307 1.00 93.62 355 THR A O 1
ATOM 2654 N N . SER A 1 356 ? 40.375 15.880 -33.245 1.00 93.81 356 SER A N 1
ATOM 2655 C CA . SER A 1 356 ? 41.107 17.143 -33.110 1.00 93.81 356 SER A CA 1
ATOM 2656 C C . SER A 1 356 ? 41.489 17.516 -31.672 1.00 93.81 356 SER A C 1
ATOM 2658 O O . SER A 1 356 ? 42.260 18.458 -31.501 1.00 93.81 356 SER A O 1
ATOM 2660 N N . ASP A 1 357 ? 40.962 16.830 -30.651 1.00 93.38 357 ASP A N 1
ATOM 2661 C CA . ASP A 1 357 ? 41.275 17.080 -29.237 1.00 93.38 357 ASP A CA 1
ATOM 2662 C C . ASP A 1 357 ? 41.560 15.743 -28.523 1.00 93.38 357 ASP A C 1
ATOM 2664 O O . ASP A 1 357 ? 40.680 14.886 -28.473 1.00 93.38 357 ASP A O 1
ATOM 2668 N N . PRO A 1 358 ? 42.767 15.523 -27.965 1.00 92.94 358 PRO A N 1
ATOM 2669 C CA . PRO A 1 358 ? 43.102 14.264 -27.297 1.00 92.94 358 PRO A CA 1
ATOM 2670 C C . PRO A 1 358 ? 42.340 14.029 -25.981 1.00 92.94 358 PRO A C 1
ATOM 2672 O O . PRO A 1 358 ? 42.470 12.953 -25.397 1.00 92.94 358 PRO A O 1
ATOM 2675 N N . LYS A 1 359 ? 41.593 15.017 -25.480 1.00 95.94 359 LYS A N 1
ATOM 2676 C CA . LYS A 1 359 ? 40.811 14.900 -24.249 1.00 95.94 359 LYS A CA 1
ATOM 2677 C C . LYS A 1 359 ? 39.644 13.926 -24.396 1.00 95.94 359 LYS A C 1
ATOM 2679 O O . LYS A 1 359 ? 38.968 13.882 -25.422 1.00 95.94 359 LYS A O 1
ATOM 2684 N N . VAL A 1 360 ? 39.373 13.198 -23.316 1.00 97.31 360 VAL A N 1
ATOM 2685 C CA . VAL A 1 360 ? 38.256 12.253 -23.214 1.00 97.31 360 VAL A CA 1
ATOM 2686 C C . VAL A 1 360 ? 37.180 12.843 -22.322 1.00 97.31 360 VAL A C 1
ATOM 2688 O O . VAL A 1 360 ? 37.474 13.442 -21.285 1.00 97.31 360 VAL A O 1
ATOM 2691 N N . TYR A 1 361 ? 35.932 12.685 -22.742 1.00 97.44 361 TYR A N 1
ATOM 2692 C CA . TYR A 1 361 ? 34.782 13.239 -22.055 1.00 97.44 361 TYR A CA 1
ATOM 2693 C C . TYR A 1 361 ? 33.800 12.131 -21.706 1.00 97.44 361 TYR A C 1
ATOM 2695 O O . TYR A 1 361 ? 33.536 11.255 -22.524 1.00 97.44 361 TYR A O 1
ATOM 2703 N N . ALA A 1 362 ? 33.264 12.189 -20.496 1.00 95.94 362 ALA A N 1
ATOM 2704 C CA . ALA A 1 362 ? 32.189 11.326 -20.041 1.00 95.94 362 ALA A CA 1
ATOM 2705 C C . ALA A 1 362 ? 30.837 12.000 -20.276 1.00 95.94 362 ALA A C 1
ATOM 2707 O O . ALA A 1 362 ? 30.721 13.211 -20.078 1.00 95.94 362 ALA A O 1
ATOM 2708 N N . ILE A 1 363 ? 29.836 11.224 -20.686 1.00 93.94 363 ILE A N 1
ATOM 2709 C CA . ILE A 1 363 ? 28.451 11.689 -20.816 1.00 93.94 363 ILE A CA 1
ATOM 2710 C C . ILE A 1 363 ? 27.712 11.426 -19.506 1.00 93.94 363 ILE A C 1
ATOM 2712 O O . ILE A 1 363 ? 27.608 10.271 -19.091 1.00 93.94 363 ILE A O 1
ATOM 2716 N N . ASP A 1 364 ? 27.240 12.481 -18.848 1.00 89.44 364 ASP A N 1
ATOM 2717 C CA . ASP A 1 364 ? 26.452 12.383 -17.613 1.00 89.44 364 ASP A CA 1
ATOM 2718 C C . ASP A 1 364 ? 24.977 12.059 -17.918 1.00 89.44 364 ASP A C 1
ATOM 2720 O O . ASP A 1 364 ? 24.555 12.023 -19.078 1.00 89.44 364 ASP A O 1
ATOM 2724 N N . SER A 1 365 ? 24.188 11.790 -16.879 1.00 83.75 365 SER A N 1
ATOM 2725 C CA . SER A 1 365 ? 22.777 11.384 -16.977 1.00 83.75 365 SER A CA 1
ATOM 2726 C C . SER A 1 365 ? 21.870 12.379 -17.714 1.00 83.75 365 SER A C 1
ATOM 2728 O O . SER A 1 365 ? 20.864 11.971 -18.294 1.00 83.75 365 SER A O 1
ATOM 2730 N N . ASP A 1 366 ? 22.239 13.659 -17.754 1.00 82.56 366 ASP A N 1
ATOM 2731 C CA . ASP A 1 366 ? 21.531 14.732 -18.462 1.00 82.56 366 ASP A CA 1
ATOM 2732 C C . ASP A 1 366 ? 21.996 14.927 -19.925 1.00 82.56 366 ASP A C 1
ATOM 2734 O O . ASP A 1 366 ? 21.485 15.797 -20.633 1.00 82.56 366 ASP A O 1
ATOM 2738 N N . GLY A 1 367 ? 22.965 14.131 -20.391 1.00 87.62 367 GLY A N 1
ATOM 2739 C CA . GLY A 1 367 ? 23.571 14.246 -21.721 1.00 87.62 367 GLY A CA 1
ATOM 2740 C C . GLY A 1 367 ? 24.710 15.270 -21.820 1.00 87.62 367 GLY A C 1
ATOM 2741 O O . GLY A 1 367 ? 25.266 15.464 -22.908 1.00 87.62 367 GLY A O 1
ATOM 2742 N N . THR A 1 368 ? 25.089 15.918 -20.717 1.00 91.44 368 THR A N 1
ATOM 2743 C CA . THR A 1 368 ? 26.220 16.848 -20.659 1.00 91.44 368 THR A CA 1
ATOM 2744 C C . THR A 1 368 ? 27.543 16.088 -20.773 1.00 91.44 368 THR A C 1
ATOM 2746 O O . THR A 1 368 ? 27.750 15.047 -20.151 1.00 91.44 368 THR A O 1
ATOM 2749 N N . LYS A 1 369 ? 28.481 16.614 -21.573 1.00 95.50 369 LYS A N 1
ATOM 2750 C CA . LYS A 1 369 ? 29.850 16.094 -21.652 1.00 95.50 369 LYS A CA 1
ATOM 2751 C C . LYS A 1 369 ? 30.752 16.767 -20.618 1.00 95.50 369 LYS A C 1
ATOM 2753 O O . LYS A 1 369 ? 30.881 17.994 -20.590 1.00 95.50 369 LYS A O 1
ATOM 2758 N N . HIS A 1 370 ? 31.458 15.956 -19.841 1.00 96.12 370 HIS A N 1
ATOM 2759 C CA . HIS A 1 370 ? 32.414 16.411 -18.838 1.00 96.12 370 HIS A CA 1
ATOM 2760 C C . HIS A 1 370 ? 33.814 15.901 -19.152 1.00 96.12 370 HIS A C 1
ATOM 2762 O O . HIS A 1 370 ? 34.019 14.708 -19.367 1.00 96.12 370 HIS A O 1
ATOM 2768 N N . HIS A 1 371 ? 34.800 16.798 -19.173 1.00 97.12 371 HIS A N 1
ATOM 2769 C CA . HIS A 1 371 ? 36.189 16.402 -19.397 1.00 97.12 371 HIS A CA 1
ATOM 2770 C C . HIS A 1 371 ? 36.680 15.531 -18.235 1.00 97.12 371 HIS A C 1
ATOM 2772 O O . HIS A 1 371 ? 36.620 15.956 -17.083 1.00 97.12 371 HIS A O 1
ATOM 2778 N N . VAL A 1 372 ? 37.219 14.350 -18.532 1.00 96.31 372 VAL A N 1
ATOM 2779 C CA . VAL A 1 372 ? 37.845 13.487 -17.527 1.00 96.31 372 VAL A CA 1
ATOM 2780 C C . VAL A 1 372 ? 39.284 13.948 -17.316 1.00 96.31 372 VAL A C 1
ATOM 2782 O O . VAL A 1 372 ? 40.076 13.966 -18.253 1.00 96.31 372 VAL A O 1
ATOM 2785 N N . LYS A 1 373 ? 39.628 14.359 -16.089 1.00 95.00 373 LYS A N 1
ATOM 2786 C CA . LYS A 1 373 ? 40.898 15.044 -15.800 1.00 95.00 373 LYS A CA 1
ATOM 2787 C C . LYS A 1 373 ? 42.158 14.291 -16.216 1.00 95.00 373 LYS A C 1
ATOM 2789 O O . LYS A 1 373 ? 43.075 14.916 -16.749 1.00 95.00 373 LYS A O 1
ATOM 2794 N N . ASP A 1 374 ? 42.228 13.004 -15.908 1.00 94.31 374 ASP A N 1
ATOM 2795 C CA . ASP A 1 374 ? 43.399 12.163 -16.129 1.00 94.31 374 ASP A CA 1
ATOM 2796 C C . ASP A 1 374 ? 43.014 10.674 -16.169 1.00 94.31 374 ASP A C 1
ATOM 2798 O O . ASP A 1 374 ? 41.884 10.286 -15.859 1.00 94.31 374 ASP A O 1
ATOM 2802 N N . GLU A 1 375 ? 43.968 9.823 -16.553 1.00 94.50 375 GLU A N 1
ATOM 2803 C CA . GLU A 1 375 ? 43.768 8.371 -16.667 1.00 94.50 375 GLU A CA 1
ATOM 2804 C C . GLU A 1 375 ? 43.433 7.703 -15.327 1.00 94.50 375 GLU A C 1
ATOM 2806 O O . GLU A 1 375 ? 42.762 6.670 -15.301 1.00 94.50 375 GLU A O 1
ATOM 2811 N N . VAL A 1 376 ? 43.891 8.281 -14.209 1.00 93.06 376 VAL A N 1
ATOM 2812 C CA . VAL A 1 376 ? 43.596 7.779 -12.859 1.00 93.06 376 VAL A CA 1
ATOM 2813 C C . VAL A 1 376 ? 42.113 7.969 -12.563 1.00 93.06 376 VAL A C 1
ATOM 2815 O O . VAL A 1 376 ? 41.447 7.027 -12.139 1.00 93.06 376 VAL A O 1
ATOM 2818 N N . THR A 1 377 ? 41.585 9.156 -12.862 1.00 92.44 377 THR A N 1
ATOM 2819 C CA . THR A 1 377 ? 40.160 9.477 -12.739 1.00 92.44 377 THR A CA 1
ATOM 2820 C C . THR A 1 377 ? 39.327 8.601 -13.678 1.00 92.44 377 THR A C 1
ATOM 2822 O O . THR A 1 377 ? 38.355 7.991 -13.242 1.00 92.44 377 THR A O 1
ATOM 2825 N N . ALA A 1 378 ? 39.747 8.446 -14.939 1.00 92.75 378 ALA A N 1
ATOM 2826 C CA . ALA A 1 378 ? 39.061 7.584 -15.904 1.00 92.75 378 ALA A CA 1
ATOM 2827 C C . ALA A 1 378 ? 39.002 6.119 -15.441 1.00 92.75 378 ALA A C 1
ATOM 2829 O O . ALA A 1 378 ? 37.942 5.499 -15.471 1.00 92.75 378 ALA A O 1
ATOM 2830 N N . SER A 1 379 ? 40.120 5.584 -14.940 1.00 92.25 379 SER A N 1
ATOM 2831 C CA . SER A 1 379 ? 40.194 4.206 -14.439 1.00 92.25 379 SER A CA 1
ATOM 2832 C C . SER A 1 379 ? 39.355 3.993 -13.180 1.00 92.25 379 SER A C 1
ATOM 2834 O O . SER A 1 379 ? 38.808 2.909 -12.988 1.00 92.25 379 SER A O 1
ATOM 2836 N N . ALA A 1 380 ? 39.250 5.012 -12.322 1.00 89.50 380 ALA A N 1
ATOM 2837 C CA . ALA A 1 380 ? 38.423 4.965 -11.121 1.00 89.50 380 ALA A CA 1
ATOM 2838 C C . ALA A 1 380 ? 36.918 4.985 -11.442 1.00 89.50 380 ALA A C 1
ATOM 2840 O O . ALA A 1 380 ? 36.151 4.314 -10.757 1.00 89.50 380 ALA A O 1
ATOM 2841 N N . LEU A 1 381 ? 36.505 5.733 -12.471 1.00 88.06 381 LEU A N 1
ATOM 2842 C CA . LEU A 1 381 ? 35.104 5.882 -12.883 1.00 88.06 381 LEU A CA 1
ATOM 2843 C C . LEU A 1 381 ? 34.608 4.732 -13.776 1.00 88.06 381 LEU A C 1
ATOM 2845 O O . LEU A 1 381 ? 33.506 4.232 -13.578 1.00 88.06 381 LEU A O 1
ATOM 2849 N N . PHE A 1 382 ? 35.418 4.317 -14.754 1.00 89.25 382 PHE A N 1
ATOM 2850 C CA . PHE A 1 382 ? 35.005 3.429 -15.853 1.00 89.25 382 PHE A CA 1
ATOM 2851 C C . PHE A 1 382 ? 35.770 2.098 -15.884 1.00 89.25 382 PHE A C 1
ATOM 2853 O O . PHE A 1 382 ? 35.581 1.285 -16.790 1.00 89.25 382 PHE A O 1
ATOM 2860 N N . GLY A 1 383 ? 36.636 1.860 -14.896 1.00 92.44 383 GLY A N 1
ATOM 2861 C CA . GLY A 1 383 ? 37.447 0.651 -14.785 1.00 92.44 383 GLY A CA 1
ATOM 2862 C C . GLY A 1 383 ? 38.745 0.700 -15.594 1.00 92.44 383 GLY A C 1
ATOM 2863 O O . GLY A 1 383 ? 38.995 1.591 -16.402 1.00 92.44 383 GLY A O 1
ATOM 2864 N N . SER A 1 384 ? 39.612 -0.293 -15.389 1.00 93.44 384 SER A N 1
ATOM 2865 C CA . SER A 1 384 ? 40.946 -0.343 -16.011 1.00 93.44 384 SER A CA 1
ATOM 2866 C C . SER A 1 384 ? 40.929 -0.489 -17.539 1.00 93.44 384 SER A C 1
ATOM 2868 O O . SER A 1 384 ? 41.937 -0.220 -18.187 1.00 93.44 384 SER A O 1
ATOM 2870 N N . ASN A 1 385 ? 39.800 -0.894 -18.127 1.00 94.50 385 ASN A N 1
ATOM 2871 C CA . ASN A 1 385 ? 39.597 -1.009 -19.571 1.00 94.50 385 ASN A CA 1
ATOM 2872 C C . ASN A 1 385 ? 38.943 0.238 -20.199 1.00 94.50 385 ASN A C 1
ATOM 2874 O O . ASN A 1 385 ? 38.568 0.175 -21.371 1.00 94.50 385 ASN A O 1
ATOM 2878 N N . TRP A 1 386 ? 38.807 1.352 -19.468 1.00 95.38 386 TRP A N 1
ATOM 2879 C CA . TRP A 1 386 ? 38.127 2.574 -19.931 1.00 95.38 386 TRP A CA 1
ATOM 2880 C C . TRP A 1 386 ? 38.578 3.036 -21.324 1.00 95.38 386 TRP A C 1
ATOM 2882 O O . TRP A 1 386 ? 37.753 3.418 -22.145 1.00 95.38 386 TRP A O 1
ATOM 2892 N N . ALA A 1 387 ? 39.874 2.931 -21.639 1.00 95.56 387 ALA A N 1
ATOM 2893 C CA . ALA A 1 387 ? 40.426 3.388 -22.914 1.00 95.56 387 ALA A CA 1
ATOM 2894 C C . ALA A 1 387 ? 39.824 2.652 -24.125 1.00 95.56 387 ALA A C 1
ATOM 2896 O O . ALA A 1 387 ? 39.719 3.226 -25.204 1.00 95.56 387 ALA A O 1
ATOM 2897 N N . SER A 1 388 ? 39.396 1.397 -23.943 1.00 94.75 388 SER A N 1
ATOM 2898 C CA . SER A 1 388 ? 38.713 0.612 -24.983 1.00 94.75 388 SER A CA 1
ATOM 2899 C C . SER A 1 388 ? 37.236 0.975 -25.162 1.00 94.75 388 SER A C 1
ATOM 2901 O O . SER A 1 388 ? 36.634 0.574 -26.152 1.00 94.75 388 SER A O 1
ATOM 2903 N N . GLN A 1 389 ? 36.665 1.731 -24.222 1.00 93.44 389 GLN A N 1
ATOM 2904 C CA . GLN A 1 389 ? 35.276 2.195 -24.245 1.00 93.44 389 GLN A CA 1
ATOM 2905 C C . GLN A 1 389 ? 35.141 3.577 -24.908 1.00 93.44 389 GLN A C 1
ATOM 2907 O O . GLN A 1 389 ? 34.027 4.043 -25.126 1.00 93.44 389 GLN A O 1
ATOM 2912 N N . VAL A 1 390 ? 36.258 4.254 -25.209 1.00 96.25 390 VAL A N 1
ATOM 2913 C CA . VAL A 1 390 ? 36.250 5.600 -25.793 1.00 96.25 390 VAL A CA 1
ATOM 2914 C C . VAL A 1 390 ? 35.828 5.542 -27.257 1.00 96.25 390 VAL A C 1
ATOM 2916 O O . VAL A 1 390 ? 36.499 4.930 -28.088 1.00 96.25 390 VAL A O 1
ATOM 2919 N N . VAL A 1 391 ? 34.749 6.249 -27.578 1.00 95.38 391 VAL A N 1
ATOM 2920 C CA . VAL A 1 391 ? 34.190 6.361 -28.924 1.00 95.38 391 VAL A CA 1
ATOM 2921 C C . VAL A 1 391 ? 34.635 7.673 -29.571 1.00 95.38 391 VAL A C 1
ATOM 2923 O O . VAL A 1 391 ? 34.470 8.758 -29.013 1.00 95.38 391 VAL A O 1
ATOM 2926 N N . ASP A 1 392 ? 35.199 7.580 -30.773 1.00 95.00 392 ASP A N 1
ATOM 2927 C CA . ASP A 1 392 ? 35.450 8.742 -31.626 1.00 95.00 392 ASP A CA 1
ATOM 2928 C C . ASP A 1 392 ? 34.136 9.191 -32.278 1.00 95.00 392 ASP A C 1
ATOM 2930 O O . ASP A 1 392 ? 33.580 8.464 -33.100 1.00 95.00 392 ASP A O 1
ATOM 2934 N N . ILE A 1 393 ? 33.657 10.389 -31.938 1.00 93.06 393 ILE A N 1
ATOM 2935 C CA . ILE A 1 393 ? 32.465 10.979 -32.560 1.00 93.06 393 ILE A CA 1
ATOM 2936 C C . ILE A 1 393 ? 32.842 12.033 -33.603 1.00 93.06 393 ILE A C 1
ATOM 2938 O O . ILE A 1 393 ? 33.906 12.657 -33.541 1.00 93.06 393 ILE A O 1
ATOM 2942 N N . ASP A 1 394 ? 31.963 12.242 -34.582 1.00 91.31 394 ASP A N 1
ATOM 2943 C CA . ASP A 1 394 ? 32.181 13.251 -35.615 1.00 91.31 394 ASP A CA 1
ATOM 2944 C C . ASP A 1 394 ? 32.077 14.667 -35.020 1.00 91.31 394 ASP A C 1
ATOM 2946 O O . ASP A 1 394 ? 31.236 14.949 -34.162 1.00 91.31 394 ASP A O 1
ATOM 2950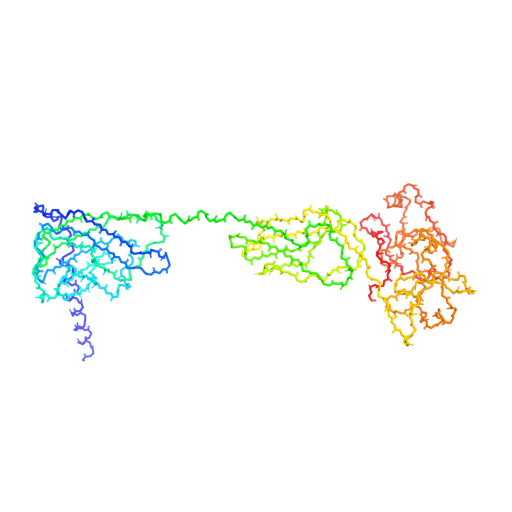 N N . ILE A 1 395 ? 32.908 15.597 -35.501 1.00 91.06 395 ILE A N 1
ATOM 2951 C CA . ILE A 1 395 ? 32.921 16.983 -35.008 1.00 91.06 395 ILE A CA 1
ATOM 2952 C C . ILE A 1 395 ? 31.568 17.689 -35.178 1.00 91.06 395 ILE A C 1
ATOM 2954 O O . ILE A 1 395 ? 31.234 18.582 -34.404 1.00 91.06 395 ILE A O 1
ATOM 2958 N N . THR A 1 396 ? 30.758 17.286 -36.157 1.00 89.50 396 THR A N 1
ATOM 2959 C CA . THR A 1 396 ? 29.411 17.832 -36.366 1.00 89.50 396 THR A CA 1
ATOM 2960 C C . THR A 1 396 ? 28.424 17.416 -35.278 1.00 89.50 396 THR A C 1
ATOM 2962 O O . THR A 1 396 ? 27.467 18.146 -35.041 1.00 89.50 396 THR A O 1
ATOM 2965 N N . GLN A 1 397 ? 28.668 16.293 -34.598 1.00 90.38 397 GLN A N 1
ATOM 2966 C CA . GLN A 1 397 ? 27.872 15.813 -33.463 1.00 90.38 397 GLN A CA 1
ATOM 2967 C C . GLN A 1 397 ? 28.364 16.402 -32.139 1.00 90.38 397 GLN A C 1
ATOM 2969 O O . GLN A 1 397 ? 27.632 16.423 -31.158 1.00 90.38 397 GLN A O 1
ATOM 2974 N N . TRP A 1 398 ? 29.595 16.922 -32.092 1.00 92.25 398 TRP A N 1
ATOM 2975 C CA . TRP A 1 398 ? 30.195 17.479 -30.875 1.00 92.25 398 TRP A CA 1
ATOM 2976 C C . TRP A 1 398 ? 29.349 18.574 -30.213 1.00 92.25 398 TRP A C 1
ATOM 2978 O O . TRP A 1 398 ? 29.367 18.725 -28.987 1.00 92.25 398 TRP A O 1
ATOM 2988 N N . PHE A 1 399 ? 28.625 19.344 -31.027 1.00 90.31 399 PHE A N 1
ATOM 2989 C CA . PHE A 1 399 ? 27.784 20.458 -30.593 1.00 90.31 399 PHE A CA 1
ATOM 2990 C C . PHE A 1 399 ? 26.412 20.025 -30.068 1.00 90.31 399 PHE A C 1
ATOM 2992 O O . PHE A 1 399 ? 25.737 20.844 -29.452 1.00 90.31 399 PHE A O 1
ATOM 2999 N N . ASP A 1 400 ? 26.036 18.756 -30.249 1.00 90.62 400 ASP A N 1
ATOM 3000 C CA . ASP A 1 400 ? 24.799 18.194 -29.698 1.00 90.62 400 ASP A CA 1
ATOM 3001 C C . ASP A 1 400 ? 24.926 17.924 -28.178 1.00 90.62 400 ASP A C 1
ATOM 3003 O O . ASP A 1 400 ? 23.926 17.690 -27.508 1.00 90.62 400 ASP A O 1
ATOM 3007 N N . TYR A 1 401 ? 26.144 18.009 -27.616 1.00 92.94 401 TYR A N 1
ATOM 3008 C CA . TYR A 1 401 ? 26.435 17.780 -26.195 1.00 92.94 401 TYR A CA 1
ATOM 3009 C C . TYR A 1 401 ? 26.734 19.100 -25.459 1.00 92.94 401 TYR A C 1
ATOM 3011 O O . TYR A 1 401 ? 27.775 19.723 -25.742 1.00 92.94 401 TYR A O 1
ATOM 3019 N N . PRO A 1 402 ? 25.910 19.513 -24.476 1.00 93.94 402 PRO A N 1
ATOM 3020 C CA . PRO A 1 402 ? 26.251 20.583 -23.539 1.00 93.94 402 PRO A CA 1
ATOM 3021 C C . PRO A 1 402 ? 27.583 20.304 -22.832 1.00 93.94 402 PRO A C 1
ATOM 3023 O O . PRO A 1 402 ? 27.985 19.154 -22.695 1.00 93.94 402 PRO A O 1
ATOM 3026 N N . THR A 1 403 ? 28.310 21.342 -22.414 1.00 94.81 403 THR A N 1
ATOM 3027 C CA . THR A 1 403 ? 29.616 21.178 -21.743 1.00 94.81 403 THR A CA 1
ATOM 3028 C C . THR A 1 403 ? 29.494 21.515 -20.268 1.00 94.81 403 THR A C 1
ATOM 3030 O O . THR A 1 403 ? 29.087 22.627 -19.939 1.00 94.81 403 THR A O 1
ATOM 3033 N N . GLY A 1 404 ? 29.874 20.568 -19.415 1.00 92.94 404 GLY A N 1
ATOM 3034 C CA . GLY A 1 404 ? 29.889 20.721 -17.966 1.00 92.94 404 GLY A CA 1
ATOM 3035 C C . GLY A 1 404 ? 31.295 20.899 -17.401 1.00 92.94 404 GLY A C 1
ATOM 3036 O O . GLY A 1 404 ? 32.291 20.947 -18.134 1.00 92.94 404 GLY A O 1
ATOM 3037 N N . ASP A 1 405 ? 31.368 20.986 -16.074 1.00 93.38 405 ASP A N 1
ATOM 3038 C CA . ASP A 1 405 ? 32.630 21.100 -15.346 1.00 93.38 405 ASP A CA 1
ATOM 3039 C C . ASP A 1 405 ? 33.497 19.839 -15.494 1.00 93.38 405 ASP A C 1
ATOM 3041 O O . ASP A 1 405 ? 33.027 18.749 -15.817 1.00 93.38 405 ASP A O 1
ATOM 3045 N N . GLN A 1 406 ? 34.803 19.984 -15.280 1.00 95.19 406 GLN A N 1
ATOM 3046 C CA . GLN A 1 406 ? 35.747 18.871 -15.356 1.00 95.19 406 GLN A CA 1
ATOM 3047 C C . GLN A 1 406 ? 35.524 17.869 -14.212 1.00 95.19 406 GLN A C 1
ATOM 3049 O O . GLN A 1 406 ? 35.468 18.275 -13.055 1.00 95.19 406 GLN A O 1
ATOM 3054 N N . LEU A 1 407 ? 35.517 16.568 -14.520 1.00 90.69 407 LEU A N 1
ATOM 3055 C CA . LEU A 1 407 ? 35.456 15.508 -13.511 1.00 90.69 407 LEU A CA 1
ATOM 3056 C C . LEU A 1 407 ? 36.827 15.287 -12.884 1.00 90.69 407 LEU A C 1
ATOM 3058 O O . LEU A 1 407 ? 37.815 15.015 -13.578 1.00 90.69 407 LEU A O 1
ATOM 3062 N N . THR A 1 408 ? 36.866 15.363 -11.561 1.00 86.62 408 THR A N 1
ATOM 3063 C CA . THR A 1 408 ? 38.051 15.120 -10.737 1.00 86.62 408 THR A CA 1
ATOM 3064 C C . THR A 1 408 ? 37.867 13.952 -9.770 1.00 86.62 408 THR A C 1
ATOM 3066 O O . THR A 1 408 ? 38.862 13.379 -9.325 1.00 86.62 408 THR A O 1
ATOM 3069 N N . THR A 1 409 ? 36.620 13.578 -9.460 1.00 79.94 409 THR A N 1
ATOM 3070 C CA . THR A 1 409 ? 36.267 12.478 -8.550 1.00 79.94 409 THR A CA 1
ATOM 3071 C C . THR A 1 409 ? 34.980 11.758 -8.977 1.00 79.94 409 THR A C 1
ATOM 3073 O O . THR A 1 409 ? 34.240 12.232 -9.833 1.00 79.94 409 THR A O 1
ATOM 3076 N N . SER A 1 410 ? 34.689 10.604 -8.364 1.00 68.19 410 SER A N 1
ATOM 3077 C CA . SER A 1 410 ? 33.487 9.803 -8.651 1.00 68.19 410 SER A CA 1
ATOM 3078 C C . SER A 1 410 ? 32.176 10.344 -8.104 1.00 68.19 410 SER A C 1
ATOM 3080 O O . SER A 1 410 ? 31.125 9.947 -8.589 1.00 68.19 410 SER A O 1
ATOM 3082 N N . SER A 1 411 ? 32.206 11.268 -7.144 1.00 70.25 411 SER A N 1
ATOM 3083 C CA . SER A 1 411 ? 30.993 11.921 -6.635 1.00 70.25 411 SER A CA 1
ATOM 3084 C C . SER A 1 411 ? 30.409 12.966 -7.588 1.00 70.25 411 SER A C 1
ATOM 3086 O O . SER A 1 411 ? 29.312 13.453 -7.345 1.00 70.25 411 SER A O 1
ATOM 3088 N N . GLU A 1 412 ? 31.147 13.335 -8.636 1.00 72.81 412 GLU A N 1
ATOM 3089 C CA . GLU A 1 412 ? 30.789 14.386 -9.597 1.00 72.81 412 GLU A CA 1
ATOM 3090 C C . GLU A 1 412 ? 30.120 13.824 -10.863 1.00 72.81 412 GLU A C 1
ATOM 3092 O O . GLU A 1 412 ? 29.870 14.584 -11.790 1.00 72.81 412 GLU A O 1
ATOM 3097 N N . PHE A 1 413 ? 29.870 12.509 -10.927 1.00 74.94 413 PHE A N 1
ATOM 3098 C CA . PHE A 1 413 ? 29.399 11.830 -12.133 1.00 74.94 413 PHE A CA 1
ATOM 3099 C C . PHE A 1 413 ? 28.303 10.806 -11.833 1.00 74.94 413 PHE A C 1
ATOM 3101 O O . PHE A 1 413 ? 28.466 9.956 -10.953 1.00 74.94 413 PHE A O 1
ATOM 3108 N N . THR A 1 414 ? 27.214 10.837 -12.605 1.00 69.88 414 THR A N 1
ATOM 3109 C CA . THR A 1 414 ? 26.113 9.873 -12.503 1.00 69.88 414 THR A CA 1
ATOM 3110 C C . THR A 1 414 ? 25.929 9.108 -13.813 1.00 69.88 414 THR A C 1
ATOM 3112 O O . THR A 1 414 ? 25.350 9.588 -14.778 1.00 69.88 414 THR A O 1
ATOM 3115 N N . SER A 1 415 ? 26.399 7.860 -13.852 1.00 60.66 415 SER A N 1
ATOM 3116 C CA . SER A 1 415 ? 26.310 7.005 -15.047 1.00 60.66 415 SER A CA 1
ATOM 3117 C C . SER A 1 415 ? 25.008 6.217 -15.167 1.00 60.66 415 SER A C 1
ATOM 3119 O O . SER A 1 415 ? 24.905 5.340 -16.024 1.00 60.66 415 SER A O 1
ATOM 3121 N N . THR A 1 416 ? 24.030 6.456 -14.289 1.00 59.38 416 THR A N 1
ATOM 3122 C CA . THR A 1 416 ? 22.753 5.748 -14.364 1.00 59.38 416 THR A CA 1
ATOM 3123 C C . THR A 1 416 ? 22.099 6.094 -15.688 1.00 59.38 416 THR A C 1
ATOM 3125 O O . THR A 1 416 ? 21.712 7.242 -15.882 1.00 59.38 416 THR A O 1
ATOM 3128 N N . VAL A 1 417 ? 21.993 5.108 -16.581 1.00 52.97 417 VAL A N 1
ATOM 3129 C CA . VAL A 1 417 ? 21.213 5.222 -17.812 1.00 52.97 417 VAL A CA 1
ATOM 3130 C C . VAL A 1 417 ? 19.763 5.427 -17.367 1.00 52.97 417 VAL A C 1
ATOM 3132 O O . VAL A 1 417 ? 19.178 4.495 -16.806 1.00 52.97 417 VAL A O 1
ATOM 3135 N N . PRO A 1 418 ? 19.187 6.634 -17.505 1.00 50.72 418 PRO A N 1
ATOM 3136 C CA . PRO A 1 418 ? 17.769 6.796 -17.254 1.00 50.72 418 PRO A CA 1
ATOM 3137 C C . PRO A 1 418 ? 17.008 5.937 -18.272 1.00 50.72 418 PRO A C 1
ATOM 3139 O O . PRO A 1 418 ? 17.512 5.655 -19.363 1.00 50.72 418 PRO A O 1
ATOM 3142 N N . SER A 1 419 ? 15.775 5.542 -17.945 1.00 51.16 419 SER A N 1
ATOM 3143 C CA . SER A 1 419 ? 14.827 5.126 -18.983 1.00 51.16 419 SER A CA 1
ATOM 3144 C C . SER A 1 419 ? 14.855 6.170 -20.103 1.00 51.16 419 SER A C 1
ATOM 3146 O O . SER A 1 419 ? 14.902 7.364 -19.798 1.00 51.16 419 SER A O 1
ATOM 3148 N N . PHE A 1 420 ? 14.894 5.713 -21.358 1.00 49.97 420 PHE A N 1
ATOM 3149 C CA . PHE A 1 420 ? 15.140 6.519 -22.558 1.00 49.97 420 PHE A CA 1
ATOM 3150 C C . PHE A 1 420 ? 14.566 7.951 -22.453 1.00 49.97 420 PHE A C 1
ATOM 3152 O O . PHE A 1 420 ? 13.407 8.120 -22.064 1.00 49.97 420 PHE A O 1
ATOM 3159 N N . PRO A 1 421 ? 15.359 8.996 -22.746 1.00 40.53 421 PRO A N 1
ATOM 3160 C CA . PRO A 1 421 ? 15.057 10.357 -22.332 1.00 40.53 421 PRO A CA 1
ATOM 3161 C C . PRO A 1 421 ? 13.877 10.921 -23.117 1.00 40.53 421 PRO A C 1
ATOM 3163 O O . PRO A 1 421 ? 14.019 11.315 -24.269 1.00 40.53 421 PRO A O 1
ATOM 3166 N N . ILE A 1 422 ? 12.725 10.996 -22.457 1.00 36.09 422 ILE A N 1
ATOM 3167 C CA . ILE A 1 422 ? 11.654 11.966 -22.714 1.00 36.09 422 ILE A CA 1
ATOM 3168 C C . ILE A 1 422 ? 10.754 12.038 -21.475 1.00 36.09 422 ILE A C 1
ATOM 3170 O O . ILE A 1 422 ? 9.605 11.611 -21.444 1.00 36.09 422 ILE A O 1
ATOM 3174 N N . SER A 1 423 ? 11.329 12.606 -20.420 1.00 30.59 423 SER A N 1
ATOM 3175 C CA . SER A 1 423 ? 10.595 13.263 -19.344 1.00 30.59 423 SER A CA 1
ATOM 3176 C C . SER A 1 423 ? 11.238 14.631 -19.144 1.00 30.59 423 SER A C 1
ATOM 3178 O O . SER A 1 423 ? 12.198 14.751 -18.381 1.00 30.59 423 SER A O 1
ATOM 3180 N N . ASN A 1 424 ? 10.756 15.626 -19.890 1.00 31.02 424 ASN A N 1
ATOM 3181 C CA . ASN A 1 424 ? 10.479 16.995 -19.429 1.00 31.02 424 ASN A CA 1
ATOM 3182 C C . ASN A 1 424 ? 9.967 17.871 -20.572 1.00 31.02 424 ASN A C 1
ATOM 3184 O O . ASN A 1 424 ? 10.660 17.960 -21.612 1.00 31.02 424 ASN A O 1
#

Sequence (424 aa):
MENISKLQKRVISLATIVSVIALSLVASVPAGAYVGIVDATVVPGTIDISTPTDIVVSFTTPVEIPASGEVVVIFPSTFGLQQITDVTSTDINGGLTFELLLFSELHISRSGDGDAIATGSVIDDLTILNVTTPPIEDYVGDYTVSIQDSSATTVASGKAQGQVFEDLVTPPAAPLSLTLTSPNGGEVFTGDDETVISWVSNGGIPFAKLYFSSNAGSTYSLIAENLSGSTYNWSVPNIDVSQGKIKVVSVDEYGANVKTDISDGNFEILHTEEVIVIDDVEMPVAHNSLIKGTSLSAVYFFSSDAKRYVFPSEQIFYSWFNNFDDVITVDDSVLASFKIGSRITMAPGSLIKITSDPKVYAIDSDGTKHHVKDEVTASALFGSNWASQVVDIDITQWFDYPTGDQLTTSSEFTSTVPSFPISN